Protein AF-0000000069101340 (afdb_homodimer)

Organism: Magallana gigas (NCBI:txid29159)

Nearest PDB structures (foldseek):
  5xta-assembly1_D  TM=8.943E-01  e=2.951E-06  Legionella pneumophila
  4qhw-assembly1_A  TM=2.699E-01  e=1.697E-02  Bacteroides caccae ATCC 43185
  3otl-assembly1_B  TM=2.200E-01  e=1.403E-01  Rhizobium johnstonii 3841
  4ekv-assembly1_A  TM=4.190E-01  e=7.419E+00  Streptomyces avidinii
  5xta-assembly1_D  TM=8.986E-01  e=1.584E-06  Legionella pneumophila

Secondary structure (DSSP, 8-state):
-------------------EEEP-SHHHHHHHHHTT-EEEEEEEGGGTS-TTS--S-TT--EEEEE--SEEE---BTTBPPEEEEEEEEEEE-TTSPEEEEEEEEEEETTEEEEEEEPTT--TT--TTEEEEE--GGGTSEEEEEE---EEEEE-SHHHHHHHHHTT--EEEEEEGGGSEEPTT---PPPSEEEEE--EEEE-TTS-EEEEEEEEEEETTTTEEEEEEEEEEE-TTSEEEEEEEEEETTT--EEEEEEEEEEBP-SS---SEEEEEEE-/-------------------EEEP-SHHHHHHHHHTT-EEEEEEEGGGTS-TTS--S-TT--EEEEE--SEEE---BTTB--EEEEEEEEEEE-TTS-EEEEEEEEEEETTEEEEEEE-TT--TT--S-EEEEE--GGGTSEEEEEE---EEEEE-SHHHHHHHHHTT--EEEEEEGGGSEEPTT------SEEEEE--EEEE-TTS-EEEEEEEEEEETTTTEEEEEEEEEEE-TTSEEEEEEEEEETTT--EEEEEEEEEEBP-SS---SEEEEEEE-

InterPro domains:
  IPR010694 Uncharacterised protein family VirK [PF06903] (153-250)

Radius of gyration: 24.24 Å; Cα contacts (8 Å, |Δi|>4): 1412; chains: 2; bounding box: 70×71×87 Å

Sequence (558 aa):
MFIVYLNLGWVIWTTDCQRFIPVHSYDSLFSYLASGTEIRYIFNVSSCVEPDNPPQYKDIPTFGGKINHFDASPNSGDKPGQSSFNDAQFIHGKTYNIDKELYTFWIENDTAKVFWAKPGLFENDTSTLSGLYCSWMQGRGKFWAKTHIRKRQLTSAKEVKDTLFSGGEVNYLVNKTQCKCLETSDQFMDGIAGDTVKSFKLTKDGSIEFSSDSTTVFPIAWTYIRVITVVNVHSNNTVTFSTSRFDTVTLEKSTNDMLICPIHTASSPQGVKFFVNVNMFIVYLNLGWVIWTTDCQRFIPVHSYDSLFSYLASGTEIRYIFNVSSCVEPDNPPQYKDIPTFGGKINHFDASPNSGDKPGQSSFNDAQFIHGKTYNIDKELYTFWIENDTAKVFWAKPGLFENDTSTLSGLYCSWMQGRGKFWAKTHIRKRQLTSAKEVKDTLFSGGEVNYLVNKTQCKCLETSDQFMDGIAGDTVKSFKLTKDGSIEFSSDSTTVFPIAWTYIRVITVVNVHSNNTVTFSTSRFDTVTLEKSTNDMLICPIHTASSPQGVKFFVNVN

Foldseek 3Di:
DDPPPPPPPPPPPPVVPLDWDWDQFPQSVQVCVQVVWKKKKKAAVQVQDDPVCGPPVPPCGMDMDIFFKKWWAPDDVPDWIKMKGKDWDWDQDDPSDTWIKIWMWIDTRQWIKIKIDDTNPQLADLPDIDITIDHVNVVRMIMITRDPWDKDWDQAQVSVVVCVVVVFKKKKKWQQVQWDWDPPPDDDDGTMIIHIFPDWDQDPQRKIKGKDWGWHQDVVVSFIKIKMWIWIQHRVQKIKIWIWIARSNVRDTDDIIIIIAGEADPVRNHTMIMITTDD/DDPPPPPPPPPPPPVVPLDWDWDQFPQSVQVCVQVVWKKKKKAAVCVQDDPVCPPPPPPPGMDMDIFFKKWWAPDDVPDWIKMKGKDWDWDQDDPSDTWIWIWIWIDTRQWTKIKTQPTRPDLADLPDTDITTDHVNVVRMIMITRPPWDKDWDQAQVSVVVCVVVVFKKKKKWQQVQWDWDPPPPDDDGTMIIHIFDDWDQDPQRKIKGKDWGWHQDVVVRFIKIKMWIWIQHRVQKIKIWIWIARSNVRDTDDIIIIIAGEDDPVRNHTMIMITTDD

Structure (mmCIF, N/CA/C/O backbone):
data_AF-0000000069101340-model_v1
#
loop_
_entity.id
_entity.type
_entity.pdbx_description
1 polymer 'Uncharacterized protein'
#
loop_
_atom_site.group_PDB
_atom_site.id
_atom_site.type_symbol
_atom_site.label_atom_id
_atom_site.label_alt_id
_atom_site.label_comp_id
_atom_site.label_asym_id
_atom_site.label_entity_id
_atom_site.label_seq_id
_atom_site.pdbx_PDB_ins_code
_atom_site.Cartn_x
_atom_site.Cartn_y
_atom_site.Cartn_z
_atom_site.occupancy
_atom_site.B_iso_or_equiv
_atom_site.auth_seq_id
_atom_site.auth_comp_id
_atom_site.auth_asym_id
_atom_site.auth_atom_id
_atom_site.pdbx_PDB_model_num
ATOM 1 N N . MET A 1 1 ? 18.016 9.672 -63.438 1 31.61 1 MET A N 1
ATOM 2 C CA . MET A 1 1 ? 18.062 8.742 -62.312 1 31.61 1 MET A CA 1
ATOM 3 C C . MET A 1 1 ? 17.891 9.484 -61 1 31.61 1 MET A C 1
ATOM 5 O O . MET A 1 1 ? 18.797 10.195 -60.562 1 31.61 1 MET A O 1
ATOM 9 N N . PHE A 1 2 ? 16.703 9.977 -60.688 1 38.5 2 PHE A N 1
ATOM 10 C CA . PHE A 1 2 ? 16.266 10.742 -59.5 1 38.5 2 PHE A CA 1
ATOM 11 C C . PHE A 1 2 ? 16.266 9.883 -58.25 1 38.5 2 PHE A C 1
ATOM 13 O O . PHE A 1 2 ? 15.617 8.836 -58.219 1 38.5 2 PHE A O 1
ATOM 20 N N . ILE A 1 3 ? 17.375 9.906 -57.469 1 32.53 3 ILE A N 1
ATOM 21 C CA . ILE A 1 3 ? 17.531 9.289 -56.156 1 32.53 3 ILE A CA 1
ATOM 22 C C . ILE A 1 3 ? 16.547 9.906 -55.156 1 32.53 3 ILE A C 1
ATOM 24 O O . ILE A 1 3 ? 16.594 11.102 -54.875 1 32.53 3 ILE A O 1
ATOM 28 N N . VAL A 1 4 ? 15.344 9.336 -55.094 1 33.34 4 VAL A N 1
ATOM 29 C CA . VAL A 1 4 ? 14.422 9.625 -54 1 33.34 4 VAL A CA 1
ATOM 30 C C . VAL A 1 4 ? 15.055 9.266 -52.688 1 33.34 4 VAL A C 1
ATOM 32 O O . VAL A 1 4 ? 15.43 8.109 -52.469 1 33.34 4 VAL A O 1
ATOM 35 N N . TYR A 1 5 ? 15.656 10.25 -52 1 29.66 5 TYR A N 1
ATOM 36 C CA . TYR A 1 5 ? 16.031 10.156 -50.594 1 29.66 5 TYR A CA 1
ATOM 37 C C . TYR A 1 5 ? 14.812 9.891 -49.719 1 29.66 5 TYR A C 1
ATOM 39 O O . TYR A 1 5 ? 13.906 10.719 -49.656 1 29.66 5 TYR A O 1
ATOM 47 N N . LEU A 1 6 ? 14.422 8.617 -49.688 1 26.75 6 LEU A N 1
ATOM 48 C CA . LEU A 1 6 ? 13.484 8.234 -48.625 1 26.75 6 LEU A CA 1
ATOM 49 C C . LEU A 1 6 ? 14.031 8.602 -47.25 1 26.75 6 LEU A C 1
ATOM 51 O O . LEU A 1 6 ? 15.094 8.125 -46.844 1 26.75 6 LEU A O 1
ATOM 55 N N . ASN A 1 7 ? 13.805 9.812 -46.844 1 28.08 7 ASN A N 1
ATOM 56 C CA . ASN A 1 7 ? 13.922 10.18 -45.406 1 28.08 7 ASN A CA 1
ATOM 57 C C . ASN A 1 7 ? 13.102 9.242 -44.531 1 28.08 7 ASN A C 1
ATOM 59 O O . ASN A 1 7 ? 11.875 9.281 -44.562 1 28.08 7 ASN A O 1
ATOM 63 N N . LEU A 1 8 ? 13.594 8.016 -44.406 1 26.53 8 LEU A N 1
ATOM 64 C CA . LEU A 1 8 ? 13.039 7.227 -43.312 1 26.53 8 LEU A CA 1
ATOM 65 C C . LEU A 1 8 ? 13.047 8.023 -42 1 26.53 8 LEU A C 1
ATOM 67 O O . LEU A 1 8 ? 14.102 8.266 -41.406 1 26.53 8 LEU A O 1
ATOM 71 N N . GLY A 1 9 ? 12.156 8.945 -41.844 1 24.45 9 GLY A N 1
ATOM 72 C CA . GLY A 1 9 ? 11.867 9.477 -40.531 1 24.45 9 GLY A CA 1
ATOM 73 C C . GLY A 1 9 ? 11.758 8.391 -39.469 1 24.45 9 GLY A C 1
ATOM 74 O O . GLY A 1 9 ? 10.891 7.52 -39.562 1 24.45 9 GLY A O 1
ATOM 75 N N . TRP A 1 10 ? 12.859 8.031 -38.906 1 25.92 10 TRP A N 1
ATOM 76 C CA . TRP A 1 10 ? 12.867 7.258 -37.656 1 25.92 10 TRP A CA 1
ATOM 77 C C . TRP A 1 10 ? 11.852 7.812 -36.688 1 25.92 10 TRP A C 1
ATOM 79 O O . TRP A 1 10 ? 11.961 8.961 -36.25 1 25.92 10 TRP A O 1
ATOM 89 N N . VAL A 1 11 ? 10.625 7.488 -36.875 1 25.22 11 VAL A N 1
ATOM 90 C CA . VAL A 1 11 ? 9.672 7.684 -35.781 1 25.22 11 VAL A CA 1
ATOM 91 C C . VAL A 1 11 ? 10.258 7.145 -34.469 1 25.22 11 VAL A C 1
ATOM 93 O O . VAL A 1 11 ? 10.508 5.945 -34.344 1 25.22 11 VAL A O 1
ATOM 96 N N . ILE A 1 12 ? 11.094 7.836 -33.938 1 27.33 12 ILE A N 1
ATOM 97 C CA . ILE A 1 12 ? 11.375 7.582 -32.531 1 27.33 12 ILE A CA 1
ATOM 98 C C . ILE A 1 12 ? 10.086 7.266 -31.781 1 27.33 12 ILE A C 1
ATOM 100 O O . ILE A 1 12 ? 9.18 8.109 -31.703 1 27.33 12 ILE A O 1
ATOM 104 N N . TRP A 1 13 ? 9.555 6.051 -32 1 27.91 13 TRP A N 1
ATOM 105 C CA . TRP A 1 13 ? 8.539 5.574 -31.078 1 27.91 13 TRP A CA 1
ATOM 106 C C . TRP A 1 13 ? 8.789 6.102 -29.672 1 27.91 13 TRP A C 1
ATOM 108 O O . TRP A 1 13 ? 9.773 5.742 -29.031 1 27.91 13 TRP A O 1
ATOM 118 N N . THR A 1 14 ? 8.531 7.348 -29.516 1 32.59 14 THR A N 1
ATOM 119 C CA . THR A 1 14 ? 8.336 7.879 -28.172 1 32.59 14 THR A CA 1
ATOM 120 C C . THR A 1 14 ? 7.461 6.945 -27.328 1 32.59 14 THR A C 1
ATOM 122 O O . THR A 1 14 ? 6.25 6.859 -27.547 1 32.59 14 THR A O 1
ATOM 125 N N . THR A 1 15 ? 7.762 5.695 -27.25 1 33.94 15 THR A N 1
ATOM 126 C CA . THR A 1 15 ? 7.07 4.914 -26.234 1 33.94 15 THR A CA 1
ATOM 127 C C . THR A 1 15 ? 6.668 5.793 -25.047 1 33.94 15 THR A C 1
ATOM 129 O O . THR A 1 15 ? 7.488 6.539 -24.516 1 33.94 15 THR A O 1
ATOM 132 N N . ASP A 1 16 ? 5.609 6.367 -25.094 1 39.56 16 ASP A N 1
ATOM 133 C CA . ASP A 1 16 ? 4.977 7.074 -23.984 1 39.56 16 ASP A CA 1
ATOM 134 C C . ASP A 1 16 ? 5.473 6.543 -22.641 1 39.56 16 ASP A C 1
ATOM 136 O O . ASP A 1 16 ? 4.863 5.648 -22.047 1 39.56 16 ASP A O 1
ATOM 140 N N . CYS A 1 17 ? 6.676 6.117 -22.531 1 45.91 17 CYS A N 1
ATOM 141 C CA . CYS A 1 17 ? 7.453 5.641 -21.391 1 45.91 17 CYS A CA 1
ATOM 142 C C . CYS A 1 17 ? 7.207 6.508 -20.156 1 45.91 17 CYS A C 1
ATOM 144 O O . CYS A 1 17 ? 7.203 7.734 -20.25 1 45.91 17 CYS A O 1
ATOM 146 N N . GLN A 1 18 ? 6.395 6.066 -19.344 1 55.88 18 GLN A N 1
ATOM 147 C CA . GLN A 1 18 ? 6.449 6.656 -18 1 55.88 18 GLN A CA 1
ATOM 148 C C . GLN A 1 18 ? 7.824 7.254 -17.719 1 55.88 18 GLN A C 1
ATOM 150 O O . GLN A 1 18 ? 8.836 6.547 -17.766 1 55.88 18 GLN A O 1
ATOM 155 N N . ARG A 1 19 ? 7.953 8.656 -18.031 1 66.56 19 ARG A N 1
ATOM 156 C CA . ARG A 1 19 ? 9.234 9.336 -17.891 1 66.56 19 ARG A CA 1
ATOM 157 C C . ARG A 1 19 ? 9.625 9.484 -16.422 1 66.56 19 ARG A C 1
ATOM 159 O O . ARG A 1 19 ? 8.914 10.133 -15.648 1 66.56 19 ARG A O 1
ATOM 166 N N . PHE A 1 20 ? 10.258 8.562 -15.922 1 80.38 20 PHE A N 1
ATOM 167 C CA . PHE A 1 20 ? 10.945 8.719 -14.648 1 80.38 20 PHE A CA 1
ATOM 168 C C . PHE A 1 20 ? 12.234 9.516 -14.828 1 80.38 20 PHE A C 1
ATOM 170 O O . PHE A 1 20 ? 13.016 9.25 -15.75 1 80.38 20 PHE A O 1
ATOM 177 N N . ILE A 1 21 ? 12.281 10.617 -14.109 1 86.75 21 ILE A N 1
ATOM 178 C CA . ILE A 1 21 ? 13.484 11.445 -14.117 1 86.75 21 ILE A CA 1
ATOM 179 C C . ILE A 1 21 ? 14.32 11.156 -12.875 1 86.75 21 ILE A C 1
ATOM 181 O O . ILE A 1 21 ? 13.789 11.086 -11.766 1 86.75 21 ILE A O 1
ATOM 185 N N . PRO A 1 22 ? 15.586 10.984 -13.133 1 87.25 22 PRO A N 1
ATOM 186 C CA . PRO A 1 22 ? 16.438 10.781 -11.961 1 87.25 22 PRO A CA 1
ATOM 187 C C . PRO A 1 22 ? 16.484 12 -11.039 1 87.25 22 PRO A C 1
ATOM 189 O O . PRO A 1 22 ? 16.438 13.141 -11.516 1 87.25 22 PRO A O 1
ATOM 192 N N . VAL A 1 23 ? 16.516 11.766 -9.758 1 90.06 23 VAL A N 1
ATOM 193 C CA . VAL A 1 23 ? 16.656 12.797 -8.742 1 90.06 23 VAL A CA 1
ATOM 194 C C . VAL A 1 23 ? 18.094 12.852 -8.242 1 90.06 23 VAL A C 1
ATOM 196 O O . VAL A 1 23 ? 18.594 11.891 -7.652 1 90.06 23 VAL A O 1
ATOM 199 N N . HIS A 1 24 ? 18.75 14.039 -8.328 1 87.94 24 HIS A N 1
ATOM 200 C CA . HIS A 1 24 ? 20.188 14.07 -8.125 1 87.94 24 HIS A CA 1
ATOM 201 C C . HIS A 1 24 ? 20.562 14.875 -6.887 1 87.94 24 HIS A C 1
ATOM 203 O O . HIS A 1 24 ? 21.734 14.961 -6.523 1 87.94 24 HIS A O 1
ATOM 209 N N . SER A 1 25 ? 19.672 15.492 -6.254 1 88.62 25 SER A N 1
ATOM 210 C CA . SER A 1 25 ? 19.969 16.266 -5.051 1 88.62 25 SER A CA 1
ATOM 211 C C . SER A 1 25 ? 18.844 16.125 -4.023 1 88.62 25 SER A C 1
ATOM 213 O O . SER A 1 25 ? 17.719 15.789 -4.371 1 88.62 25 SER A O 1
ATOM 215 N N . TYR A 1 26 ? 19.25 16.469 -2.803 1 90.38 26 TYR A N 1
ATOM 216 C CA . TYR A 1 26 ? 18.219 16.453 -1.758 1 90.38 26 TYR A CA 1
ATOM 217 C C . TYR A 1 26 ? 17.172 17.531 -2.004 1 90.38 26 TYR A C 1
ATOM 219 O O . TYR A 1 26 ? 15.977 17.297 -1.795 1 90.38 26 TYR A O 1
ATOM 227 N N . ASP A 1 27 ? 17.641 18.688 -2.482 1 91.31 27 ASP A N 1
ATOM 228 C CA . ASP A 1 27 ? 16.688 19.766 -2.744 1 91.31 27 ASP A CA 1
ATOM 229 C C . ASP A 1 27 ? 15.664 19.344 -3.789 1 91.31 27 ASP A C 1
ATOM 231 O O . ASP A 1 27 ? 14.477 19.641 -3.65 1 91.31 27 ASP A O 1
ATOM 235 N N . SER A 1 28 ? 16.141 18.672 -4.762 1 91.5 28 SER A N 1
ATOM 236 C CA . SER A 1 28 ? 15.211 18.172 -5.777 1 91.5 28 SER A CA 1
ATOM 237 C C . SER A 1 28 ? 14.273 17.109 -5.211 1 91.5 28 SER A C 1
ATOM 239 O O . SER A 1 28 ? 13.078 17.109 -5.508 1 91.5 28 SER A O 1
ATOM 241 N N . LEU A 1 29 ? 14.828 16.234 -4.469 1 92.38 29 LEU A N 1
ATOM 242 C CA . LEU A 1 29 ? 13.992 15.227 -3.822 1 92.38 29 LEU A CA 1
ATOM 243 C C . LEU A 1 29 ? 12.914 15.875 -2.971 1 92.38 29 LEU A C 1
ATOM 245 O O . LEU A 1 29 ? 11.727 15.555 -3.104 1 92.38 29 LEU A O 1
ATOM 249 N N . PHE A 1 30 ? 13.312 16.844 -2.18 1 92.81 30 PHE A N 1
ATOM 250 C CA . PHE A 1 30 ? 12.367 17.547 -1.318 1 92.81 30 PHE A CA 1
ATOM 251 C C . PHE A 1 30 ? 11.297 18.25 -2.145 1 92.81 30 PHE A C 1
ATOM 253 O O . PHE A 1 30 ? 10.109 18.172 -1.826 1 92.81 30 PHE A O 1
ATOM 260 N N . SER A 1 31 ? 11.695 18.812 -3.16 1 92.56 31 SER A N 1
ATOM 261 C CA . SER A 1 31 ? 10.766 19.547 -4.02 1 92.56 31 SER A CA 1
ATOM 262 C C . SER A 1 31 ? 9.75 18.609 -4.656 1 92.56 31 SER A C 1
ATOM 264 O O . SER A 1 31 ? 8.562 18.922 -4.73 1 92.56 31 SER A O 1
ATOM 266 N N . TYR A 1 32 ? 10.219 17.5 -5.086 1 92.31 32 TYR A N 1
ATOM 267 C CA . TYR A 1 32 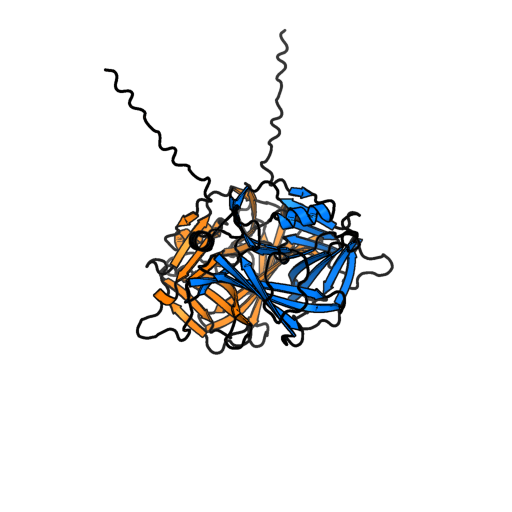? 9.32 16.531 -5.688 1 92.31 32 TYR A CA 1
ATOM 268 C C . TYR A 1 32 ? 8.336 15.984 -4.656 1 92.31 32 TYR A C 1
ATOM 270 O O . TYR A 1 32 ? 7.141 15.891 -4.922 1 92.31 32 TYR A O 1
ATOM 278 N N . LEU A 1 33 ? 8.812 15.664 -3.527 1 92.31 33 LEU A N 1
ATOM 279 C CA . LEU A 1 33 ? 7.93 15.195 -2.465 1 92.31 33 LEU A CA 1
ATOM 280 C C . LEU A 1 33 ? 6.906 16.266 -2.096 1 92.31 33 LEU A C 1
ATOM 282 O O . LEU A 1 33 ? 5.719 15.969 -1.954 1 92.31 33 LEU A O 1
ATOM 286 N N . ALA A 1 34 ? 7.371 17.469 -2.045 1 89.44 34 ALA A N 1
ATOM 287 C CA . ALA A 1 34 ? 6.527 18.594 -1.65 1 89.44 34 ALA A CA 1
ATOM 288 C C . ALA A 1 34 ? 5.449 18.875 -2.695 1 89.44 34 ALA A C 1
ATOM 290 O O . ALA A 1 34 ? 4.414 19.469 -2.391 1 89.44 34 ALA A O 1
ATOM 291 N N . SER A 1 35 ? 5.711 18.484 -3.861 1 88.75 35 SER A N 1
ATOM 292 C CA . SER A 1 35 ? 4.73 18.703 -4.922 1 88.75 35 SER A CA 1
ATOM 293 C C . SER A 1 35 ? 3.83 17.484 -5.105 1 88.75 35 SER A C 1
ATOM 295 O O . SER A 1 35 ? 2.955 17.484 -5.973 1 88.75 35 SER A O 1
ATOM 297 N N . GLY A 1 36 ? 4.094 16.469 -4.344 1 87.75 36 GLY A N 1
ATOM 298 C CA . GLY A 1 36 ? 3.266 15.266 -4.43 1 87.75 36 GLY A CA 1
ATOM 299 C C . GLY A 1 36 ? 3.668 14.344 -5.566 1 87.75 36 GLY A C 1
ATOM 300 O O . GLY A 1 36 ? 2.863 13.531 -6.023 1 87.75 36 GLY A O 1
ATOM 301 N N . THR A 1 37 ? 4.887 14.555 -6.004 1 89.12 37 THR A N 1
ATOM 302 C CA . THR A 1 37 ? 5.375 13.711 -7.09 1 89.12 37 THR A CA 1
ATOM 303 C C . THR A 1 37 ? 5.73 12.32 -6.578 1 89.12 37 THR A C 1
ATOM 305 O O . THR A 1 37 ? 6.34 12.18 -5.516 1 89.12 37 THR A O 1
ATOM 308 N N . GLU A 1 38 ? 5.297 11.336 -7.312 1 88.56 38 GLU A N 1
ATOM 309 C CA . GLU A 1 38 ? 5.68 9.961 -6.984 1 88.56 38 GLU A CA 1
ATOM 310 C C . GLU A 1 38 ? 7.184 9.758 -7.141 1 88.56 38 GLU A C 1
ATOM 312 O O . GLU A 1 38 ? 7.762 10.125 -8.164 1 88.56 38 GLU A O 1
ATOM 317 N N . ILE A 1 39 ? 7.734 9.141 -6.098 1 91.44 39 ILE A N 1
ATOM 318 C CA . ILE A 1 39 ? 9.164 8.875 -6.102 1 91.44 39 ILE A CA 1
ATOM 319 C C . ILE A 1 39 ? 9.414 7.379 -5.953 1 91.44 39 ILE A C 1
ATOM 321 O O . ILE A 1 39 ? 8.789 6.719 -5.121 1 91.44 39 ILE A O 1
ATOM 325 N N . ARG A 1 40 ? 10.266 6.902 -6.785 1 91.69 40 ARG A N 1
ATOM 326 C CA . ARG A 1 40 ? 10.773 5.535 -6.711 1 91.69 40 ARG A CA 1
ATOM 327 C C . ARG A 1 40 ? 12.25 5.52 -6.32 1 91.69 40 ARG A C 1
ATOM 329 O O . ARG A 1 40 ? 12.961 6.504 -6.535 1 91.69 40 ARG A O 1
ATOM 336 N N . TYR A 1 41 ? 12.664 4.402 -5.738 1 89.88 41 TYR A N 1
ATOM 337 C CA . TYR A 1 41 ? 14.055 4.332 -5.301 1 89.88 41 TYR A CA 1
ATOM 338 C C . TYR A 1 41 ? 14.609 2.926 -5.473 1 89.88 41 TYR A C 1
ATOM 340 O O . TYR A 1 41 ? 13.852 1.957 -5.555 1 89.88 41 TYR A O 1
ATOM 348 N N . ILE A 1 42 ? 15.93 2.861 -5.574 1 88.69 42 ILE A N 1
ATOM 349 C CA . ILE A 1 42 ? 16.688 1.62 -5.496 1 88.69 42 ILE A CA 1
ATOM 350 C C . ILE A 1 42 ? 18 1.859 -4.727 1 88.69 42 ILE A C 1
ATOM 352 O O . ILE A 1 42 ? 18.656 2.881 -4.918 1 88.69 42 ILE A O 1
ATOM 356 N N . PHE A 1 43 ? 18.297 0.949 -3.791 1 84.19 43 PHE A N 1
ATOM 357 C CA . PHE A 1 43 ? 19.562 0.991 -3.072 1 84.19 43 PHE A CA 1
ATOM 358 C C . PHE A 1 43 ? 20.266 -0.359 -3.141 1 84.19 43 PHE A C 1
ATOM 360 O O . PHE A 1 43 ? 19.641 -1.404 -2.969 1 84.19 43 PHE A O 1
ATOM 367 N N . ASN A 1 44 ? 21.438 -0.229 -3.449 1 79.31 44 ASN A N 1
ATOM 368 C CA . ASN A 1 44 ? 22.312 -1.397 -3.428 1 79.31 44 ASN A CA 1
ATOM 369 C C . ASN A 1 44 ? 23.172 -1.435 -2.164 1 79.31 44 ASN A C 1
ATOM 371 O O . ASN A 1 44 ? 24.25 -0.837 -2.121 1 79.31 44 ASN A O 1
ATOM 375 N N . VAL A 1 45 ? 22.828 -2.209 -1.257 1 73.56 45 VAL A N 1
ATOM 376 C CA . VAL A 1 45 ? 23.469 -2.236 0.055 1 73.56 45 VAL A CA 1
ATOM 377 C C . VAL A 1 45 ? 24.875 -2.844 -0.063 1 73.56 45 VAL A C 1
ATOM 379 O O . VAL A 1 45 ? 25.781 -2.449 0.66 1 73.56 45 VAL A O 1
ATOM 382 N N . SER A 1 46 ? 25.016 -3.764 -0.923 1 73.62 46 SER A N 1
ATOM 383 C CA . SER A 1 46 ? 26.312 -4.41 -1.092 1 73.62 46 SER A CA 1
ATOM 384 C C . SER A 1 46 ? 27.391 -3.396 -1.476 1 73.62 46 SER A C 1
ATOM 386 O O . SER A 1 46 ? 28.562 -3.58 -1.152 1 73.62 46 SER A O 1
ATOM 388 N N . SER A 1 47 ? 26.953 -2.402 -2.098 1 76.06 47 SER A N 1
ATOM 389 C CA . SER A 1 47 ? 27.906 -1.384 -2.523 1 76.06 47 SER A CA 1
ATOM 390 C C . SER A 1 47 ? 28.188 -0.386 -1.404 1 76.06 47 SER A C 1
ATOM 392 O O . SER A 1 47 ? 29.094 0.444 -1.519 1 76.06 47 SER A O 1
ATOM 394 N N . CYS A 1 48 ? 27.406 -0.501 -0.384 1 75.44 48 CYS A N 1
ATOM 395 C CA . CYS A 1 48 ? 27.531 0.441 0.722 1 75.44 48 CYS A CA 1
ATOM 396 C C . CYS A 1 48 ? 28.453 -0.115 1.81 1 75.44 48 CYS A C 1
ATOM 398 O O . CYS A 1 48 ? 28.906 0.626 2.682 1 75.44 48 CYS A O 1
ATOM 400 N N . VAL A 1 49 ? 28.5 -1.393 1.788 1 70.69 49 VAL A N 1
ATOM 401 C CA . VAL A 1 49 ? 29.281 -2.041 2.842 1 70.69 49 VAL A CA 1
ATOM 402 C C . VAL A 1 49 ? 30.766 -1.9 2.553 1 70.69 49 VAL A C 1
ATOM 404 O O . VAL A 1 49 ? 31.203 -2.061 1.408 1 70.69 49 VAL A O 1
ATOM 407 N N . GLU A 1 50 ? 31.391 -1.363 3.607 1 64.31 50 GLU A N 1
ATOM 408 C CA . GLU A 1 50 ? 32.844 -1.321 3.498 1 64.31 50 GLU A CA 1
ATOM 409 C C . GLU A 1 50 ? 33.438 -2.729 3.434 1 64.31 50 GLU A C 1
ATOM 411 O O . GLU A 1 50 ? 32.969 -3.639 4.109 1 64.31 50 GLU A O 1
ATOM 416 N N . PRO A 1 51 ? 34.25 -2.949 2.424 1 60.34 51 PRO A N 1
ATOM 417 C CA . PRO A 1 51 ? 34.812 -4.273 2.184 1 60.34 51 PRO A CA 1
ATOM 418 C C . PRO A 1 51 ? 35.25 -4.973 3.473 1 60.34 51 PRO A C 1
ATOM 420 O O . PRO A 1 51 ? 35.125 -6.199 3.578 1 60.34 51 PRO A O 1
ATOM 423 N N . ASP A 1 52 ? 35.719 -4.27 4.426 1 61.81 52 ASP A N 1
ATOM 424 C CA . ASP A 1 52 ? 36.312 -4.891 5.617 1 61.81 52 ASP A CA 1
ATOM 425 C C . ASP A 1 52 ? 35.219 -5.227 6.633 1 61.81 52 ASP A C 1
ATOM 427 O O . ASP A 1 52 ? 35.469 -5.883 7.645 1 61.81 52 ASP A O 1
ATOM 431 N N . ASN A 1 53 ? 34.031 -4.84 6.363 1 55.47 53 ASN A N 1
ATOM 432 C CA . ASN A 1 53 ? 32.906 -5.121 7.273 1 55.47 53 ASN A CA 1
ATOM 433 C C . ASN A 1 53 ? 31.688 -5.645 6.52 1 55.47 53 ASN A C 1
ATOM 435 O O . ASN A 1 53 ? 30.766 -4.891 6.242 1 55.47 53 ASN A O 1
ATOM 439 N N . PRO A 1 54 ? 31.906 -6.824 6.121 1 53.5 54 PRO A N 1
ATOM 440 C CA . PRO A 1 54 ? 30.766 -7.352 5.352 1 53.5 54 PRO A CA 1
ATOM 441 C C . PRO A 1 54 ? 29.453 -7.289 6.125 1 53.5 54 PRO A C 1
ATOM 443 O O . PRO A 1 54 ? 29.438 -7.453 7.348 1 53.5 54 PRO A O 1
ATOM 446 N N . PRO A 1 55 ? 28.531 -6.676 5.43 1 52.88 55 PRO A N 1
ATOM 447 C CA . PRO A 1 55 ? 27.266 -6.625 6.152 1 52.88 55 PRO A CA 1
ATOM 448 C C . PRO A 1 55 ? 26.844 -7.98 6.715 1 52.88 55 PRO A C 1
ATOM 450 O O . PRO A 1 55 ? 27.078 -9.016 6.086 1 52.88 55 PRO A O 1
ATOM 453 N N . GLN A 1 56 ? 26.594 -7.883 7.941 1 51.41 56 GLN A N 1
ATOM 454 C CA . GLN A 1 56 ? 26.109 -9.102 8.578 1 51.41 56 GLN A CA 1
ATOM 455 C C . GLN A 1 56 ? 24.953 -9.711 7.789 1 51.41 56 GLN A C 1
ATOM 457 O O . GLN A 1 56 ? 24.625 -10.883 7.973 1 51.41 56 GLN A O 1
ATOM 462 N N . TYR A 1 57 ? 24.422 -8.836 7.066 1 49 57 TYR A N 1
ATOM 463 C CA . TYR A 1 57 ? 23.297 -9.414 6.34 1 49 57 TYR A CA 1
ATOM 464 C C . TYR A 1 57 ? 23.688 -9.789 4.918 1 49 57 TYR A C 1
ATOM 466 O O . TYR A 1 57 ? 23.891 -8.906 4.074 1 49 57 TYR A O 1
ATOM 474 N N . LYS A 1 58 ? 24.281 -10.898 4.785 1 47.94 58 LYS A N 1
ATOM 475 C CA . LYS A 1 58 ? 24.953 -11.477 3.625 1 47.94 58 LYS A CA 1
ATOM 476 C C . LYS A 1 58 ? 24.062 -11.406 2.385 1 47.94 58 LYS A C 1
ATOM 478 O O . LYS A 1 58 ? 24.562 -11.297 1.263 1 47.94 58 LYS A O 1
ATOM 483 N N . ASP A 1 59 ? 22.672 -11.375 2.525 1 51.72 59 ASP A N 1
ATOM 484 C CA . ASP A 1 59 ? 21.922 -11.797 1.353 1 51.72 59 ASP A CA 1
ATOM 485 C C . ASP A 1 59 ? 21.203 -10.609 0.705 1 51.72 59 ASP A C 1
ATOM 487 O O . ASP A 1 59 ? 20.453 -10.781 -0.26 1 51.72 59 ASP A O 1
ATOM 491 N N . ILE A 1 60 ? 21.094 -9.445 1.376 1 55.12 60 ILE A N 1
ATOM 492 C CA . ILE A 1 60 ? 20.234 -8.461 0.73 1 55.12 60 ILE A CA 1
ATOM 493 C C . ILE A 1 60 ? 21.094 -7.492 -0.085 1 55.12 60 ILE A C 1
ATOM 495 O O . ILE A 1 60 ? 21.547 -6.473 0.433 1 55.12 60 ILE A O 1
ATOM 499 N N . PRO A 1 61 ? 21.266 -7.746 -1.433 1 63.25 61 PRO A N 1
ATOM 500 C CA . PRO A 1 61 ? 22.188 -6.844 -2.139 1 63.25 61 PRO A CA 1
ATOM 501 C C . PRO A 1 61 ? 21.516 -5.559 -2.604 1 63.25 61 PRO A C 1
ATOM 503 O O . PRO A 1 61 ? 22.109 -4.48 -2.518 1 63.25 61 PRO A O 1
ATOM 506 N N . THR A 1 62 ? 20.234 -5.691 -3.166 1 78.25 62 THR A N 1
ATOM 507 C CA . THR A 1 62 ? 19.594 -4.52 -3.758 1 78.25 62 THR A CA 1
ATOM 508 C C . THR A 1 62 ? 18.109 -4.512 -3.453 1 78.25 62 THR A C 1
ATOM 510 O O . THR A 1 62 ? 17.438 -5.547 -3.539 1 78.25 62 THR A O 1
ATOM 513 N N . PHE A 1 63 ? 17.594 -3.436 -2.988 1 82.75 63 PHE A N 1
ATOM 514 C CA . PHE A 1 63 ? 16.172 -3.309 -2.721 1 82.75 63 PHE A CA 1
ATOM 515 C C . PHE A 1 63 ? 15.625 -1.995 -3.273 1 82.75 63 PHE A C 1
ATOM 517 O O . PHE A 1 63 ? 16.391 -1.058 -3.516 1 82.75 63 PHE A O 1
ATOM 524 N N . GLY A 1 64 ? 14.344 -1.973 -3.533 1 86.81 64 GLY A N 1
ATOM 525 C CA . GLY A 1 64 ? 13.688 -0.8 -4.086 1 86.81 64 GLY A CA 1
ATOM 526 C C . GLY A 1 64 ? 12.18 -0.829 -3.914 1 86.81 64 GLY A C 1
ATOM 527 O O . GLY A 1 64 ? 11.625 -1.807 -3.408 1 86.81 64 GLY A O 1
ATOM 528 N N . GLY A 1 65 ? 11.586 0.285 -4.277 1 87.88 65 GLY A N 1
ATOM 529 C CA . GLY A 1 65 ? 10.148 0.444 -4.164 1 87.88 65 GLY A CA 1
ATOM 530 C C . GLY A 1 65 ? 9.688 1.87 -4.395 1 87.88 65 GLY A C 1
ATOM 531 O O . GLY A 1 65 ? 10.352 2.641 -5.086 1 87.88 65 GLY A O 1
ATOM 532 N N . LYS A 1 66 ? 8.508 2.094 -4.027 1 87.81 66 LYS A N 1
ATOM 533 C CA . LYS A 1 66 ? 7.879 3.41 -4.066 1 87.81 66 LYS A CA 1
ATOM 534 C C . LYS A 1 66 ? 7.84 4.043 -2.68 1 87.81 66 LYS A C 1
ATOM 536 O O . LYS A 1 66 ? 7.551 3.367 -1.691 1 87.81 66 LYS A O 1
ATOM 541 N N . ILE A 1 67 ? 8.148 5.312 -2.686 1 88.56 67 ILE A N 1
ATOM 542 C CA . ILE A 1 67 ? 7.949 6.016 -1.423 1 88.56 67 ILE A CA 1
ATOM 543 C C . ILE A 1 67 ? 6.461 6.309 -1.229 1 88.56 67 ILE A C 1
ATOM 545 O O . ILE A 1 67 ? 5.875 7.09 -1.977 1 88.56 67 ILE A O 1
ATOM 549 N N . ASN A 1 68 ? 5.898 5.645 -0.292 1 85.31 68 ASN A N 1
ATOM 550 C CA . ASN A 1 68 ? 4.488 5.883 0.008 1 85.31 68 ASN A CA 1
ATOM 551 C C . ASN A 1 68 ? 4.32 6.883 1.148 1 85.31 68 ASN A C 1
ATOM 553 O O . ASN A 1 68 ? 3.822 7.992 0.94 1 85.31 68 ASN A O 1
ATOM 557 N N . HIS A 1 69 ? 4.777 6.496 2.225 1 88 69 HIS A N 1
ATOM 558 C CA . HIS A 1 69 ? 4.766 7.391 3.377 1 88 69 HIS A CA 1
ATOM 559 C C . HIS A 1 69 ? 6.145 7.992 3.625 1 88 69 HIS A C 1
ATOM 561 O O . HIS A 1 69 ? 7.152 7.281 3.588 1 88 69 HIS A O 1
ATOM 567 N N . PHE A 1 70 ? 6.105 9.305 3.861 1 90.31 70 PHE A N 1
ATOM 568 C CA . PHE A 1 70 ? 7.387 9.953 4.129 1 90.31 70 PHE A CA 1
ATOM 569 C C . PHE A 1 70 ? 7.211 11.125 5.086 1 90.31 70 PHE A C 1
ATOM 571 O O . PHE A 1 70 ? 6.102 11.641 5.25 1 90.31 70 PHE A O 1
ATOM 578 N N . ASP A 1 71 ? 8.305 11.469 5.691 1 88.06 71 ASP A N 1
ATOM 579 C CA . ASP A 1 71 ? 8.547 12.711 6.414 1 88.06 71 ASP A CA 1
ATOM 580 C C . ASP A 1 71 ? 9.828 13.391 5.93 1 88.06 71 ASP A C 1
ATOM 582 O O . ASP A 1 71 ? 10.852 12.734 5.75 1 88.06 71 ASP A O 1
ATOM 586 N N . ALA A 1 72 ? 9.68 14.75 5.691 1 90.5 72 ALA A N 1
ATOM 587 C CA . ALA A 1 72 ? 10.852 15.43 5.145 1 90.5 72 ALA A CA 1
ATOM 588 C C . ALA A 1 72 ? 10.93 16.875 5.645 1 90.5 72 ALA A C 1
ATOM 590 O O . ALA A 1 72 ? 9.898 17.547 5.789 1 90.5 72 ALA A O 1
ATOM 591 N N . SER A 1 73 ? 12.125 17.25 5.855 1 90.06 73 SER A N 1
ATOM 592 C CA . SER A 1 73 ? 12.406 18.656 6.191 1 90.06 73 SER A CA 1
ATOM 593 C C . SER A 1 73 ? 13.305 19.297 5.141 1 90.06 73 SER A C 1
ATOM 595 O O . SER A 1 73 ? 14.141 18.641 4.535 1 90.06 73 SER A O 1
ATOM 597 N N . PRO A 1 74 ? 13.062 20.594 4.969 1 88.94 74 PRO A N 1
ATOM 598 C CA . PRO A 1 74 ? 13.914 21.281 3.992 1 88.94 74 PRO A CA 1
ATOM 599 C C . PRO A 1 74 ? 15.297 21.609 4.543 1 88.94 74 PRO A C 1
ATOM 601 O O . PRO A 1 74 ? 15.508 21.578 5.758 1 88.94 74 PRO A O 1
ATOM 604 N N . ASN A 1 75 ? 16.188 21.844 3.568 1 87.12 75 ASN A N 1
ATOM 605 C CA . ASN A 1 75 ? 17.453 22.469 3.959 1 87.12 75 ASN A CA 1
ATOM 606 C C . ASN A 1 75 ? 17.25 23.891 4.48 1 87.12 75 ASN A C 1
ATOM 608 O O . ASN A 1 75 ? 16.578 24.703 3.838 1 87.12 75 ASN A O 1
ATOM 612 N N . SER A 1 76 ? 17.625 24.031 5.73 1 80.94 76 SER A N 1
ATOM 613 C CA . SER A 1 76 ? 17.484 25.359 6.305 1 80.94 76 SER A CA 1
ATOM 614 C C . SER A 1 76 ? 18.797 25.844 6.926 1 80.94 76 SER A C 1
ATOM 616 O O . SER A 1 76 ? 19.141 25.438 8.031 1 80.94 76 SER A O 1
ATOM 618 N N . GLY A 1 77 ? 19.422 26.844 6.215 1 75.69 77 GLY A N 1
ATOM 619 C CA . GLY A 1 77 ? 20.656 27.375 6.758 1 75.69 77 GLY A CA 1
ATOM 620 C C . GLY A 1 77 ? 21.672 26.297 7.098 1 75.69 77 GLY A C 1
ATOM 621 O O . GLY A 1 77 ? 22.141 25.562 6.215 1 75.69 77 GLY A O 1
ATOM 622 N N . ASP A 1 78 ? 21.719 26.203 8.555 1 75.56 78 ASP A N 1
ATOM 623 C CA . ASP A 1 78 ? 22.766 25.312 9.039 1 75.56 78 ASP A CA 1
ATOM 624 C C . ASP A 1 78 ? 22.219 23.922 9.336 1 75.56 78 ASP A C 1
ATOM 626 O O . ASP A 1 78 ? 22.969 23.016 9.688 1 75.56 78 ASP A O 1
ATOM 630 N N . LYS A 1 79 ? 20.984 23.812 9.102 1 79.81 79 LYS A N 1
ATOM 631 C CA . LYS A 1 79 ? 20.406 22.484 9.383 1 79.81 79 LYS A CA 1
ATOM 632 C C . LYS A 1 79 ? 20.172 21.719 8.086 1 79.81 79 LYS A C 1
ATOM 634 O O . LYS A 1 79 ? 19.391 22.141 7.238 1 79.81 79 LYS A O 1
ATOM 639 N N . PRO A 1 80 ? 20.812 20.594 8.047 1 83.25 80 PRO A N 1
ATOM 640 C CA . PRO A 1 80 ? 20.578 19.797 6.844 1 83.25 80 PRO A CA 1
ATOM 641 C C . PRO A 1 80 ? 19.156 19.234 6.773 1 83.25 80 PRO A C 1
ATOM 643 O O . PRO A 1 80 ? 18.578 18.859 7.805 1 83.25 80 PRO A O 1
ATOM 646 N N . GLY A 1 81 ? 18.641 19.281 5.52 1 87.25 81 GLY A N 1
ATOM 647 C CA . GLY A 1 81 ? 17.359 18.594 5.309 1 87.25 81 GLY A CA 1
ATOM 648 C C . GLY A 1 81 ? 17.438 17.109 5.574 1 87.25 81 GLY A C 1
ATOM 649 O O . GLY A 1 81 ? 18.469 16.484 5.324 1 87.25 81 GLY A O 1
ATOM 650 N N . GLN A 1 82 ? 16.297 16.609 6.09 1 85.38 82 GLN A N 1
ATOM 651 C CA . GLN A 1 82 ? 16.219 15.18 6.367 1 85.38 82 GLN A CA 1
ATOM 652 C C . GLN A 1 82 ? 14.906 14.602 5.852 1 85.38 82 GLN A C 1
ATOM 654 O O . GLN A 1 82 ? 13.859 15.258 5.902 1 85.38 82 GLN A O 1
ATOM 659 N N . SER A 1 83 ? 15.078 13.453 5.305 1 87.44 83 SER A N 1
ATOM 660 C CA . SER A 1 83 ? 13.891 12.703 4.91 1 87.44 83 SER A CA 1
ATOM 661 C C . SER A 1 83 ? 13.938 11.266 5.414 1 87.44 83 SER A C 1
ATOM 663 O O . SER A 1 83 ? 15.016 10.672 5.48 1 87.44 83 SER A O 1
ATOM 665 N N . SER A 1 84 ? 12.781 10.805 5.797 1 86.12 84 SER A N 1
ATOM 666 C CA . SER A 1 84 ? 12.672 9.406 6.195 1 86.12 84 SER A CA 1
ATOM 667 C C . SER A 1 84 ? 11.484 8.734 5.531 1 86.12 84 SER A C 1
ATOM 669 O O . SER A 1 84 ? 10.438 9.352 5.344 1 86.12 84 SER A O 1
ATOM 671 N N . PHE A 1 85 ? 11.672 7.543 5.211 1 86.06 85 PHE A N 1
ATOM 672 C CA . PHE A 1 85 ? 10.617 6.656 4.738 1 86.06 85 PHE A CA 1
ATOM 673 C C . PHE A 1 85 ? 10.969 5.199 5.02 1 86.06 85 PHE A C 1
ATOM 675 O O . PHE A 1 85 ? 12.086 4.895 5.441 1 86.06 85 PHE A O 1
ATOM 682 N N . ASN A 1 86 ? 9.938 4.398 4.93 1 79.19 86 ASN A N 1
ATOM 683 C CA . ASN A 1 86 ? 10.18 2.99 5.227 1 79.19 86 ASN A CA 1
ATOM 684 C C . ASN A 1 86 ? 9.383 2.078 4.301 1 79.19 86 ASN A C 1
ATOM 686 O O . ASN A 1 86 ? 8.375 2.5 3.721 1 79.19 86 ASN A O 1
ATOM 690 N N . ASP A 1 87 ? 9.969 0.933 4.242 1 77.19 87 ASP A N 1
ATOM 691 C CA . ASP A 1 87 ? 9.297 -0.189 3.592 1 77.19 87 ASP A CA 1
ATOM 692 C C . ASP A 1 87 ? 9.547 -1.492 4.348 1 77.19 87 ASP A C 1
ATOM 694 O O . ASP A 1 87 ? 10.422 -1.557 5.211 1 77.19 87 ASP A O 1
ATOM 698 N N . ALA A 1 88 ? 8.68 -2.361 4.129 1 71.31 88 ALA A N 1
ATOM 699 C CA . ALA A 1 88 ? 8.844 -3.678 4.738 1 71.31 88 ALA A CA 1
ATOM 700 C C . ALA A 1 88 ? 8.445 -4.785 3.77 1 71.31 88 ALA A C 1
ATOM 702 O O . ALA A 1 88 ? 7.594 -4.582 2.9 1 71.31 88 ALA A O 1
ATOM 703 N N . GLN A 1 89 ? 9.141 -5.867 3.947 1 75 89 GLN A N 1
ATOM 704 C CA . GLN A 1 89 ? 8.797 -7.031 3.137 1 75 89 GLN A CA 1
ATOM 705 C C . GLN A 1 89 ? 8.969 -8.32 3.932 1 75 89 GLN A C 1
ATOM 707 O O . GLN A 1 89 ? 9.906 -8.461 4.719 1 75 89 GLN A O 1
ATOM 712 N N . PHE A 1 90 ? 8.016 -9.133 3.717 1 74.94 90 PHE A N 1
ATOM 713 C CA . PHE A 1 90 ? 8.172 -10.484 4.242 1 74.94 90 PHE A CA 1
ATOM 714 C C . PHE A 1 90 ? 9.094 -11.312 3.357 1 74.94 90 PHE A C 1
ATOM 716 O O . PHE A 1 90 ? 9.031 -11.219 2.129 1 74.94 90 PHE A O 1
ATOM 723 N N . ILE A 1 91 ? 9.984 -12.031 3.953 1 72.94 91 ILE A N 1
ATOM 724 C CA . ILE A 1 91 ? 10.938 -12.875 3.232 1 72.94 91 ILE A CA 1
ATOM 725 C C . ILE A 1 91 ? 10.977 -14.266 3.859 1 72.94 91 ILE A C 1
ATOM 727 O O . ILE A 1 91 ? 10.555 -14.445 5.004 1 72.94 91 ILE A O 1
ATOM 731 N N . HIS A 1 92 ? 11.438 -15.172 2.996 1 68.06 92 HIS A N 1
ATOM 732 C CA . HIS A 1 92 ? 11.695 -16.484 3.566 1 68.06 92 HIS A CA 1
ATOM 733 C C . HIS A 1 92 ? 12.93 -16.469 4.461 1 68.06 92 HIS A C 1
ATOM 735 O O . HIS A 1 92 ? 14 -16.016 4.039 1 68.06 92 HIS A O 1
ATOM 741 N N . GLY A 1 93 ? 12.617 -16.781 5.699 1 61 93 GLY A N 1
ATOM 742 C CA . GLY A 1 93 ? 13.75 -16.953 6.598 1 61 93 GLY A CA 1
ATOM 743 C C . GLY A 1 93 ? 14.406 -18.312 6.484 1 61 93 GLY A C 1
ATOM 744 O O . GLY A 1 93 ? 14.258 -19 5.473 1 61 93 GLY A O 1
ATOM 745 N N . LYS A 1 94 ? 15.391 -18.734 7.324 1 55.62 94 LYS A N 1
ATOM 746 C CA . LYS A 1 94 ? 16.188 -19.953 7.312 1 55.62 94 LYS A CA 1
ATOM 747 C C . LYS A 1 94 ? 15.297 -21.188 7.391 1 55.62 94 LYS A C 1
ATOM 749 O O . LYS A 1 94 ? 15.555 -22.188 6.727 1 55.62 94 LYS A O 1
ATOM 754 N N . THR A 1 95 ? 14.398 -21.266 8.211 1 51.69 95 THR A N 1
ATOM 755 C CA . THR A 1 95 ? 13.648 -22.484 8.445 1 51.69 95 THR A CA 1
ATOM 756 C C . THR A 1 95 ? 12.188 -22.312 8.016 1 51.69 95 THR A C 1
ATOM 758 O O . THR A 1 95 ? 11.273 -22.688 8.75 1 51.69 95 THR A O 1
ATOM 761 N N . TYR A 1 96 ? 12.102 -21.938 6.824 1 55.03 96 TYR A N 1
ATOM 762 C CA . TYR A 1 96 ? 10.773 -21.781 6.242 1 55.03 96 TYR A CA 1
ATOM 763 C C . TYR A 1 96 ? 9.93 -20.797 7.043 1 55.03 96 TYR A C 1
ATOM 765 O O . TYR A 1 96 ? 8.703 -20.812 6.957 1 55.03 96 TYR A O 1
ATOM 773 N N . ASN A 1 97 ? 10.695 -20.156 7.832 1 62.62 97 ASN A N 1
ATOM 774 C CA . ASN A 1 97 ? 10.023 -19.094 8.562 1 62.62 97 ASN A CA 1
ATOM 775 C C . ASN A 1 97 ? 9.898 -17.828 7.707 1 62.62 97 ASN A C 1
ATOM 777 O O . ASN A 1 97 ? 10.664 -17.625 6.762 1 62.62 97 ASN A O 1
ATOM 781 N N . ILE A 1 98 ? 8.758 -17.281 7.867 1 68.25 98 ILE A N 1
ATOM 782 C CA . ILE A 1 98 ? 8.555 -15.984 7.219 1 68.25 98 ILE A CA 1
ATOM 783 C C . ILE A 1 98 ? 9 -14.867 8.156 1 68.25 98 ILE A C 1
ATOM 785 O O . ILE A 1 98 ? 8.57 -14.805 9.312 1 68.25 98 ILE A O 1
ATOM 789 N N . ASP A 1 99 ? 10 -14.211 7.676 1 68.88 99 ASP A N 1
ATOM 790 C CA . ASP A 1 99 ? 10.516 -13.055 8.398 1 68.88 99 ASP A CA 1
ATOM 791 C C . ASP A 1 99 ? 10.078 -11.75 7.734 1 68.88 99 ASP A C 1
ATOM 793 O O . ASP A 1 99 ? 9.82 -11.719 6.527 1 68.88 99 ASP A O 1
ATOM 797 N N . LYS A 1 100 ? 9.844 -10.766 8.609 1 73.38 100 LYS A N 1
ATOM 798 C CA . LYS A 1 100 ? 9.578 -9.438 8.07 1 73.38 100 LYS A CA 1
ATOM 799 C C . LYS A 1 100 ? 10.82 -8.555 8.133 1 73.38 100 LYS A C 1
ATOM 801 O O . LYS A 1 100 ? 11.336 -8.273 9.219 1 73.38 100 LYS A O 1
ATOM 806 N N . GLU A 1 101 ? 11.25 -8.211 7.047 1 74.81 101 GLU A N 1
ATOM 807 C CA . GLU A 1 101 ? 12.406 -7.332 6.926 1 74.81 101 GLU A CA 1
ATOM 808 C C . GLU A 1 101 ? 11.984 -5.883 6.734 1 74.81 101 GLU A C 1
ATOM 810 O O . GLU A 1 101 ? 11.164 -5.578 5.867 1 74.81 101 GLU A O 1
ATOM 815 N N . LEU A 1 102 ? 12.469 -5.051 7.625 1 75.81 102 LEU A N 1
ATOM 816 C CA . LEU A 1 102 ? 12.148 -3.629 7.547 1 75.81 102 LEU A CA 1
ATOM 817 C C . LEU A 1 102 ? 13.312 -2.842 6.961 1 75.81 102 LEU A C 1
ATOM 819 O O . LEU A 1 102 ? 14.461 -3.045 7.352 1 75.81 102 LEU A O 1
ATOM 823 N N . TYR A 1 103 ? 12.922 -2.039 5.98 1 76.44 103 TYR A N 1
ATOM 824 C CA . TYR A 1 103 ? 13.867 -1.087 5.402 1 76.44 103 TYR A CA 1
ATOM 825 C C . TYR A 1 103 ? 13.477 0.345 5.75 1 76.44 103 TYR A C 1
ATOM 827 O O . TYR A 1 103 ? 12.383 0.8 5.402 1 76.44 103 TYR A O 1
ATOM 835 N N . THR A 1 104 ? 14.367 0.901 6.496 1 78.62 104 THR A N 1
ATOM 836 C CA . THR A 1 104 ? 14.141 2.303 6.832 1 78.62 104 THR A CA 1
ATOM 837 C C . THR A 1 104 ? 15.227 3.188 6.234 1 78.62 104 THR A C 1
ATOM 839 O O . THR A 1 104 ? 16.406 2.838 6.27 1 78.62 104 THR A O 1
ATOM 842 N N . PHE A 1 105 ? 14.773 4.27 5.719 1 78.88 105 PHE A N 1
ATOM 843 C CA . PHE A 1 105 ? 15.672 5.207 5.066 1 78.88 105 PHE A CA 1
ATOM 844 C C . PHE A 1 105 ? 15.672 6.551 5.789 1 78.88 105 PHE A C 1
ATOM 846 O O . PHE A 1 105 ? 14.602 7.109 6.066 1 78.88 105 PHE A O 1
ATOM 853 N N . TRP A 1 106 ? 16.891 6.82 6.074 1 80.38 106 TRP A N 1
ATOM 854 C CA . TRP A 1 106 ? 17.125 8.172 6.578 1 80.38 106 TRP A CA 1
ATOM 855 C C . TRP A 1 106 ? 18.109 8.922 5.688 1 80.38 106 TRP A C 1
ATOM 857 O O . TRP A 1 106 ? 19.266 8.516 5.562 1 80.38 106 TRP A O 1
ATOM 867 N N . ILE A 1 107 ? 17.578 9.914 5.066 1 82.31 107 ILE A N 1
ATOM 868 C CA . ILE A 1 107 ? 18.391 10.672 4.121 1 82.31 107 ILE A CA 1
ATOM 869 C C . ILE A 1 107 ? 18.672 12.055 4.691 1 82.31 107 ILE A C 1
ATOM 871 O O . ILE A 1 107 ? 17.766 12.766 5.113 1 82.31 107 ILE A O 1
ATOM 875 N N . GLU A 1 108 ? 19.906 12.312 4.719 1 79.94 108 GLU A N 1
ATOM 876 C CA . GLU A 1 108 ? 20.375 13.672 5 1 79.94 108 GLU A CA 1
ATOM 877 C C . GLU A 1 108 ? 21.047 14.289 3.779 1 79.94 108 GLU A C 1
ATOM 879 O O . GLU A 1 108 ? 21.656 13.578 2.973 1 79.94 108 GLU A O 1
ATOM 884 N N . ASN A 1 109 ? 20.766 15.562 3.475 1 75.5 109 ASN A N 1
ATOM 885 C CA . ASN A 1 109 ? 21.188 16.297 2.287 1 75.5 109 ASN A CA 1
ATOM 886 C C . ASN A 1 109 ? 22.547 15.812 1.784 1 75.5 109 ASN A C 1
ATOM 888 O O . ASN A 1 109 ? 22.781 15.758 0.576 1 75.5 109 ASN A O 1
ATOM 892 N N . ASP A 1 110 ? 23.438 15.539 2.615 1 65.19 110 ASP A N 1
ATOM 893 C CA . ASP A 1 110 ? 24.75 15.172 2.084 1 65.19 110 ASP A CA 1
ATOM 894 C C . ASP A 1 110 ? 25 13.672 2.242 1 65.19 110 ASP A C 1
ATOM 896 O O . ASP A 1 110 ? 26.047 13.172 1.835 1 65.19 110 ASP A O 1
ATOM 900 N N . THR A 1 111 ? 23.953 12.977 2.754 1 67.94 111 THR A N 1
ATOM 901 C CA . THR A 1 111 ? 24.219 11.57 3.014 1 67.94 111 THR A CA 1
ATOM 902 C C . THR A 1 111 ? 22.922 10.781 3.139 1 67.94 111 THR A C 1
ATOM 904 O O . THR A 1 111 ? 21.875 11.352 3.443 1 67.94 111 THR A O 1
ATOM 907 N N . ALA A 1 112 ? 22.922 9.633 2.521 1 64.88 112 ALA A N 1
ATOM 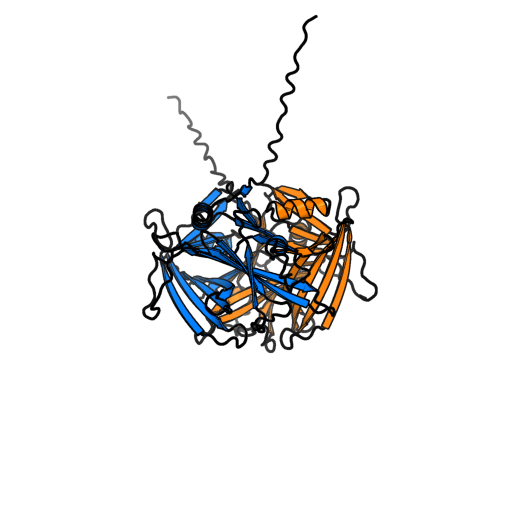908 C CA . ALA A 1 112 ? 21.828 8.711 2.803 1 64.88 112 ALA A CA 1
ATOM 909 C C . ALA A 1 112 ? 22.266 7.59 3.738 1 64.88 112 ALA A C 1
ATOM 911 O O . ALA A 1 112 ? 23.344 7.016 3.561 1 64.88 112 ALA A O 1
ATOM 912 N N . LYS A 1 113 ? 21.562 7.543 4.867 1 73.06 113 LYS A N 1
ATOM 913 C CA . LYS A 1 113 ? 21.734 6.363 5.707 1 73.06 113 LYS A CA 1
ATOM 914 C C . LYS A 1 113 ? 20.562 5.391 5.539 1 73.06 113 LYS A C 1
ATOM 916 O O . LYS A 1 113 ? 19.406 5.801 5.527 1 73.06 113 LYS A O 1
ATOM 921 N N . VAL A 1 114 ? 20.875 4.215 5.215 1 70.81 114 VAL A N 1
ATOM 922 C CA . VAL A 1 114 ? 19.875 3.158 5.113 1 70.81 114 VAL A CA 1
ATOM 923 C C . VAL A 1 114 ? 20.016 2.199 6.293 1 70.81 114 VAL A C 1
ATOM 925 O O . VAL A 1 114 ? 21.094 1.667 6.543 1 70.81 114 VAL A O 1
ATOM 928 N N . PHE A 1 115 ? 18.984 2.037 6.996 1 69.75 115 PHE A N 1
ATOM 929 C CA . PHE A 1 115 ? 18.953 1.106 8.117 1 69.75 115 PHE A CA 1
ATOM 930 C C . PHE A 1 115 ? 18.141 -0.135 7.773 1 69.75 115 PHE A C 1
ATOM 932 O O . PHE A 1 115 ? 17.078 -0.036 7.156 1 69.75 115 PHE A O 1
ATOM 939 N N . TRP A 1 116 ? 18.891 -1.206 8.109 1 65.81 116 TRP A N 1
ATOM 940 C CA . TRP A 1 116 ? 18.266 -2.492 7.852 1 65.81 116 TRP A CA 1
ATOM 941 C C . TRP A 1 116 ? 18.047 -3.264 9.148 1 65.81 116 TRP A C 1
ATOM 943 O O . TRP A 1 116 ? 18.922 -3.301 10.016 1 65.81 116 TRP A O 1
ATOM 953 N N . ALA A 1 117 ? 16.891 -3.527 9.305 1 58.62 117 ALA A N 1
ATOM 954 C CA . ALA A 1 117 ? 16.609 -4.344 10.484 1 58.62 117 ALA A CA 1
ATOM 955 C C . ALA A 1 117 ? 16.703 -5.832 10.156 1 58.62 117 ALA A C 1
ATOM 957 O O . ALA A 1 117 ? 16.391 -6.246 9.031 1 58.62 117 ALA A O 1
ATOM 958 N N . LYS A 1 118 ? 17.453 -6.559 11.117 1 50.66 118 LYS A N 1
ATOM 959 C CA . LYS A 1 118 ? 17.516 -8.016 11.016 1 50.66 118 LYS A CA 1
ATOM 960 C C . LYS A 1 118 ? 16.125 -8.609 10.844 1 50.66 118 LYS A C 1
ATOM 962 O O . LYS A 1 118 ? 15.148 -8.078 11.367 1 50.66 118 LYS A O 1
ATOM 967 N N . PRO A 1 119 ? 16.344 -9.82 10.078 1 45.34 119 PRO A N 1
ATOM 968 C CA . PRO A 1 119 ? 15.188 -10.688 9.828 1 45.34 119 PRO A CA 1
ATOM 969 C C . PRO A 1 119 ? 14.508 -11.148 11.117 1 45.34 119 PRO A C 1
ATOM 971 O O . PRO A 1 119 ? 15.18 -11.422 12.117 1 45.34 119 PRO A O 1
ATOM 974 N N . GLY A 1 120 ? 13.227 -11.375 11.266 1 43.88 120 GLY A N 1
ATOM 975 C CA . GLY A 1 120 ? 12.422 -11.711 12.43 1 43.88 120 GLY A CA 1
ATOM 976 C C . GLY A 1 120 ? 11.82 -10.492 13.102 1 43.88 120 GLY A C 1
ATOM 977 O O . GLY A 1 120 ? 11.375 -10.57 14.25 1 43.88 120 GLY A O 1
ATOM 978 N N . LEU A 1 121 ? 12.43 -9.539 12.711 1 41.88 121 LEU A N 1
ATOM 979 C CA . LEU A 1 121 ? 11.898 -8.406 13.461 1 41.88 121 LEU A CA 1
ATOM 980 C C . LEU A 1 121 ? 10.375 -8.398 13.43 1 41.88 121 LEU A C 1
ATOM 982 O O . LEU A 1 121 ? 9.766 -8.258 12.359 1 41.88 121 LEU A O 1
ATOM 986 N N . PHE A 1 122 ? 10.156 -9.422 14.078 1 42.09 122 PHE A N 1
ATOM 987 C CA . PHE A 1 122 ? 8.844 -8.992 14.555 1 42.09 122 PHE A CA 1
ATOM 988 C C . PHE A 1 122 ? 8.906 -7.582 15.125 1 42.09 122 PHE A C 1
ATOM 990 O O . PHE A 1 122 ? 9.977 -7.109 15.516 1 42.09 122 PHE A O 1
ATOM 997 N N . GLU A 1 123 ? 7.922 -6.699 14.797 1 43.12 123 GLU A N 1
ATOM 998 C CA . GLU A 1 123 ? 7.926 -5.383 15.43 1 43.12 123 GLU A CA 1
ATOM 999 C C . GLU A 1 123 ? 8.75 -5.391 16.719 1 43.12 123 GLU A C 1
ATOM 1001 O O . GLU A 1 123 ? 9.156 -4.336 17.203 1 43.12 123 GLU A O 1
ATOM 1006 N N . ASN A 1 124 ? 9.117 -6.562 17.094 1 39.53 124 ASN A N 1
ATOM 1007 C CA . ASN A 1 124 ? 9.547 -6.598 18.484 1 39.53 124 ASN A CA 1
ATOM 1008 C C . ASN A 1 124 ? 11.062 -6.668 18.609 1 39.53 124 ASN A C 1
ATOM 1010 O O . ASN A 1 124 ? 11.602 -6.699 19.719 1 39.53 124 ASN A O 1
ATOM 1014 N N . ASP A 1 125 ? 11.836 -7.121 17.625 1 45.56 125 ASP A N 1
ATOM 1015 C CA . ASP A 1 125 ? 13.234 -7.285 18 1 45.56 125 ASP A CA 1
ATOM 1016 C C . ASP A 1 125 ? 14.078 -6.125 17.484 1 45.56 125 ASP A C 1
ATOM 1018 O O . ASP A 1 125 ? 14.453 -6.09 16.312 1 45.56 125 ASP A O 1
ATOM 1022 N N . THR A 1 126 ? 14.266 -5.168 18.172 1 48.75 126 THR A N 1
ATOM 1023 C CA . THR A 1 126 ? 15.039 -3.965 17.875 1 48.75 126 THR A CA 1
ATOM 1024 C C . THR A 1 126 ? 16.5 -4.156 18.25 1 48.75 126 THR A C 1
ATOM 1026 O O . THR A 1 126 ? 17.312 -3.246 18.078 1 48.75 126 THR A O 1
ATOM 1029 N N . SER A 1 127 ? 16.906 -5.262 18.781 1 54.94 127 SER A N 1
ATOM 1030 C CA . SER A 1 127 ? 18.25 -5.348 19.344 1 54.94 127 SER A CA 1
ATOM 1031 C C . SER A 1 127 ? 19.297 -5.445 18.25 1 54.94 127 SER A C 1
ATOM 1033 O O . SER A 1 127 ? 20.469 -5.141 18.469 1 54.94 127 SER A O 1
ATOM 1035 N N . THR A 1 128 ? 18.828 -5.828 17.047 1 59.5 128 THR A N 1
ATOM 1036 C CA . THR A 1 128 ? 19.875 -6.059 16.047 1 59.5 128 THR A CA 1
ATOM 1037 C C . THR A 1 128 ? 19.734 -5.082 14.883 1 59.5 128 THR A C 1
ATOM 1039 O O . THR A 1 128 ? 19.922 -5.461 13.727 1 59.5 128 THR A O 1
ATOM 1042 N N . LEU A 1 129 ? 19.516 -3.906 15.242 1 62.56 129 LEU A N 1
ATOM 1043 C CA . LEU A 1 129 ? 19.484 -2.887 14.203 1 62.56 129 LEU A CA 1
ATOM 1044 C C . LEU A 1 129 ? 20.891 -2.504 13.758 1 62.56 129 LEU A C 1
ATOM 1046 O O . LEU A 1 129 ? 21.766 -2.291 14.594 1 62.56 129 LEU A O 1
ATOM 1050 N N . SER A 1 130 ? 21.109 -2.715 12.438 1 64.88 130 SER A N 1
ATOM 1051 C CA . SER A 1 130 ? 22.359 -2.199 11.859 1 64.88 130 SER A CA 1
ATOM 1052 C C . SER A 1 130 ? 22.062 -1.229 10.719 1 64.88 130 SER A C 1
ATOM 1054 O O . SER A 1 130 ? 21.047 -1.343 10.039 1 64.88 130 SER A O 1
ATOM 1056 N N . GLY A 1 131 ? 22.766 -0.142 10.789 1 68.44 131 GLY A N 1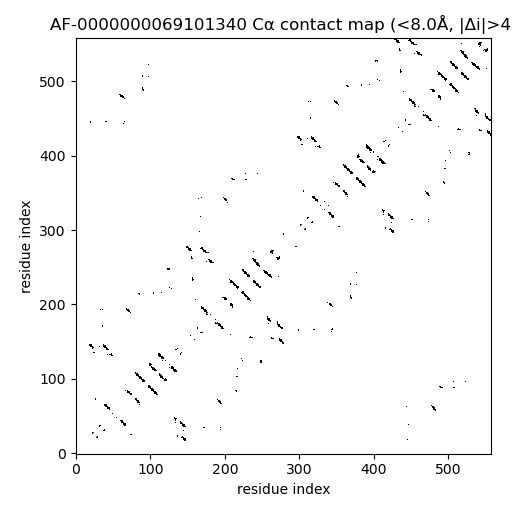
ATOM 1057 C CA . GLY A 1 131 ? 22.609 0.827 9.719 1 68.44 131 GLY A CA 1
ATOM 1058 C C . GLY A 1 131 ? 23.844 0.963 8.859 1 68.44 131 GLY A C 1
ATOM 1059 O O . GLY A 1 131 ? 24.953 0.669 9.312 1 68.44 131 GLY A O 1
ATOM 1060 N N . LEU A 1 132 ? 23.531 1.178 7.609 1 75.5 132 LEU A N 1
ATOM 1061 C CA . LEU A 1 132 ? 24.609 1.451 6.68 1 75.5 132 LEU A CA 1
ATOM 1062 C C . LEU A 1 132 ? 24.422 2.801 5.996 1 75.5 132 LEU A C 1
ATOM 1064 O O . LEU A 1 132 ? 23.297 3.244 5.797 1 75.5 132 LEU A O 1
ATOM 1068 N N . TYR A 1 133 ? 25.562 3.404 5.801 1 75.94 133 TYR A N 1
ATOM 1069 C CA . TYR A 1 133 ? 25.547 4.637 5.016 1 75.94 133 TYR A CA 1
ATOM 1070 C C . TYR A 1 133 ? 25.75 4.34 3.535 1 75.94 133 TYR A C 1
ATOM 1072 O O . TYR A 1 133 ? 26.719 3.697 3.148 1 75.94 133 TYR A O 1
ATOM 1080 N N . CYS A 1 134 ? 24.719 4.676 2.811 1 78.75 134 CYS A N 1
ATOM 1081 C CA . CYS A 1 134 ? 24.797 4.59 1.356 1 78.75 134 CYS A CA 1
ATOM 1082 C C . CYS A 1 134 ? 24.625 5.961 0.719 1 78.75 134 CYS A C 1
ATOM 1084 O O . CYS A 1 134 ? 23.625 6.645 0.97 1 78.75 134 CYS A O 1
ATOM 1086 N N . SER A 1 135 ? 25.547 6.379 -0.054 1 78.19 135 SER A N 1
ATOM 1087 C CA . SER A 1 135 ? 25.422 7.656 -0.743 1 78.19 135 SER A CA 1
ATOM 1088 C C . SER A 1 135 ? 24.797 7.48 -2.123 1 78.19 135 SER A C 1
ATOM 1090 O O . SER A 1 135 ? 25.453 7.016 -3.055 1 78.19 135 SER A O 1
ATOM 1092 N N . TRP A 1 136 ? 23.578 7.863 -2.271 1 78.38 136 TRP A N 1
ATOM 1093 C CA . TRP A 1 136 ? 22.969 7.73 -3.59 1 78.38 136 TRP A CA 1
ATOM 1094 C C . TRP A 1 136 ? 23.625 8.688 -4.586 1 78.38 136 TRP A C 1
ATOM 1096 O O . TRP A 1 136 ? 23.609 8.438 -5.797 1 78.38 136 TRP A O 1
ATOM 1106 N N . MET A 1 137 ? 24.25 9.711 -4.066 1 73.69 137 MET A N 1
ATOM 1107 C CA . MET A 1 137 ? 24.969 10.648 -4.934 1 73.69 137 MET A CA 1
ATOM 1108 C C . MET A 1 137 ? 26.219 10.016 -5.523 1 73.69 137 MET A C 1
ATOM 1110 O O . MET A 1 137 ? 26.719 10.469 -6.547 1 73.69 137 MET A O 1
ATOM 1114 N N . GLN A 1 138 ? 26.625 8.984 -4.863 1 75.75 138 GLN A N 1
ATOM 1115 C CA . GLN A 1 138 ? 27.797 8.273 -5.359 1 75.75 138 GLN A CA 1
ATOM 1116 C C . GLN A 1 138 ? 27.391 7.012 -6.113 1 75.75 138 GLN A C 1
ATOM 1118 O O . GLN A 1 138 ? 28.203 6.102 -6.281 1 75.75 138 GLN A O 1
ATOM 1123 N N . GLY A 1 139 ? 26.141 6.906 -6.379 1 74.62 139 GLY A N 1
ATOM 1124 C CA . GLY A 1 139 ? 25.688 5.816 -7.227 1 74.62 139 GLY A CA 1
ATOM 1125 C C . GLY A 1 139 ? 25.266 4.59 -6.445 1 74.62 139 GLY A C 1
ATOM 1126 O O . GLY A 1 139 ? 24.922 3.559 -7.027 1 74.62 139 GLY A O 1
ATOM 1127 N N . ARG A 1 140 ? 25.312 4.637 -5.148 1 80.31 140 ARG A N 1
ATOM 1128 C CA . ARG A 1 140 ? 24.953 3.488 -4.32 1 80.31 140 ARG A CA 1
ATOM 1129 C C . ARG A 1 140 ? 23.453 3.389 -4.137 1 80.31 140 ARG A C 1
ATOM 1131 O O . ARG A 1 140 ? 22.953 2.48 -3.465 1 80.31 140 ARG A O 1
ATOM 1138 N N . GLY A 1 141 ? 22.766 4.312 -4.703 1 82.75 141 GLY A N 1
ATOM 1139 C CA . GLY A 1 141 ? 21.312 4.367 -4.746 1 82.75 141 GLY A CA 1
ATOM 1140 C C . GLY A 1 141 ? 20.781 5.301 -5.82 1 82.75 141 GLY A C 1
ATOM 1141 O O . GLY A 1 141 ? 21.547 6 -6.477 1 82.75 141 GLY A O 1
ATOM 1142 N N . LYS A 1 142 ? 19.562 5.16 -6.039 1 87.19 142 LYS A N 1
ATOM 1143 C CA . LYS A 1 142 ? 18.922 6.023 -7.023 1 87.19 142 LYS A CA 1
ATOM 1144 C C . LYS A 1 142 ? 17.5 6.355 -6.613 1 87.19 142 LYS A C 1
ATOM 1146 O O . LYS A 1 142 ? 16.812 5.539 -5.988 1 87.19 142 LYS A O 1
ATOM 1151 N N . PHE A 1 143 ? 17.172 7.582 -7.004 1 90.38 143 PHE A N 1
ATOM 1152 C CA . PHE A 1 143 ? 15.781 8.016 -6.922 1 90.38 143 PHE A CA 1
ATOM 1153 C C . PHE A 1 143 ? 15.266 8.445 -8.289 1 90.38 143 PHE A C 1
ATOM 1155 O O . PHE A 1 143 ? 16 9.016 -9.094 1 90.38 143 PHE A O 1
ATOM 1162 N N . TRP A 1 144 ? 14.016 8.188 -8.555 1 91.12 144 TRP A N 1
ATOM 1163 C CA . TRP A 1 144 ? 13.32 8.641 -9.758 1 91.12 144 TRP A CA 1
ATOM 1164 C C . TRP A 1 144 ? 12.008 9.32 -9.406 1 91.12 144 TRP A C 1
ATOM 1166 O O . TRP A 1 144 ? 11.281 8.867 -8.516 1 91.12 144 TRP A O 1
ATOM 1176 N N . ALA A 1 145 ? 11.766 10.375 -10.125 1 91 145 ALA A N 1
ATOM 1177 C CA . ALA A 1 145 ? 10.492 11.07 -10 1 91 145 ALA A CA 1
ATOM 1178 C C . ALA A 1 145 ? 9.609 10.82 -11.219 1 91 145 ALA A C 1
ATOM 1180 O O . ALA A 1 145 ? 10.078 10.891 -12.359 1 91 145 ALA A O 1
ATOM 1181 N N . LYS A 1 146 ? 8.414 10.523 -10.945 1 87.56 146 LYS A N 1
ATOM 1182 C CA . LYS A 1 146 ? 7.43 10.406 -12.016 1 87.56 146 LYS A CA 1
ATOM 1183 C C . LYS A 1 146 ? 6.773 11.75 -12.312 1 87.56 146 LYS A C 1
ATOM 1185 O O . LYS A 1 146 ? 5.766 12.102 -11.695 1 87.56 146 LYS A O 1
ATOM 1190 N N . THR A 1 147 ? 7.188 12.484 -13.312 1 80 147 THR A N 1
ATOM 1191 C CA . THR A 1 147 ? 6.828 13.891 -13.453 1 80 147 THR A CA 1
ATOM 1192 C C . THR A 1 147 ? 5.695 14.062 -14.461 1 80 147 THR A C 1
ATOM 1194 O O . THR A 1 147 ? 5.094 15.133 -14.547 1 80 147 THR A O 1
ATOM 1197 N N . HIS A 1 148 ? 5.188 13.133 -15.117 1 73.12 148 HIS A N 1
ATOM 1198 C CA . HIS A 1 148 ? 4.27 13.352 -16.234 1 73.12 148 HIS A CA 1
ATOM 1199 C C . HIS A 1 148 ? 2.82 13.164 -15.789 1 73.12 148 HIS A C 1
ATOM 1201 O O . HIS A 1 148 ? 1.906 13.227 -16.609 1 73.12 148 HIS A O 1
ATOM 1207 N N . ILE A 1 149 ? 2.691 13.117 -14.602 1 72.81 149 ILE A N 1
ATOM 1208 C CA . ILE A 1 149 ? 1.319 12.898 -14.156 1 72.81 149 ILE A CA 1
ATOM 1209 C C . ILE A 1 149 ? 0.698 14.219 -13.719 1 72.81 149 ILE A C 1
ATOM 1211 O O . ILE A 1 149 ? 1.255 14.922 -12.875 1 72.81 149 ILE A O 1
ATOM 1215 N N . ARG A 1 150 ? -0.363 14.57 -14.43 1 80.31 150 ARG A N 1
ATOM 1216 C CA . ARG A 1 150 ? -1.111 15.75 -14.016 1 80.31 150 ARG A CA 1
ATOM 1217 C C . ARG A 1 150 ? -1.875 15.492 -12.719 1 80.31 150 ARG A C 1
ATOM 1219 O O . ARG A 1 150 ? -2.398 14.391 -12.516 1 80.31 150 ARG A O 1
ATOM 1226 N N . LYS A 1 151 ? -1.884 16.609 -11.969 1 85.88 151 LYS A N 1
ATOM 1227 C CA . LYS A 1 151 ? -2.566 16.516 -10.68 1 85.88 151 LYS A CA 1
ATOM 1228 C C . LYS A 1 151 ? -3.691 17.547 -10.578 1 85.88 151 LYS A C 1
ATOM 1230 O O . LYS A 1 151 ? -3.549 18.672 -11.047 1 85.88 151 LYS A O 1
ATOM 1235 N N . ARG A 1 152 ? -4.742 17.047 -10.117 1 89.31 152 ARG A N 1
ATOM 1236 C CA . ARG A 1 152 ? -5.832 17.953 -9.766 1 89.31 152 ARG A CA 1
ATOM 1237 C C . ARG A 1 152 ? -5.938 18.109 -8.25 1 89.31 152 ARG A C 1
ATOM 1239 O O . ARG A 1 152 ? -6.094 17.125 -7.527 1 89.31 152 ARG A O 1
ATOM 1246 N N . GLN A 1 153 ? -5.895 19.281 -7.887 1 91.88 153 GLN A N 1
ATOM 1247 C CA . GLN A 1 153 ? -6.012 19.562 -6.461 1 91.88 153 GLN A CA 1
ATOM 1248 C C . GLN A 1 153 ? -7.469 19.547 -6.012 1 91.88 153 GLN A C 1
ATOM 1250 O O . GLN A 1 153 ? -8.352 20.016 -6.727 1 91.88 153 GLN A O 1
ATOM 1255 N N . LEU A 1 154 ? -7.633 18.953 -4.859 1 94.81 154 LEU A N 1
ATOM 1256 C CA . LEU A 1 154 ? -8.93 19 -4.195 1 94.81 154 LEU A CA 1
ATOM 1257 C C . LEU A 1 154 ? -8.961 20.078 -3.129 1 94.81 154 LEU A C 1
ATOM 1259 O O . LEU A 1 154 ? -8.102 20.125 -2.244 1 94.81 154 LEU A O 1
ATOM 1263 N N . THR A 1 155 ? -9.984 20.938 -3.145 1 94.31 155 THR A N 1
ATOM 1264 C CA . THR A 1 155 ? -9.883 22.172 -2.365 1 94.31 155 THR A CA 1
ATOM 1265 C C . THR A 1 155 ? -10.891 22.172 -1.218 1 94.31 155 THR A C 1
ATOM 1267 O O . THR A 1 155 ? -11.047 23.172 -0.523 1 94.31 155 THR A O 1
ATOM 1270 N N . SER A 1 156 ? -11.586 21.125 -1.092 1 95.12 156 SER A N 1
ATOM 1271 C CA . SER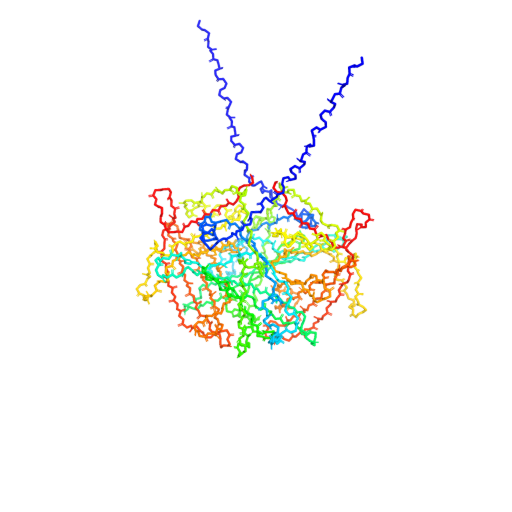 A 1 156 ? -12.547 21.062 0.003 1 95.12 156 SER A CA 1
ATOM 1272 C C . SER A 1 156 ? -12.734 19.625 0.49 1 95.12 156 SER A C 1
ATOM 1274 O O . SER A 1 156 ? -12.461 18.672 -0.244 1 95.12 156 SER A O 1
ATOM 1276 N N . ALA A 1 157 ? -13.289 19.531 1.721 1 95.69 157 ALA A N 1
ATOM 1277 C CA . ALA A 1 157 ? -13.625 18.234 2.281 1 95.69 157 ALA A CA 1
ATOM 1278 C C . ALA A 1 157 ? -14.656 17.516 1.41 1 95.69 157 ALA A C 1
ATOM 1280 O O . ALA A 1 157 ? -14.578 16.297 1.226 1 95.69 157 ALA A O 1
ATOM 1281 N N . LYS A 1 158 ? -15.539 18.234 0.93 1 95.19 158 LYS A N 1
ATOM 1282 C CA . LYS A 1 158 ? -16.562 17.656 0.058 1 95.19 158 LYS A CA 1
ATOM 1283 C C . LYS A 1 158 ? -15.93 17.047 -1.188 1 95.19 158 LYS A C 1
ATOM 1285 O O . LYS A 1 158 ? -16.312 15.953 -1.606 1 95.19 158 LYS A O 1
ATOM 1290 N N . GLU A 1 159 ? -15.039 17.734 -1.78 1 95 159 GLU A N 1
ATOM 1291 C CA . GLU A 1 159 ? -14.367 17.219 -2.971 1 95 159 GLU A CA 1
ATOM 1292 C C . GLU A 1 159 ? -13.562 15.969 -2.652 1 95 159 GLU A C 1
ATOM 1294 O O . GLU A 1 159 ? -13.531 15.023 -3.451 1 95 159 GLU A O 1
ATOM 1299 N N . VAL A 1 160 ? -12.891 16 -1.522 1 95.06 160 VAL A N 1
ATOM 1300 C CA . VAL A 1 160 ? -12.148 14.828 -1.093 1 95.06 160 VAL A CA 1
ATOM 1301 C C . VAL A 1 160 ? -13.094 13.641 -0.948 1 95.06 160 VAL A C 1
ATOM 1303 O O . VAL A 1 160 ? -12.844 12.562 -1.5 1 95.06 160 VAL A O 1
ATOM 1306 N N . LYS A 1 161 ? -14.148 13.875 -0.313 1 92.62 161 LYS A N 1
ATOM 1307 C CA . LYS A 1 161 ? -15.148 12.836 -0.105 1 92.62 161 LYS A CA 1
ATOM 1308 C C . LYS A 1 161 ? -15.695 12.328 -1.436 1 92.62 161 LYS A C 1
ATOM 1310 O O . LYS A 1 161 ? -15.727 11.117 -1.679 1 92.62 161 LYS A O 1
ATOM 1315 N N . ASP A 1 162 ? -16.125 13.188 -2.279 1 90.5 162 ASP A N 1
ATOM 1316 C CA . ASP A 1 162 ? -16.719 12.812 -3.561 1 90.5 162 ASP A CA 1
ATOM 1317 C C . ASP A 1 162 ? -15.727 12.016 -4.41 1 90.5 162 ASP A C 1
ATOM 1319 O O . ASP A 1 162 ? -16.109 11.055 -5.078 1 90.5 162 ASP A O 1
ATOM 1323 N N . THR A 1 163 ? -14.516 12.453 -4.332 1 90.12 163 THR A N 1
ATOM 1324 C CA . THR A 1 163 ? -13.484 11.773 -5.102 1 90.12 163 THR A CA 1
ATOM 1325 C C . THR A 1 163 ? -13.266 10.359 -4.582 1 90.12 163 THR A C 1
ATOM 1327 O O . THR A 1 163 ? -13.227 9.406 -5.363 1 90.12 163 THR A O 1
ATOM 1330 N N . LEU A 1 164 ? -13.133 10.211 -3.33 1 89.62 164 LEU A N 1
ATOM 1331 C CA . LEU A 1 164 ? -12.945 8.898 -2.73 1 89.62 164 LEU A CA 1
ATOM 1332 C C . LEU A 1 164 ? -14.141 7.992 -3.008 1 89.62 164 LEU A C 1
ATOM 1334 O O . LEU A 1 164 ? -13.977 6.828 -3.371 1 89.62 164 LEU A O 1
ATOM 1338 N N . PHE A 1 165 ? -15.305 8.539 -2.945 1 86.88 165 PHE A N 1
ATOM 1339 C CA . PHE A 1 165 ? -16.531 7.77 -3.094 1 86.88 165 PHE A CA 1
ATOM 1340 C C . PHE A 1 165 ? -16.766 7.41 -4.555 1 86.88 165 PHE A C 1
ATOM 1342 O O . PHE A 1 165 ? -17.578 6.535 -4.859 1 86.88 165 PHE A O 1
ATOM 1349 N N . SER A 1 166 ? -16.078 8.102 -5.41 1 83.25 166 SER A N 1
ATOM 1350 C CA . SER A 1 166 ? -16.172 7.766 -6.828 1 83.25 166 SER A CA 1
ATOM 1351 C C . SER A 1 166 ? -15.031 6.859 -7.258 1 83.25 166 SER A C 1
ATOM 1353 O O . SER A 1 166 ? -14.844 6.613 -8.453 1 83.25 166 SER A O 1
ATOM 1355 N N . GLY A 1 167 ? -14.242 6.461 -6.25 1 80 167 GLY A N 1
ATOM 1356 C CA . GLY A 1 167 ? -13.18 5.504 -6.527 1 80 167 GLY A CA 1
ATOM 1357 C C . GLY A 1 167 ? -11.852 6.164 -6.844 1 80 167 GLY A C 1
ATOM 1358 O O . GLY A 1 167 ? -10.883 5.488 -7.199 1 80 167 GLY A O 1
ATOM 1359 N N . GLY A 1 168 ? -11.797 7.469 -6.73 1 82.5 168 GLY A N 1
ATOM 1360 C CA . GLY A 1 168 ? -10.547 8.172 -6.988 1 82.5 168 GLY A CA 1
ATOM 1361 C C . GLY A 1 168 ? -9.484 7.898 -5.938 1 82.5 168 GLY A C 1
ATOM 1362 O O . GLY A 1 168 ? -9.805 7.734 -4.758 1 82.5 168 GLY A O 1
ATOM 1363 N N . GLU A 1 169 ? -8.242 7.824 -6.371 1 83.62 169 GLU A N 1
ATOM 1364 C CA . GLU A 1 169 ? -7.109 7.746 -5.457 1 83.62 169 GLU A CA 1
ATOM 1365 C C . GLU A 1 169 ? -6.668 9.133 -5.004 1 83.62 169 GLU A C 1
ATOM 1367 O O . GLU A 1 169 ? -6.203 9.938 -5.82 1 83.62 169 GLU A O 1
ATOM 1372 N N . VAL A 1 170 ? -6.785 9.297 -3.785 1 91.06 170 VAL A N 1
ATOM 1373 C CA . VAL A 1 170 ? -6.449 10.609 -3.254 1 91.06 170 VAL A CA 1
ATOM 1374 C C . VAL A 1 170 ? -5.105 10.555 -2.535 1 91.06 170 VAL A C 1
ATOM 1376 O O . VAL A 1 170 ? -4.855 9.633 -1.748 1 91.06 170 VAL A O 1
ATOM 1379 N N . ASN A 1 171 ? -4.277 11.469 -2.846 1 93.44 171 ASN A N 1
ATOM 1380 C CA . ASN A 1 171 ? -3.027 11.711 -2.133 1 93.44 171 ASN A CA 1
ATOM 1381 C C . ASN A 1 171 ? -3.109 12.961 -1.258 1 93.44 171 ASN A C 1
ATOM 1383 O O . ASN A 1 171 ? -3.9 13.859 -1.533 1 93.44 171 ASN A O 1
ATOM 1387 N N . TYR A 1 172 ? -2.324 12.898 -0.233 1 94.94 172 TYR A N 1
ATOM 1388 C CA . TYR A 1 172 ? -2.275 14.109 0.573 1 94.94 172 TYR A CA 1
ATOM 1389 C C . TYR A 1 172 ? -0.838 14.477 0.923 1 94.94 172 TYR A C 1
ATOM 1391 O O . TYR A 1 172 ? 0.037 13.609 0.967 1 94.94 172 TYR A O 1
ATOM 1399 N N . LEU A 1 173 ? -0.643 15.75 1.109 1 94.25 173 LEU A N 1
ATOM 1400 C CA . LEU A 1 173 ? 0.609 16.359 1.541 1 94.25 173 LEU A CA 1
ATOM 1401 C C . LEU A 1 173 ? 0.354 17.453 2.58 1 94.25 173 LEU A C 1
ATOM 1403 O O . LEU A 1 173 ? -0.452 18.359 2.352 1 94.25 173 LEU A O 1
ATOM 1407 N N . VAL A 1 174 ? 1.035 17.328 3.697 1 93.44 174 VAL A N 1
ATOM 1408 C CA . VAL A 1 174 ? 0.851 18.328 4.746 1 93.44 174 VAL A CA 1
ATOM 1409 C C . VAL A 1 174 ? 2.162 19.062 4.988 1 93.44 174 VAL A C 1
ATOM 1411 O O . VAL A 1 174 ? 3.223 18.453 5.105 1 93.44 174 VAL A O 1
ATOM 1414 N N . ASN A 1 175 ? 2.006 20.281 4.961 1 90.88 175 ASN A N 1
ATOM 1415 C CA . ASN A 1 175 ? 3.061 21.141 5.484 1 90.88 175 ASN A CA 1
ATOM 1416 C C . ASN A 1 175 ? 2.846 21.453 6.961 1 90.88 175 ASN A C 1
ATOM 1418 O O . ASN A 1 175 ? 2.014 22.297 7.309 1 90.88 175 ASN A O 1
ATOM 1422 N N . LYS A 1 176 ? 3.66 20.906 7.754 1 87.81 176 LYS A N 1
ATOM 1423 C CA . LYS A 1 176 ? 3.432 20.922 9.195 1 87.81 176 LYS A CA 1
ATOM 1424 C C . LYS A 1 176 ? 3.584 22.328 9.758 1 87.81 176 LYS A C 1
ATOM 1426 O O . LYS A 1 176 ? 2.938 22.688 10.742 1 87.81 176 LYS A O 1
ATOM 1431 N N . THR A 1 177 ? 4.422 23.109 9.133 1 84.19 177 THR A N 1
ATOM 1432 C CA . THR A 1 177 ? 4.676 24.469 9.625 1 84.19 177 THR A CA 1
ATOM 1433 C C . THR A 1 177 ? 3.445 25.344 9.438 1 84.19 177 THR A C 1
ATOM 1435 O O . THR A 1 177 ? 3.352 26.422 10.031 1 84.19 177 THR A O 1
ATOM 1438 N N . GLN A 1 178 ? 2.566 24.891 8.703 1 85.31 178 GLN A N 1
ATOM 1439 C CA . GLN A 1 178 ? 1.387 25.688 8.391 1 85.31 178 GLN A CA 1
ATOM 1440 C C . GLN A 1 178 ? 0.172 25.203 9.18 1 85.31 178 GLN A C 1
ATOM 1442 O O . GLN A 1 178 ? -0.958 25.609 8.891 1 85.31 178 GLN A O 1
ATOM 1447 N N . CYS A 1 179 ? 0.406 24.344 10.07 1 89.94 179 CYS A N 1
ATOM 1448 C CA . CYS A 1 179 ? -0.655 23.781 10.891 1 89.94 179 CYS A CA 1
ATOM 1449 C C . CYS A 1 179 ? -0.543 24.266 12.336 1 89.94 179 CYS A C 1
ATOM 1451 O O . CYS A 1 179 ? 0.437 24.906 12.695 1 89.94 179 CYS A O 1
ATOM 1453 N N . LYS A 1 180 ? -1.589 24.094 13.047 1 84.88 180 LYS A N 1
ATOM 1454 C CA . LYS A 1 180 ? -1.604 24.438 14.469 1 84.88 180 LYS A CA 1
ATOM 1455 C C . LYS A 1 180 ? -1.479 23.188 15.336 1 84.88 180 LYS A C 1
ATOM 1457 O O . LYS A 1 180 ? -2.094 22.156 15.039 1 84.88 180 LYS A O 1
ATOM 1462 N N . CYS A 1 181 ? -0.493 23.234 16.219 1 77.81 181 CYS A N 1
ATOM 1463 C CA . CYS A 1 181 ? -0.373 22.141 17.172 1 77.81 181 CYS A CA 1
ATOM 1464 C C . CYS A 1 181 ? -1.368 22.297 18.312 1 77.81 181 CYS A C 1
ATOM 1466 O O . CYS A 1 181 ? -1.642 23.422 18.75 1 77.81 181 CYS A O 1
ATOM 1468 N N . LEU A 1 182 ? -1.981 21.219 18.516 1 67.62 182 LEU A N 1
ATOM 1469 C CA . LEU A 1 182 ? -2.797 21.312 19.719 1 67.62 182 LEU A CA 1
ATOM 1470 C C . LEU A 1 182 ? -1.922 21.359 20.969 1 67.62 182 LEU A C 1
ATOM 1472 O O . LEU A 1 182 ? -0.784 20.875 20.953 1 67.62 182 LEU A O 1
ATOM 1476 N N . GLU A 1 183 ? -2.162 22.219 21.938 1 58.56 183 GLU A N 1
ATOM 1477 C CA . GLU A 1 183 ? -1.447 22.672 23.125 1 58.56 183 GLU A CA 1
ATOM 1478 C C . GLU A 1 183 ? -0.405 21.656 23.578 1 58.56 183 GLU A C 1
ATOM 1480 O O . GLU A 1 183 ? 0.649 22.031 24.094 1 58.56 183 GLU A O 1
ATOM 1485 N N . THR A 1 184 ? -0.697 20.531 23.562 1 51.5 184 THR A N 1
ATOM 1486 C CA . THR A 1 184 ? 0.202 19.656 24.328 1 51.5 184 THR A CA 1
ATOM 1487 C C . THR A 1 184 ? 1.434 19.312 23.5 1 51.5 184 THR A C 1
ATOM 1489 O O . THR A 1 184 ? 2.285 18.531 23.938 1 51.5 184 THR A O 1
ATOM 1492 N N . SER A 1 185 ? 1.398 19.844 22.312 1 52.5 185 SER A N 1
ATOM 1493 C CA . SER A 1 185 ? 2.502 19.188 21.625 1 52.5 185 SER A CA 1
ATOM 1494 C C . SER A 1 185 ? 3.678 20.141 21.438 1 52.5 185 SER A C 1
ATOM 1496 O O . SER A 1 185 ? 3.514 21.25 20.906 1 52.5 185 SER A O 1
ATOM 1498 N N . ASP A 1 186 ? 4.578 20.25 22.328 1 49.53 186 ASP A N 1
ATOM 1499 C CA . ASP A 1 186 ? 5.77 21.078 22.484 1 49.53 186 ASP A CA 1
ATOM 1500 C C . ASP A 1 186 ? 6.434 21.328 21.125 1 49.53 186 ASP A C 1
ATOM 1502 O O . ASP A 1 186 ? 7.16 22.312 20.969 1 49.53 186 ASP A O 1
ATOM 1506 N N . GLN A 1 187 ? 6.887 20.266 20.312 1 49 187 GLN A N 1
ATOM 1507 C CA . GLN A 1 187 ? 7.938 20.422 19.312 1 49 187 GLN A CA 1
ATOM 1508 C C . GLN A 1 187 ? 7.469 19.953 17.938 1 49 187 GLN A C 1
ATOM 1510 O O . GLN A 1 187 ? 7.363 18.75 17.703 1 49 187 GLN A O 1
ATOM 1515 N N . PHE A 1 188 ? 6.766 20.891 17.281 1 52.47 188 PHE A N 1
ATOM 1516 C CA . PHE A 1 188 ? 6.484 20.438 15.922 1 52.47 188 PHE A CA 1
ATOM 1517 C C . PHE A 1 188 ? 7.766 20.375 15.102 1 52.47 188 PHE A C 1
ATOM 1519 O O . PHE A 1 188 ? 8.609 21.266 15.18 1 52.47 188 PHE A O 1
ATOM 1526 N N . MET A 1 189 ? 8.047 19.219 14.602 1 61 189 MET A N 1
ATOM 1527 C CA . MET A 1 189 ? 9.156 19.125 13.664 1 61 189 MET A CA 1
ATOM 1528 C C . MET A 1 189 ? 8.82 19.828 12.359 1 61 189 MET A C 1
ATOM 1530 O O . MET A 1 189 ? 7.699 19.734 11.859 1 61 189 MET A O 1
ATOM 1534 N N . ASP A 1 190 ? 9.516 20.844 11.906 1 75.12 190 ASP A N 1
ATOM 1535 C CA . ASP A 1 190 ? 9.484 21.453 10.578 1 75.12 190 ASP A CA 1
ATOM 1536 C C . ASP A 1 190 ? 9.523 20.375 9.484 1 75.12 190 ASP A C 1
ATOM 1538 O O . ASP A 1 190 ? 10.07 19.297 9.695 1 75.12 190 ASP A O 1
ATOM 1542 N N . GLY A 1 191 ? 8.633 20.672 8.477 1 88.19 191 GLY A N 1
ATOM 1543 C CA . GLY A 1 191 ? 8.742 19.781 7.328 1 88.19 191 GLY A CA 1
ATOM 1544 C C . GLY A 1 191 ? 7.395 19.391 6.75 1 88.19 191 GLY A C 1
ATOM 1545 O O . GLY A 1 191 ? 6.391 20.078 6.984 1 88.19 191 GLY A O 1
ATOM 1546 N N . ILE A 1 192 ? 7.52 18.469 5.836 1 91.69 192 ILE A N 1
ATOM 1547 C CA . ILE A 1 192 ? 6.344 17.984 5.129 1 91.69 192 ILE A CA 1
ATOM 1548 C C . ILE A 1 192 ? 6.188 16.484 5.375 1 91.69 192 ILE A C 1
ATOM 1550 O O . ILE A 1 192 ? 7.156 15.797 5.723 1 91.69 192 ILE A O 1
ATOM 1554 N N . ALA A 1 193 ? 4.98 16.047 5.27 1 91.62 193 ALA A N 1
ATOM 1555 C CA . ALA A 1 193 ? 4.641 14.625 5.262 1 91.62 193 ALA A CA 1
ATOM 1556 C C . ALA A 1 193 ? 3.555 14.328 4.234 1 91.62 193 ALA A C 1
ATOM 1558 O O . ALA A 1 193 ? 2.777 15.211 3.867 1 91.62 193 ALA A O 1
ATOM 1559 N N . GLY A 1 194 ? 3.609 13.117 3.758 1 92.62 194 GLY A N 1
ATOM 1560 C CA . GLY A 1 194 ? 2.604 12.75 2.777 1 92.62 194 GLY A CA 1
ATOM 1561 C C . GLY A 1 194 ? 2.416 11.25 2.656 1 92.62 194 GLY A C 1
ATOM 1562 O O . GLY A 1 194 ? 3.244 10.469 3.137 1 92.62 194 GLY A O 1
ATOM 1563 N N . ASP A 1 195 ? 1.296 10.906 2.061 1 92.62 195 ASP A N 1
ATOM 1564 C CA . ASP A 1 195 ? 0.921 9.516 1.792 1 92.62 195 ASP A CA 1
ATOM 1565 C C . ASP A 1 195 ? -0.265 9.445 0.833 1 92.62 195 ASP A C 1
ATOM 1567 O O . ASP A 1 195 ? -0.724 10.469 0.326 1 92.62 195 ASP A O 1
ATOM 1571 N N . THR A 1 196 ? -0.616 8.312 0.502 1 89.12 196 THR A N 1
ATOM 1572 C CA . THR A 1 196 ? -1.821 8.016 -0.267 1 89.12 196 THR A CA 1
ATOM 1573 C C . THR A 1 196 ? -2.91 7.441 0.633 1 89.12 196 THR A C 1
ATOM 1575 O O . THR A 1 196 ? -2.631 6.625 1.512 1 89.12 196 THR A O 1
ATOM 1578 N N . VAL A 1 197 ? -4.102 7.887 0.343 1 89.44 197 VAL A N 1
ATOM 1579 C CA . VAL A 1 197 ? -5.223 7.312 1.08 1 89.44 197 VAL A CA 1
ATOM 1580 C C . VAL A 1 197 ? -5.516 5.906 0.557 1 89.44 197 VAL A C 1
ATOM 1582 O O . VAL A 1 197 ? -6.035 5.746 -0.549 1 89.44 197 VAL A O 1
ATOM 1585 N N . LYS A 1 198 ? -5.238 4.961 1.356 1 81.69 198 LYS A N 1
ATOM 1586 C CA . LYS A 1 198 ? -5.391 3.572 0.93 1 81.69 198 LYS A CA 1
ATOM 1587 C C . LYS A 1 198 ? -6.793 3.055 1.239 1 81.69 198 LYS A C 1
ATOM 1589 O O . LYS A 1 198 ? -7.418 2.402 0.401 1 81.69 198 LYS A O 1
ATOM 1594 N N . SER A 1 199 ? -7.203 3.324 2.377 1 83.94 199 SER A N 1
ATOM 1595 C CA . SER A 1 199 ? -8.547 3.016 2.857 1 83.94 199 SER A CA 1
ATOM 1596 C C . SER A 1 199 ? -9.086 4.137 3.736 1 83.94 199 SER A C 1
ATOM 1598 O O . SER A 1 199 ? -8.32 4.914 4.305 1 83.94 199 SER A O 1
ATOM 1600 N N . PHE A 1 200 ? -10.367 4.234 3.625 1 87.19 200 PHE A N 1
ATOM 1601 C CA . PHE A 1 200 ? -10.969 5.293 4.426 1 87.19 200 PHE A CA 1
ATOM 1602 C C . PHE A 1 200 ? -12.312 4.852 4.992 1 87.19 200 PHE A C 1
ATOM 1604 O O . PHE A 1 200 ? -12.906 3.879 4.52 1 87.19 200 PHE A O 1
ATOM 1611 N N . LYS A 1 201 ? -12.664 5.609 6 1 84.12 201 LYS A N 1
ATOM 1612 C CA . LYS A 1 201 ? -13.961 5.441 6.656 1 84.12 201 LYS A CA 1
ATOM 1613 C C . LYS A 1 201 ? -14.68 6.777 6.809 1 84.12 201 LYS A C 1
ATOM 1615 O O . LYS A 1 201 ? -14.039 7.809 7.031 1 84.12 201 LYS A O 1
ATOM 1620 N N . LEU A 1 202 ? -15.93 6.699 6.598 1 84.06 202 LEU A N 1
ATOM 1621 C CA . LEU A 1 202 ? -16.766 7.848 6.941 1 84.06 202 LEU A CA 1
ATOM 1622 C C . LEU A 1 202 ? -17.297 7.723 8.367 1 84.06 202 LEU A C 1
ATOM 1624 O O . LEU A 1 202 ? -17.984 6.754 8.695 1 84.06 202 LEU A O 1
ATOM 1628 N N . THR A 1 203 ? -17 8.719 9.133 1 79.12 203 THR A N 1
ATOM 1629 C CA . THR A 1 203 ? -17.453 8.703 10.516 1 79.12 203 THR A CA 1
ATOM 1630 C C . THR A 1 203 ? -18.891 9.219 10.625 1 79.12 203 THR A C 1
ATOM 1632 O O . THR A 1 203 ? -19.438 9.758 9.656 1 79.12 203 THR A O 1
ATOM 1635 N N . LYS A 1 204 ? -19.375 9.125 11.805 1 74.5 204 LYS A N 1
ATOM 1636 C CA . LYS A 1 204 ? -20.75 9.516 12.047 1 74.5 204 LYS A CA 1
ATOM 1637 C C . LYS A 1 204 ? -20.953 11.008 11.836 1 74.5 204 LYS A C 1
ATOM 1639 O O . LYS A 1 204 ? -22.016 11.445 11.375 1 74.5 204 LYS A O 1
ATOM 1644 N N . ASP A 1 205 ? -19.953 11.688 12.148 1 78.75 205 ASP A N 1
ATOM 1645 C CA . ASP A 1 205 ? -20.078 13.141 12.023 1 78.75 205 ASP A CA 1
ATOM 1646 C C . ASP A 1 205 ? -19.812 13.594 10.594 1 78.75 205 ASP A C 1
ATOM 1648 O O . ASP A 1 205 ? -19.797 14.789 10.312 1 78.75 205 ASP A O 1
ATOM 1652 N N . GLY A 1 206 ? -19.594 12.602 9.734 1 82.56 206 GLY A N 1
ATOM 1653 C CA . GLY A 1 206 ? -19.438 12.922 8.328 1 82.56 206 GLY A CA 1
ATOM 1654 C C . GLY A 1 206 ? -17.984 13.172 7.938 1 82.56 206 GLY A C 1
ATOM 1655 O O . GLY A 1 206 ? -17.703 13.492 6.781 1 82.56 206 GLY A O 1
ATOM 1656 N N . SER A 1 207 ? -17.109 12.945 8.859 1 89.38 207 SER A N 1
ATOM 1657 C CA . SER A 1 207 ? -15.695 13.117 8.547 1 89.38 207 SER A CA 1
ATOM 1658 C C . SER A 1 207 ? -15.133 11.883 7.844 1 89.38 207 SER A C 1
ATOM 1660 O O . SER A 1 207 ? -15.625 10.766 8.055 1 89.38 207 SER A O 1
ATOM 1662 N N . ILE A 1 208 ? -14.172 12.188 6.996 1 92.12 208 ILE A N 1
ATOM 1663 C CA . ILE A 1 208 ? -13.398 11.094 6.418 1 92.12 208 ILE A CA 1
ATOM 1664 C C . ILE A 1 208 ? -12.227 10.742 7.332 1 92.12 208 ILE A C 1
ATOM 1666 O O . ILE A 1 208 ? -11.453 11.625 7.711 1 92.12 208 ILE A O 1
ATOM 1670 N N . GLU A 1 209 ? -12.18 9.539 7.707 1 90.19 209 GLU A N 1
ATOM 1671 C CA . GLU A 1 209 ? -11.078 9.055 8.539 1 90.19 209 GLU A CA 1
ATOM 1672 C C . GLU A 1 209 ? -10.211 8.047 7.777 1 90.19 209 GLU A C 1
ATOM 1674 O O . GLU A 1 209 ? -10.734 7.152 7.117 1 90.19 209 GLU A O 1
ATOM 1679 N N . PHE A 1 210 ? -8.953 8.234 7.82 1 90.69 210 PHE A N 1
ATOM 1680 C CA . PHE A 1 210 ? -7.984 7.281 7.293 1 90.69 210 PHE A CA 1
ATOM 1681 C C . PHE A 1 210 ? -6.684 7.34 8.078 1 90.69 210 PHE A C 1
ATOM 1683 O O . PHE A 1 210 ?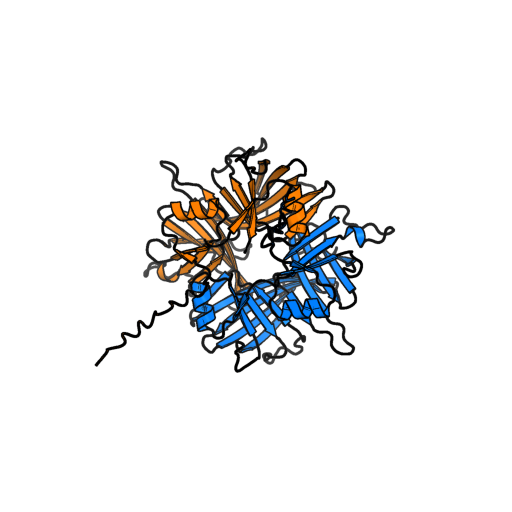 -6.52 8.188 8.961 1 90.69 210 PHE A O 1
ATOM 1690 N N . SER A 1 211 ? -5.773 6.367 7.762 1 89.06 211 SER A N 1
ATOM 1691 C CA . SER A 1 211 ? -4.547 6.336 8.555 1 89.06 211 SER A CA 1
ATOM 1692 C C . SER A 1 211 ? -3.336 6 7.688 1 89.06 211 SER A C 1
ATOM 1694 O O . SER A 1 211 ? -3.486 5.508 6.566 1 89.06 211 SER A O 1
ATOM 1696 N N . SER A 1 212 ? -2.291 6.418 8.25 1 86.06 212 SER A N 1
ATOM 1697 C CA . SER A 1 212 ? -0.977 6.012 7.758 1 86.06 212 SER A CA 1
ATOM 1698 C C . SER A 1 212 ? -0.148 5.367 8.867 1 86.06 212 SER A C 1
ATOM 1700 O O . SER A 1 212 ? -0.204 5.793 10.016 1 86.06 212 SER A O 1
ATOM 1702 N N . ASP A 1 213 ? 0.583 4.336 8.492 1 78.62 213 ASP A N 1
ATOM 1703 C CA . ASP A 1 213 ? 1.444 3.627 9.438 1 78.62 213 ASP A CA 1
ATOM 1704 C C . ASP A 1 213 ? 2.844 3.432 8.859 1 78.62 213 ASP A C 1
ATOM 1706 O O . ASP A 1 213 ? 2.998 3.146 7.672 1 78.62 213 ASP A O 1
ATOM 1710 N N . SER A 1 214 ? 3.783 3.684 9.75 1 75.31 214 SER A N 1
ATOM 1711 C CA . SER A 1 214 ? 5.184 3.516 9.375 1 75.31 214 SER A CA 1
ATOM 1712 C C . SER A 1 214 ? 6.016 3.027 10.555 1 75.31 214 SER A C 1
ATOM 1714 O O . SER A 1 214 ? 5.781 3.432 11.695 1 75.31 214 SER A O 1
ATOM 1716 N N . THR A 1 215 ? 6.824 2.141 10.305 1 74 215 THR A N 1
ATOM 1717 C CA . THR A 1 215 ? 7.844 1.752 11.266 1 74 215 THR A CA 1
ATOM 1718 C C . THR A 1 215 ? 9.219 2.262 10.844 1 74 215 THR A C 1
ATOM 1720 O O . THR A 1 215 ? 9.688 1.953 9.742 1 74 215 THR A O 1
ATOM 1723 N N . THR A 1 216 ? 9.711 3.098 11.602 1 71.44 216 THR A N 1
ATOM 1724 C CA . THR A 1 216 ? 10.984 3.707 11.242 1 71.44 216 THR A CA 1
ATOM 1725 C C . THR A 1 216 ? 12 3.561 12.375 1 71.44 216 THR A C 1
ATOM 1727 O O . THR A 1 216 ? 11.625 3.305 13.516 1 71.44 216 THR A O 1
ATOM 1730 N N . VAL A 1 217 ? 13.219 3.646 11.906 1 68.75 217 VAL A N 1
ATOM 1731 C CA . VAL A 1 217 ? 14.289 3.699 12.898 1 68.75 217 VAL A CA 1
ATOM 1732 C C . VAL A 1 217 ? 14.555 5.148 13.289 1 68.75 217 VAL A C 1
ATOM 1734 O O . VAL A 1 217 ? 14.695 6.02 12.43 1 68.75 217 VAL A O 1
ATOM 1737 N N . PHE A 1 218 ? 14.477 5.355 14.547 1 62.62 218 PHE A N 1
ATOM 1738 C CA . PHE A 1 218 ? 14.914 6.648 15.055 1 62.62 218 PHE A CA 1
ATOM 1739 C C . PHE A 1 218 ? 16.422 6.656 15.289 1 62.62 218 PHE A C 1
ATOM 1741 O O . PHE A 1 218 ? 16.906 6.02 16.219 1 62.62 218 PHE A O 1
ATOM 1748 N N . PRO A 1 219 ? 17.109 7.309 14.352 1 59.88 219 PRO A N 1
ATOM 1749 C CA . PRO A 1 219 ? 18.562 7.191 14.328 1 59.88 219 PRO A CA 1
ATOM 1750 C C . PRO A 1 219 ? 19.203 7.566 15.656 1 59.88 219 PRO A C 1
ATOM 1752 O O . PRO A 1 219 ? 20.234 7.008 16.031 1 59.88 219 PRO A O 1
ATOM 1755 N N . ILE A 1 220 ? 18.609 8.555 16.359 1 58.5 220 ILE A N 1
ATOM 1756 C CA . ILE A 1 220 ? 19.25 9.023 17.578 1 58.5 220 ILE A CA 1
ATOM 1757 C C . ILE A 1 220 ? 19.234 7.91 18.625 1 58.5 220 ILE A C 1
ATOM 1759 O O . ILE A 1 220 ? 20.219 7.699 19.328 1 58.5 220 ILE A O 1
ATOM 1763 N N . ALA A 1 221 ? 18.188 7.164 18.641 1 60.47 221 ALA A N 1
ATOM 1764 C CA . ALA A 1 221 ? 18.031 6.148 19.688 1 60.47 221 ALA A CA 1
ATOM 1765 C C . ALA A 1 221 ? 18.234 4.746 19.125 1 60.47 221 ALA A C 1
ATOM 1767 O O . ALA A 1 221 ? 18.328 3.775 19.875 1 60.47 221 ALA A O 1
ATOM 1768 N N . TRP A 1 222 ? 18.406 4.68 17.891 1 64.12 222 TRP A N 1
ATOM 1769 C CA . TRP A 1 222 ? 18.578 3.412 17.188 1 64.12 222 TRP A CA 1
ATOM 1770 C C . TRP A 1 222 ? 17.5 2.416 17.594 1 64.12 222 TRP A C 1
ATOM 1772 O O . TRP A 1 222 ? 17.797 1.253 17.875 1 64.12 222 TRP A O 1
ATOM 1782 N N . THR A 1 223 ? 16.391 2.979 17.766 1 67 223 THR A N 1
ATOM 1783 C CA . THR A 1 223 ? 15.227 2.16 18.078 1 67 223 THR A CA 1
ATOM 1784 C C . THR A 1 223 ? 14.148 2.303 17.016 1 67 223 THR A C 1
ATOM 1786 O O . THR A 1 223 ? 14.031 3.354 16.375 1 67 223 THR A O 1
ATOM 1789 N N . TYR A 1 224 ? 13.555 1.144 16.938 1 69.81 224 TYR A N 1
ATOM 1790 C CA . TYR A 1 224 ? 12.398 1.226 16.062 1 69.81 224 TYR A CA 1
ATOM 1791 C C . TYR A 1 224 ? 11.227 1.908 16.75 1 69.81 224 TYR A C 1
ATOM 1793 O O . TYR A 1 224 ? 10.969 1.668 17.938 1 69.81 224 TYR A O 1
ATOM 1801 N N . ILE A 1 225 ? 10.688 2.754 15.945 1 73.75 225 ILE A N 1
ATOM 1802 C CA . ILE A 1 225 ? 9.422 3.344 16.391 1 73.75 225 ILE A CA 1
ATOM 1803 C C . ILE A 1 225 ? 8.352 3.135 15.32 1 73.75 225 ILE A C 1
ATOM 1805 O O . ILE A 1 225 ? 8.633 3.23 14.125 1 73.75 225 ILE A O 1
ATOM 1809 N N . ARG A 1 226 ? 7.281 2.711 15.812 1 77.75 226 ARG A N 1
ATOM 1810 C CA . ARG A 1 226 ? 6.113 2.67 14.938 1 77.75 226 ARG A CA 1
ATOM 1811 C C . ARG A 1 226 ? 5.297 3.953 15.055 1 77.75 226 ARG A C 1
ATOM 1813 O O . ARG A 1 226 ? 4.965 4.383 16.156 1 77.75 226 ARG A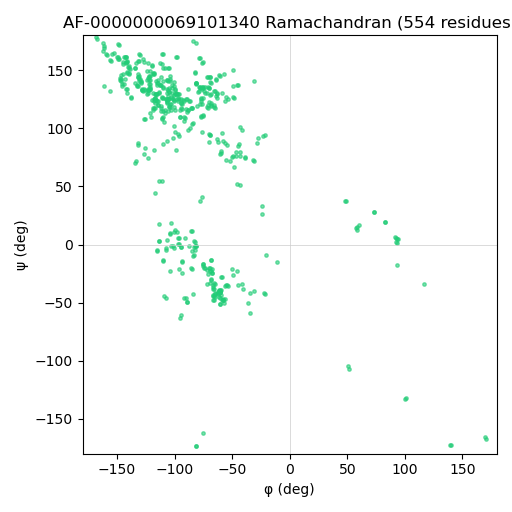 O 1
ATOM 1820 N N . VAL A 1 227 ? 5.125 4.531 13.914 1 80.19 227 VAL A N 1
ATOM 1821 C CA . VAL A 1 227 ? 4.383 5.785 13.859 1 80.19 227 VAL A CA 1
ATOM 1822 C C . VAL A 1 227 ? 3.051 5.574 13.148 1 80.19 227 VAL A C 1
ATOM 1824 O O . VAL A 1 227 ? 3.02 5.137 11.992 1 80.19 227 VAL A O 1
ATOM 1827 N N . ILE A 1 228 ? 2.002 5.801 13.898 1 82.81 228 ILE A N 1
ATOM 1828 C CA . ILE A 1 228 ? 0.66 5.711 13.328 1 82.81 228 ILE A CA 1
ATOM 1829 C C . ILE A 1 228 ? 0.001 7.086 13.336 1 82.81 228 ILE A C 1
ATOM 1831 O O . ILE A 1 228 ? -0.086 7.734 14.383 1 82.81 228 ILE A O 1
ATOM 1835 N N . THR A 1 229 ? -0.394 7.508 12.211 1 87.5 229 THR A N 1
ATOM 1836 C CA . THR A 1 229 ? -1.116 8.766 12.102 1 87.5 229 THR A CA 1
ATOM 1837 C C . THR A 1 229 ? -2.551 8.531 11.641 1 87.5 229 THR A C 1
ATOM 1839 O O . THR A 1 229 ? -2.779 7.961 10.57 1 87.5 229 THR A O 1
ATOM 1842 N N . VAL A 1 230 ? -3.453 8.938 12.445 1 88.56 230 VAL A N 1
ATOM 1843 C CA . VAL A 1 230 ? -4.859 8.938 12.062 1 88.56 230 VAL A CA 1
ATOM 1844 C C . VAL A 1 230 ? -5.254 10.328 11.562 1 88.56 230 VAL A C 1
ATOM 1846 O O . VAL A 1 230 ? -4.992 11.336 12.234 1 88.56 230 VAL A O 1
ATOM 1849 N N . VAL A 1 231 ? -5.844 10.375 10.445 1 92.38 231 VAL A N 1
ATOM 1850 C CA . VAL A 1 231 ? -6.207 11.633 9.805 1 92.38 231 VAL A CA 1
ATOM 1851 C C . VAL A 1 231 ? -7.73 11.75 9.711 1 92.38 231 VAL A C 1
ATOM 1853 O O . VAL A 1 231 ? -8.406 10.812 9.273 1 92.38 231 VAL A O 1
ATOM 1856 N N . ASN A 1 232 ? -8.203 12.875 10.156 1 92.81 232 ASN A N 1
ATOM 1857 C CA . ASN A 1 232 ? -9.617 13.18 10.031 1 92.81 232 ASN A CA 1
ATOM 1858 C C . ASN A 1 232 ? -9.844 14.43 9.172 1 92.81 232 ASN A C 1
ATOM 1860 O O . ASN A 1 232 ? -9.367 15.508 9.508 1 92.81 232 ASN A O 1
ATOM 1864 N N . VAL A 1 233 ? -10.508 14.195 8.094 1 95.62 233 VAL A N 1
ATOM 1865 C CA . VAL A 1 233 ? -10.922 15.32 7.258 1 95.62 233 VAL A CA 1
ATOM 1866 C C . VAL A 1 233 ? -12.336 15.75 7.629 1 95.62 233 VAL A C 1
ATOM 1868 O O . VAL A 1 233 ? -13.297 15.016 7.387 1 95.62 233 VAL A O 1
ATOM 1871 N N . HIS A 1 234 ? -12.438 16.938 8.078 1 95.12 234 HIS A N 1
ATOM 1872 C CA . HIS A 1 234 ? -13.711 17.406 8.609 1 95.12 234 HIS A CA 1
ATOM 1873 C C . HIS A 1 234 ? -14.477 18.234 7.566 1 95.12 234 HIS A C 1
ATOM 1875 O O . HIS A 1 234 ? -13.867 18.812 6.668 1 95.12 234 HIS A O 1
ATOM 1881 N N . SER A 1 235 ? -15.797 18.359 7.832 1 94.06 235 SER A N 1
ATOM 1882 C CA . SER A 1 235 ? -16.688 19.016 6.883 1 94.06 235 SER A CA 1
ATOM 1883 C C . SER A 1 235 ? -16.391 20.516 6.801 1 94.06 235 SER A C 1
ATOM 1885 O O . SER A 1 235 ? -16.734 21.156 5.812 1 94.06 235 SER A O 1
ATOM 1887 N N . ASN A 1 236 ? -15.773 21.062 7.84 1 93.81 236 ASN A N 1
ATOM 1888 C CA . ASN A 1 236 ? -15.453 22.484 7.844 1 93.81 236 ASN A CA 1
ATOM 1889 C C . ASN A 1 236 ? -14.125 22.766 7.148 1 93.81 236 ASN A C 1
ATOM 1891 O O . ASN A 1 236 ? -13.547 23.844 7.316 1 93.81 236 ASN A O 1
ATOM 1895 N N . ASN A 1 237 ? -13.57 21.797 6.457 1 94.62 237 ASN A N 1
ATOM 1896 C CA . ASN A 1 237 ? -12.367 21.906 5.645 1 94.62 237 ASN A CA 1
ATOM 1897 C C . ASN A 1 237 ? -11.117 22.016 6.508 1 94.62 237 ASN A C 1
ATOM 1899 O O . ASN A 1 237 ? -10.141 22.672 6.121 1 94.62 237 ASN A O 1
ATOM 1903 N N . THR A 1 238 ? -11.211 21.453 7.68 1 94.38 238 THR A N 1
ATOM 1904 C CA . THR A 1 238 ? -10.023 21.25 8.508 1 94.38 238 THR A CA 1
ATOM 1905 C C . THR A 1 238 ? -9.648 19.781 8.578 1 94.38 238 THR A C 1
ATOM 1907 O O . THR A 1 238 ? -10.5 18.906 8.391 1 94.38 238 THR A O 1
ATOM 1910 N N . VAL A 1 239 ? -8.391 19.625 8.766 1 95.12 239 VAL A N 1
ATOM 1911 C CA . VAL A 1 239 ? -7.855 18.266 8.859 1 95.12 239 VAL A CA 1
ATOM 1912 C C . VAL A 1 239 ? -7.105 18.094 10.18 1 95.12 239 VAL A C 1
ATOM 1914 O O . VAL A 1 239 ? -6.27 18.922 10.539 1 95.12 239 VAL A O 1
ATOM 1917 N N . THR A 1 240 ? -7.426 17.047 10.898 1 91.94 240 THR A N 1
ATOM 1918 C CA . THR A 1 240 ? -6.715 16.703 12.125 1 91.94 240 THR A CA 1
ATOM 1919 C C . THR A 1 240 ? -5.797 15.508 11.914 1 91.94 240 THR A C 1
ATOM 1921 O O . THR A 1 240 ? -6.234 14.469 11.398 1 91.94 240 THR A O 1
ATOM 1924 N N . PHE A 1 241 ? -4.574 15.711 12.234 1 90.62 241 PHE A N 1
ATOM 1925 C CA . PHE A 1 241 ? -3.598 14.625 12.273 1 90.62 241 PHE A CA 1
ATOM 1926 C C . PHE A 1 241 ? -3.287 14.219 13.703 1 90.62 241 PHE A C 1
ATOM 1928 O O . PHE A 1 241 ? -2.811 15.039 14.5 1 90.62 241 PHE A O 1
ATOM 1935 N N . SER A 1 242 ? -3.568 13.008 14.023 1 88.25 242 SER A N 1
ATOM 1936 C CA . SER A 1 242 ? -3.199 12.438 15.312 1 88.25 242 SER A CA 1
ATOM 1937 C C . SER A 1 242 ? -2.115 11.375 15.156 1 88.25 242 SER A C 1
ATOM 1939 O O . SER A 1 242 ? -2.385 10.273 14.68 1 88.25 242 SER A O 1
ATOM 1941 N N . THR A 1 243 ? -0.964 11.734 15.594 1 84.88 243 THR A N 1
ATOM 1942 C CA . THR A 1 243 ? 0.174 10.844 15.414 1 84.88 243 THR A CA 1
ATOM 1943 C C . THR A 1 243 ? 0.583 10.211 16.734 1 84.88 243 THR A C 1
ATOM 1945 O O . THR A 1 243 ? 0.823 10.922 17.719 1 84.88 243 THR A O 1
ATOM 1948 N N . SER A 1 244 ? 0.622 8.945 16.719 1 80.88 244 SER A N 1
ATOM 1949 C CA . SER A 1 244 ? 1.083 8.18 17.875 1 80.88 244 SER A CA 1
ATOM 1950 C C . SER A 1 244 ? 2.369 7.422 17.562 1 80.88 244 SER A C 1
ATOM 1952 O O . SER A 1 244 ? 2.518 6.871 16.469 1 80.88 244 SER A O 1
ATOM 1954 N N . ARG A 1 245 ? 3.174 7.484 18.531 1 79.12 245 ARG A N 1
ATOM 1955 C CA . ARG A 1 245 ? 4.414 6.727 18.422 1 79.12 245 ARG A CA 1
ATOM 1956 C C . ARG A 1 245 ? 4.434 5.555 19.391 1 79.12 245 ARG A C 1
ATOM 1958 O O . ARG A 1 245 ? 4.172 5.723 20.594 1 79.12 245 ARG A O 1
ATOM 1965 N N . PHE A 1 246 ? 4.711 4.371 18.812 1 73 246 PHE A N 1
ATOM 1966 C CA . PHE A 1 246 ? 4.73 3.146 19.609 1 73 246 PHE A CA 1
ATOM 1967 C C . PHE A 1 246 ? 6.125 2.535 19.625 1 73 246 PHE A C 1
ATOM 1969 O O . PHE A 1 246 ? 6.824 2.531 18.609 1 73 246 PHE A O 1
ATOM 1976 N N . ASP A 1 247 ? 6.375 2.043 20.875 1 66.56 247 ASP A N 1
ATOM 1977 C CA . ASP A 1 247 ? 7.527 1.149 20.938 1 66.56 247 ASP A CA 1
ATOM 1978 C C . ASP A 1 247 ? 7.25 -0.154 20.188 1 66.56 247 ASP A C 1
ATOM 1980 O O . ASP A 1 247 ? 6.191 -0.762 20.359 1 66.56 247 ASP A O 1
ATOM 1984 N N . THR A 1 248 ? 8.148 -0.569 19.297 1 62.22 248 THR A N 1
ATOM 1985 C CA . THR A 1 248 ? 7.867 -1.714 18.438 1 62.22 248 THR A CA 1
ATOM 1986 C C . THR A 1 248 ? 7.965 -3.018 19.234 1 62.22 248 THR A C 1
ATOM 1988 O O . THR A 1 248 ? 7.457 -4.055 18.797 1 62.22 248 THR A O 1
ATOM 1991 N N . VAL A 1 249 ? 8.664 -2.955 20.359 1 57.28 249 VAL A N 1
ATOM 1992 C CA . VAL A 1 249 ? 8.852 -4.164 21.156 1 57.28 249 VAL A CA 1
ATOM 1993 C C . VAL A 1 249 ? 7.707 -4.305 22.156 1 57.28 249 VAL A C 1
ATOM 1995 O O . VAL A 1 249 ? 7.051 -5.348 22.219 1 57.28 249 VAL A O 1
ATOM 1998 N N . THR A 1 250 ? 7.531 -3.221 22.797 1 58.91 250 THR A N 1
ATOM 1999 C CA . THR A 1 250 ? 6.551 -3.293 23.875 1 58.91 250 THR A CA 1
ATOM 2000 C C . THR A 1 250 ? 5.172 -2.863 23.375 1 58.91 250 THR A C 1
ATOM 2002 O O . THR A 1 250 ? 4.16 -3.121 24.031 1 58.91 250 THR A O 1
ATOM 2005 N N . LEU A 1 251 ? 5.113 -2.264 22.25 1 60.28 251 LEU A N 1
ATOM 2006 C CA . LEU A 1 251 ? 3.904 -1.695 21.656 1 60.28 251 LEU A CA 1
ATOM 2007 C C . LEU A 1 251 ? 3.285 -0.656 22.578 1 60.28 251 LEU A C 1
ATOM 2009 O O . LEU A 1 251 ? 2.111 -0.312 22.438 1 60.28 251 LEU A O 1
ATOM 2013 N N . GLU A 1 252 ? 4.086 -0.227 23.562 1 65.31 252 GLU A N 1
ATOM 2014 C CA . GLU A 1 252 ? 3.617 0.861 24.422 1 65.31 252 GLU A CA 1
ATOM 2015 C C . GLU A 1 252 ? 3.674 2.199 23.688 1 65.31 252 GLU A C 1
ATOM 2017 O O . GLU A 1 252 ? 4.633 2.479 22.969 1 65.31 252 GLU A O 1
ATOM 2022 N N . LYS A 1 253 ? 2.553 2.885 23.812 1 68.69 253 LYS A N 1
ATOM 2023 C CA . LYS A 1 253 ? 2.475 4.215 23.219 1 68.69 253 LYS A CA 1
ATOM 2024 C C . LYS A 1 253 ? 3.342 5.211 23.984 1 68.69 253 LYS A C 1
ATOM 2026 O O . LYS A 1 253 ? 3.322 5.242 25.219 1 68.69 253 LYS A O 1
ATOM 2031 N N . SER A 1 254 ? 4.09 6.027 23.188 1 69.25 254 SER A N 1
ATOM 2032 C CA . SER A 1 254 ? 5.012 6.953 23.828 1 69.25 254 SER A CA 1
ATOM 2033 C C . SER A 1 254 ? 4.52 8.391 23.703 1 69.25 254 SER A C 1
ATOM 2035 O O . SER A 1 254 ? 4.707 9.195 24.625 1 69.25 254 SER A O 1
ATOM 2037 N N . THR A 1 255 ? 4.113 8.75 22.656 1 73.38 255 THR A N 1
ATOM 2038 C CA . THR A 1 255 ? 3.686 10.133 22.453 1 73.38 255 THR A CA 1
ATOM 2039 C C . THR A 1 255 ? 2.543 10.203 21.438 1 73.38 255 THR A C 1
ATOM 2041 O O . THR A 1 255 ? 2.469 9.383 20.516 1 73.38 255 THR A O 1
ATOM 2044 N N . ASN A 1 256 ? 1.642 11.109 21.781 1 76.25 256 ASN A N 1
ATOM 2045 C CA . ASN A 1 256 ? 0.563 11.453 20.875 1 76.25 256 ASN A CA 1
ATOM 2046 C C . ASN A 1 256 ? 0.612 12.93 20.469 1 76.25 256 ASN A C 1
ATOM 2048 O O . ASN A 1 256 ? 0.536 13.812 21.328 1 76.25 256 ASN A O 1
ATOM 2052 N N . ASP A 1 257 ? 0.827 13.164 19.25 1 79.94 257 ASP A N 1
ATOM 2053 C CA . ASP A 1 257 ? 0.856 14.516 18.703 1 79.94 257 ASP A CA 1
ATOM 2054 C C . ASP A 1 257 ? -0.352 14.773 17.812 1 79.94 257 ASP A C 1
ATOM 2056 O O . ASP A 1 257 ? -0.761 13.898 17.047 1 79.94 257 ASP A O 1
ATOM 2060 N N . MET A 1 258 ? -0.895 15.945 18.062 1 85.69 258 MET A N 1
ATOM 2061 C CA . MET A 1 258 ? -2.047 16.297 17.234 1 85.69 258 MET A CA 1
ATOM 2062 C C . MET A 1 258 ? -1.808 17.609 16.5 1 85.69 258 MET A C 1
ATOM 2064 O O . MET A 1 258 ? -1.339 18.578 17.094 1 85.69 258 MET A O 1
ATOM 2068 N N . LEU A 1 259 ? -2.088 17.625 15.25 1 88.5 259 LEU A N 1
ATOM 2069 C CA . LEU A 1 259 ? -2.039 18.797 14.398 1 88.5 259 LEU A CA 1
ATOM 2070 C C . LEU A 1 259 ? -3.398 19.078 13.758 1 88.5 259 LEU A C 1
ATOM 2072 O O . LEU A 1 259 ? -4.09 18.141 13.344 1 88.5 259 LEU A O 1
ATOM 2076 N N . ILE A 1 260 ? -3.715 20.328 13.742 1 91.69 260 ILE A N 1
ATOM 2077 C CA . ILE A 1 260 ? -4.902 20.75 13.008 1 91.69 260 ILE A CA 1
ATOM 2078 C C . ILE A 1 260 ? -4.504 21.688 11.875 1 91.69 260 ILE A C 1
ATOM 2080 O O . ILE A 1 260 ? -3.82 22.688 12.094 1 91.69 260 ILE A O 1
ATOM 2084 N N . CYS A 1 261 ? -4.938 21.328 10.703 1 93.44 261 CYS A N 1
ATOM 2085 C CA . CYS A 1 261 ? -4.555 22.062 9.508 1 93.44 261 CYS A CA 1
ATOM 2086 C C . CYS A 1 261 ? -5.773 22.391 8.648 1 93.44 261 CYS A C 1
ATOM 2088 O O . CYS A 1 261 ? -6.707 21.578 8.57 1 93.44 261 CYS A O 1
ATOM 2090 N N . PRO A 1 262 ? -5.73 23.562 8.008 1 94.19 262 PRO A N 1
ATOM 2091 C CA . PRO A 1 262 ? -6.742 23.766 6.969 1 94.19 262 PRO A CA 1
ATOM 2092 C C . PRO A 1 262 ? -6.438 23 5.684 1 94.19 262 PRO A C 1
ATOM 2094 O O . PRO A 1 262 ? -5.281 22.656 5.43 1 94.19 262 PRO A O 1
ATOM 2097 N N . ILE A 1 263 ? -7.461 22.734 4.926 1 94.75 263 ILE A N 1
ATOM 2098 C CA . ILE A 1 263 ? -7.238 22.234 3.57 1 94.75 263 ILE A CA 1
ATOM 2099 C C . ILE A 1 263 ? -6.707 23.375 2.689 1 94.75 263 ILE A C 1
ATOM 2101 O O . ILE A 1 263 ? -7.262 24.469 2.68 1 94.75 263 ILE A O 1
ATOM 2105 N N . HIS A 1 264 ? -5.656 23.031 2.033 1 90.69 264 HIS A N 1
ATOM 2106 C CA . HIS A 1 264 ? -5.035 24 1.136 1 90.69 264 HIS A CA 1
ATOM 2107 C C . HIS A 1 264 ? -5.98 24.391 0.002 1 90.69 264 HIS A C 1
ATOM 2109 O O . HIS A 1 264 ? -6.562 23.516 -0.649 1 90.69 264 HIS A O 1
ATOM 2115 N N . THR A 1 265 ? -6.102 25.656 -0.16 1 86.81 265 THR A N 1
ATOM 2116 C CA . THR A 1 265 ? -6.824 26.203 -1.298 1 86.81 265 THR A CA 1
ATOM 2117 C C . THR A 1 265 ? -5.996 27.281 -1.995 1 86.81 265 THR A C 1
ATOM 2119 O O . THR A 1 265 ? -4.934 27.672 -1.506 1 86.81 265 THR A O 1
ATOM 2122 N N . ALA A 1 266 ? -6.445 27.547 -3.203 1 76.69 266 ALA A N 1
ATOM 2123 C CA . ALA A 1 266 ? -5.773 28.641 -3.918 1 76.69 266 ALA A CA 1
ATOM 2124 C C . ALA A 1 266 ? -5.754 29.906 -3.082 1 76.69 266 ALA A C 1
ATOM 2126 O O . ALA A 1 266 ? -4.766 30.656 -3.092 1 76.69 266 ALA A O 1
ATOM 2127 N N . SER A 1 267 ? -6.746 30.109 -2.375 1 73.56 267 SER A N 1
ATOM 2128 C CA . SER A 1 267 ? -6.879 31.328 -1.576 1 73.56 267 SER A CA 1
ATOM 2129 C C . SER A 1 267 ? -6.18 31.188 -0.228 1 73.56 267 SER A C 1
ATOM 2131 O O . SER A 1 267 ? -5.855 32.188 0.42 1 73.56 267 SER A O 1
ATOM 2133 N N . SER A 1 268 ? -5.945 30 0.22 1 72.81 268 SER A N 1
ATOM 2134 C CA . SER A 1 268 ? -5.234 29.719 1.465 1 72.81 268 SER A CA 1
ATOM 2135 C C . SER A 1 268 ? -4.148 28.672 1.262 1 72.81 268 SER A C 1
ATOM 2137 O O . SER A 1 268 ? -4.375 27.484 1.477 1 72.81 268 SER A O 1
ATOM 2139 N N . PRO A 1 269 ? -3.041 29.219 0.863 1 75.12 269 PRO A N 1
ATOM 2140 C CA . PRO A 1 269 ? -1.98 28.281 0.485 1 75.12 269 PRO A CA 1
ATOM 2141 C C . PRO A 1 269 ? -1.285 27.656 1.693 1 75.12 269 PRO A C 1
ATOM 2143 O O . PRO A 1 269 ? -0.056 27.703 1.79 1 75.12 269 PRO A O 1
ATOM 2146 N N . GLN A 1 270 ? -2.131 27.328 2.684 1 81.06 270 GLN A N 1
ATOM 2147 C CA . GLN A 1 270 ? -1.58 26.688 3.879 1 81.06 270 GLN A CA 1
ATOM 2148 C C . GLN A 1 270 ? -2.256 25.359 4.152 1 81.06 270 GLN A C 1
ATOM 2150 O O . GLN A 1 270 ? -3.359 25.094 3.668 1 81.06 270 GLN A O 1
ATOM 2155 N N . GLY A 1 271 ? -1.376 24.531 4.754 1 90.69 271 GLY A N 1
ATOM 2156 C CA . GLY A 1 271 ? -1.954 23.344 5.371 1 90.69 271 GLY A CA 1
ATOM 2157 C C . GLY A 1 271 ? -1.805 22.094 4.52 1 90.69 271 GLY A C 1
ATOM 2158 O O . GLY A 1 271 ? -0.709 21.781 4.043 1 90.69 271 GLY A O 1
ATOM 2159 N N . VAL A 1 272 ? -2.922 21.375 4.391 1 95 272 VAL A N 1
ATOM 2160 C CA . VAL A 1 272 ? -2.877 20.062 3.762 1 95 272 VAL A CA 1
ATOM 2161 C C . VAL A 1 272 ? -3.348 20.156 2.312 1 95 272 VAL A C 1
ATOM 2163 O O . VAL A 1 272 ? -4.402 20.734 2.035 1 95 272 VAL A O 1
ATOM 2166 N N . LYS A 1 273 ? -2.598 19.656 1.451 1 94.06 273 LYS A N 1
ATOM 2167 C CA . LYS A 1 273 ? -2.965 19.516 0.045 1 94.06 273 LYS A CA 1
ATOM 2168 C C . LYS A 1 273 ? -3.484 18.109 -0.246 1 94.06 273 LYS A C 1
ATOM 2170 O O . LYS A 1 273 ? -2.828 17.125 0.082 1 94.06 273 LYS A O 1
ATOM 2175 N N . PHE A 1 274 ? -4.668 18.078 -0.818 1 95.38 274 PHE A N 1
ATOM 2176 C CA . PHE A 1 274 ? -5.191 16.844 -1.392 1 95.38 274 PHE A CA 1
ATOM 2177 C C . PHE A 1 274 ? -5.164 16.891 -2.914 1 95.38 274 PHE A C 1
ATOM 2179 O O . PHE A 1 274 ? -5.445 17.938 -3.506 1 95.38 274 PHE A O 1
ATOM 2186 N N . PHE A 1 275 ? -4.84 15.781 -3.51 1 92.19 275 PHE A N 1
ATOM 2187 C CA . PHE A 1 275 ? -4.824 15.789 -4.969 1 92.19 275 PHE A CA 1
ATOM 2188 C C . PHE A 1 275 ? -5.035 14.391 -5.52 1 92.19 275 PHE A C 1
ATOM 2190 O O . PHE A 1 275 ? -4.836 13.398 -4.809 1 92.19 275 PHE A O 1
ATOM 2197 N N . VAL A 1 276 ? -5.492 14.359 -6.789 1 88.75 276 VAL A N 1
ATOM 2198 C CA . VAL A 1 276 ? -5.672 13.133 -7.559 1 88.75 276 VAL A CA 1
ATOM 2199 C C . VAL A 1 276 ? -4.82 13.195 -8.828 1 88.75 276 VAL A C 1
ATOM 2201 O O . VAL A 1 276 ? -4.664 14.258 -9.43 1 88.75 276 VAL A O 1
ATOM 2204 N N . ASN A 1 277 ? -4.277 12.031 -9.109 1 76.75 277 ASN A N 1
ATOM 2205 C CA . ASN A 1 277 ? -3.58 11.938 -10.391 1 76.75 277 ASN A CA 1
ATOM 2206 C C . ASN A 1 277 ? -4.562 11.797 -11.547 1 76.75 277 ASN A C 1
ATOM 2208 O O . ASN A 1 277 ? -5.492 10.992 -11.484 1 76.75 277 ASN A O 1
ATOM 2212 N N . VAL A 1 278 ? -4.406 12.742 -12.516 1 73.31 278 VAL A N 1
ATOM 2213 C CA . VAL A 1 278 ? -5.285 12.727 -13.68 1 73.31 278 VAL A CA 1
ATOM 2214 C C . VAL A 1 278 ? -4.504 12.273 -14.906 1 73.31 278 VAL A C 1
ATOM 2216 O O . VAL A 1 278 ? -3.346 12.656 -15.086 1 73.31 278 VAL A O 1
ATOM 2219 N N . ASN A 1 279 ? -4.738 11.078 -15.578 1 59.12 279 ASN A N 1
ATOM 2220 C CA . ASN A 1 279 ? -4.09 10.672 -16.828 1 59.12 279 ASN A CA 1
ATOM 2221 C C . ASN A 1 279 ? -4.465 11.602 -17.984 1 59.12 279 ASN A C 1
ATOM 2223 O O . ASN A 1 279 ? -5.605 12.062 -18.062 1 59.12 279 ASN A O 1
ATOM 2227 N N . MET B 1 1 ? -33.469 38.75 -42.156 1 30.84 1 MET B N 1
ATOM 2228 C CA . MET B 1 1 ? -33.219 38.5 -40.75 1 30.84 1 MET B CA 1
ATOM 2229 C C . MET B 1 1 ? -32.656 37.094 -40.562 1 30.84 1 MET B C 1
ATOM 2231 O O . MET B 1 1 ? -33.375 36.094 -40.719 1 30.84 1 MET B O 1
ATOM 2235 N N . PHE B 1 2 ? -31.359 36.844 -40.906 1 39.19 2 PHE B N 1
ATOM 2236 C CA . PHE B 1 2 ? -30.578 35.594 -40.844 1 39.19 2 PHE B CA 1
ATOM 2237 C C . PHE B 1 2 ? -30.281 35.219 -39.375 1 39.19 2 PHE B C 1
ATOM 2239 O O . PHE B 1 2 ? -29.672 35.969 -38.656 1 39.19 2 PHE B O 1
ATOM 2246 N N . ILE B 1 3 ? -31.125 34.344 -38.75 1 34.25 3 ILE B N 1
ATOM 2247 C CA . ILE B 1 3 ? -30.953 33.75 -37.438 1 34.25 3 ILE B CA 1
ATOM 2248 C C . ILE B 1 3 ? -29.719 32.875 -37.438 1 34.25 3 ILE B C 1
ATOM 2250 O O . ILE B 1 3 ? -29.656 31.891 -38.188 1 34.25 3 ILE B O 1
ATOM 2254 N N . VAL B 1 4 ? -28.562 33.438 -37.094 1 32.38 4 VAL B N 1
ATOM 2255 C CA . VAL B 1 4 ? -27.359 32.688 -36.75 1 32.38 4 VAL B CA 1
ATOM 2256 C C . VAL B 1 4 ? -27.625 31.75 -35.562 1 32.38 4 VAL B C 1
ATOM 2258 O O . VAL B 1 4 ? -27.953 32.219 -34.469 1 32.38 4 VAL B O 1
ATOM 2261 N N . TYR B 1 5 ? -28.062 30.547 -35.875 1 30.23 5 TYR B N 1
ATOM 2262 C CA . TYR B 1 5 ? -28.062 29.453 -34.875 1 30.23 5 TYR B CA 1
ATOM 2263 C C . TYR B 1 5 ? -26.641 29.172 -34.375 1 30.23 5 TYR B C 1
ATOM 2265 O O . TYR B 1 5 ? -25.781 28.75 -35.156 1 30.23 5 TYR B O 1
ATOM 2273 N N . LEU B 1 6 ? -26.234 30.047 -33.469 1 27.53 6 LEU B N 1
ATOM 2274 C CA . LEU B 1 6 ? -25.031 29.672 -32.719 1 27.53 6 LEU B CA 1
ATOM 2275 C C . LEU B 1 6 ? -25.234 28.312 -32.031 1 27.53 6 LEU B C 1
ATOM 2277 O O . LEU B 1 6 ? -26.125 28.156 -31.203 1 27.53 6 LEU B O 1
ATOM 2281 N N . ASN B 1 7 ? -24.938 27.281 -32.75 1 27.3 7 ASN B N 1
ATOM 2282 C CA . ASN B 1 7 ? -24.719 25.969 -32.125 1 27.3 7 ASN B CA 1
ATOM 2283 C C . ASN B 1 7 ? -23.641 26.016 -31.047 1 27.3 7 ASN B C 1
ATOM 2285 O O . ASN B 1 7 ? -22.469 26.203 -31.344 1 27.3 7 ASN B O 1
ATOM 2289 N N . LEU B 1 8 ? -24 26.641 -29.906 1 27.33 8 LEU B N 1
ATOM 2290 C CA . LEU B 1 8 ? -23.141 26.406 -28.75 1 27.33 8 LEU B CA 1
ATOM 2291 C C . LEU B 1 8 ? -22.891 24.922 -28.547 1 27.33 8 LEU B C 1
ATOM 2293 O O . LEU B 1 8 ? -23.797 24.188 -28.141 1 27.33 8 LEU B O 1
ATOM 2297 N N . GLY B 1 9 ? -22.062 24.328 -29.344 1 23.8 9 GLY B N 1
ATOM 2298 C CA . GLY B 1 9 ? -21.5 23.031 -28.984 1 23.8 9 GLY B CA 1
ATOM 2299 C C . GLY B 1 9 ? -21.031 22.969 -27.547 1 23.8 9 GLY B C 1
ATOM 2300 O O . GLY B 1 9 ? -20.125 23.703 -27.156 1 23.8 9 GLY B O 1
ATOM 2301 N N . TRP B 1 10 ? -21.938 22.672 -26.656 1 24.12 10 TRP B N 1
ATOM 2302 C CA . TRP B 1 10 ? -21.562 22.234 -25.312 1 24.12 10 TRP B CA 1
ATOM 2303 C C . TRP B 1 10 ? -20.406 21.234 -25.375 1 24.12 10 TRP B C 1
ATOM 2305 O O . TRP B 1 10 ? -20.562 20.125 -25.906 1 24.12 10 TRP B O 1
ATOM 2315 N N . VAL B 1 11 ? -19.219 21.75 -25.609 1 25.25 11 VAL B N 1
ATOM 2316 C CA . VAL B 1 11 ? -18.062 20.906 -25.328 1 25.25 11 VAL B CA 1
ATOM 2317 C C . VAL B 1 11 ? -18.219 20.25 -23.969 1 25.25 11 VAL B C 1
ATOM 2319 O O . VAL B 1 11 ? -18.266 20.938 -22.938 1 25.25 11 VAL B O 1
ATOM 2322 N N . ILE B 1 12 ? -18.953 19.25 -23.922 1 27.2 12 ILE B N 1
ATOM 2323 C CA . ILE B 1 12 ? -18.828 18.344 -22.781 1 27.2 12 ILE B CA 1
ATOM 2324 C C . ILE B 1 12 ? -17.344 18.203 -22.406 1 27.2 12 ILE B C 1
ATOM 2326 O O . ILE B 1 12 ? -16.531 17.734 -23.203 1 27.2 12 ILE B O 1
ATOM 2330 N N . TRP B 1 13 ? -16.797 19.25 -21.75 1 28.03 13 TRP B N 1
ATOM 2331 C CA . TRP B 1 13 ? -15.531 19.047 -21.062 1 28.03 13 TRP B CA 1
ATOM 2332 C C . TRP B 1 13 ? -15.414 17.609 -20.547 1 28.03 13 TRP B C 1
ATOM 2334 O O . TRP B 1 13 ? -16.125 17.219 -19.625 1 28.03 13 TRP B O 1
ATOM 2344 N N . THR B 1 14 ? -15.234 16.719 -21.484 1 32.56 14 THR B N 1
ATOM 2345 C CA . THR B 1 14 ? -14.719 15.398 -21.125 1 32.56 14 THR B CA 1
ATOM 2346 C C . THR B 1 14 ? -13.539 15.516 -20.172 1 32.56 14 THR B C 1
ATOM 2348 O O . THR B 1 14 ? -12.438 15.914 -20.578 1 32.56 14 THR B O 1
ATOM 2351 N N . THR B 1 15 ? -13.641 16.203 -19.109 1 33.56 15 THR B N 1
ATOM 2352 C CA . THR B 1 15 ? -12.586 16.078 -18.109 1 33.56 15 THR B CA 1
ATOM 2353 C C . THR B 1 15 ? -11.922 14.703 -18.203 1 33.56 15 THR B C 1
ATOM 2355 O O . THR B 1 15 ? -12.609 13.68 -18.234 1 33.56 15 THR B O 1
ATOM 2358 N N . ASP B 1 16 ? -10.938 14.562 -18.922 1 39.25 16 ASP B N 1
ATOM 2359 C CA . ASP B 1 16 ? -10.078 13.391 -19 1 39.25 16 ASP B CA 1
ATOM 2360 C C . ASP B 1 16 ? -10.148 12.57 -17.719 1 39.25 16 ASP B C 1
ATOM 2362 O O . ASP B 1 16 ? -9.297 12.711 -16.844 1 39.25 16 ASP B O 1
ATOM 2366 N N . CYS B 1 17 ? -11.211 12.602 -16.969 1 45.38 17 CYS B N 1
ATOM 2367 C CA . CYS B 1 17 ? -11.617 11.93 -15.742 1 45.38 17 CYS B CA 1
ATOM 2368 C C . CYS B 1 17 ? -11.258 10.445 -15.789 1 45.38 17 CYS B C 1
ATOM 2370 O O . CYS B 1 17 ? -11.484 9.781 -16.797 1 45.38 17 CYS B O 1
ATOM 2372 N N . GLN B 1 18 ? -10.25 10.102 -15.172 1 56.06 18 GLN B N 1
ATOM 2373 C CA . GLN B 1 18 ? -10.141 8.68 -14.852 1 56.06 18 GLN B CA 1
ATOM 2374 C C . GLN B 1 18 ? -11.508 8.008 -14.875 1 56.06 18 GLN B C 1
ATOM 2376 O O . GLN B 1 18 ? -12.422 8.422 -14.164 1 56.06 18 GLN B O 1
ATOM 2381 N N . ARG B 1 19 ? -11.836 7.379 -16.141 1 67.69 19 ARG B N 1
ATOM 2382 C CA . ARG B 1 19 ? -13.156 6.766 -16.297 1 67.69 19 ARG B CA 1
ATOM 2383 C C . ARG B 1 19 ? -13.281 5.52 -15.43 1 67.69 19 ARG B C 1
ATOM 2385 O O . ARG B 1 19 ? -12.508 4.57 -15.578 1 67.69 19 ARG B O 1
ATOM 2392 N N . PHE B 1 20 ? -13.773 5.684 -14.336 1 80.25 20 PHE B N 1
ATOM 2393 C CA . PHE B 1 20 ? -14.227 4.559 -13.531 1 80.25 20 PHE B CA 1
ATOM 2394 C C . PHE B 1 20 ? -15.602 4.082 -13.984 1 80.25 20 PHE B C 1
ATOM 2396 O O . PHE B 1 20 ? -16.516 4.891 -14.172 1 80.25 20 PHE B O 1
ATOM 2403 N N . ILE B 1 21 ? -15.602 2.854 -14.383 1 86.44 21 ILE B N 1
ATOM 2404 C CA . ILE B 1 21 ? -16.859 2.236 -14.773 1 86.44 21 ILE B CA 1
ATOM 2405 C C . ILE B 1 21 ? -17.391 1.377 -13.625 1 86.44 21 ILE B C 1
ATOM 2407 O O . ILE B 1 21 ? -16.641 0.621 -13.008 1 86.44 21 ILE B O 1
ATOM 2411 N N . PRO B 1 22 ? -18.656 1.561 -13.398 1 86.75 22 PRO B N 1
ATOM 2412 C CA . PRO B 1 22 ? -19.234 0.699 -12.359 1 86.75 22 PRO B CA 1
ATOM 2413 C C . PRO B 1 22 ? -19.203 -0.78 -12.734 1 86.75 22 PRO B C 1
ATOM 2415 O O . PRO B 1 22 ? -19.375 -1.124 -13.906 1 86.75 22 PRO B O 1
ATOM 2418 N N . VAL B 1 23 ? -18.938 -1.62 -11.758 1 89.69 23 VAL B N 1
ATOM 2419 C CA . VAL B 1 23 ? -18.953 -3.07 -11.914 1 89.69 23 VAL B CA 1
ATOM 2420 C C . VAL B 1 23 ? -20.266 -3.629 -11.367 1 89.69 23 VAL B C 1
ATOM 2422 O O . VAL B 1 23 ? -20.562 -3.502 -10.172 1 89.69 23 VAL B O 1
ATOM 2425 N N . HIS B 1 24 ? -21.031 -4.383 -12.203 1 86.69 24 HIS B N 1
ATOM 2426 C CA . HIS B 1 24 ? -22.406 -4.688 -11.82 1 86.69 24 HIS B CA 1
ATOM 2427 C C . HIS B 1 24 ? -22.594 -6.184 -11.602 1 86.69 24 HIS B C 1
ATOM 2429 O O . HIS B 1 24 ? -23.672 -6.625 -11.219 1 86.69 24 HIS B O 1
ATOM 2435 N N . SER B 1 25 ? -21.672 -6.965 -11.836 1 87.31 25 SER B N 1
ATOM 2436 C CA . SER B 1 25 ? -21.797 -8.406 -11.625 1 87.31 25 SER B CA 1
ATOM 2437 C C . SER B 1 25 ? -20.484 -9.008 -11.133 1 87.31 25 SER B C 1
ATOM 2439 O O . SER B 1 25 ? -19.422 -8.422 -11.336 1 87.31 25 SER B O 1
ATOM 2441 N N . TYR B 1 26 ? -20.656 -10.188 -10.57 1 88.75 26 TYR B N 1
ATOM 2442 C CA . TYR B 1 26 ? -19.453 -10.883 -10.133 1 88.75 26 TYR B CA 1
ATOM 2443 C C . TYR B 1 26 ? -18.578 -11.273 -11.32 1 88.75 26 TYR B C 1
ATOM 2445 O O . TYR B 1 26 ? -17.359 -11.18 -11.258 1 88.75 26 TYR B O 1
ATOM 2453 N N . ASP B 1 27 ? -19.25 -11.688 -12.398 1 90.31 27 ASP B N 1
ATOM 2454 C CA . ASP B 1 27 ? -18.484 -12.078 -13.578 1 90.31 27 ASP B CA 1
ATOM 2455 C C . ASP B 1 27 ? -17.641 -10.914 -14.109 1 90.31 27 ASP B C 1
ATOM 2457 O O . ASP B 1 27 ? -16.5 -11.102 -14.5 1 90.31 27 ASP B O 1
ATOM 2461 N N . SER B 1 28 ? -18.234 -9.789 -14.086 1 90.62 28 SER B N 1
ATOM 2462 C CA . SER B 1 28 ? -17.5 -8.609 -14.523 1 90.62 28 SER B CA 1
ATOM 2463 C C . SER B 1 28 ? -16.359 -8.281 -13.562 1 90.62 28 SER B C 1
ATOM 2465 O O . SER B 1 28 ? -15.258 -7.934 -13.984 1 90.62 28 SER B O 1
ATOM 2467 N N . LEU B 1 29 ? -16.656 -8.367 -12.305 1 91.69 29 LEU B N 1
ATOM 2468 C CA . LEU B 1 29 ? -15.602 -8.141 -11.32 1 91.69 29 LEU B CA 1
ATOM 2469 C C . LEU B 1 29 ? -14.438 -9.109 -11.531 1 91.69 29 LEU B C 1
ATOM 2471 O O . LEU B 1 29 ? -13.281 -8.688 -11.617 1 91.69 29 LEU B O 1
ATOM 2475 N N . PHE B 1 30 ? -14.758 -10.352 -11.695 1 91.81 30 PHE B N 1
ATOM 2476 C CA . PHE B 1 30 ? -13.742 -11.375 -11.914 1 91.81 30 PHE B CA 1
ATOM 2477 C C . PHE B 1 30 ? -12.938 -11.078 -13.172 1 91.81 30 PHE B C 1
ATOM 2479 O O . PHE B 1 30 ? -11.711 -11.156 -13.172 1 91.81 30 PHE B O 1
ATOM 2486 N N . SER B 1 31 ? -13.594 -10.703 -14.164 1 91.69 31 SER B N 1
ATOM 2487 C CA . SER B 1 31 ? -12.938 -10.422 -15.43 1 91.69 31 SER B CA 1
ATOM 2488 C C . SER B 1 31 ? -11.992 -9.234 -15.312 1 91.69 31 SER B C 1
ATOM 2490 O O . SER B 1 31 ? -10.883 -9.266 -15.852 1 91.69 31 SER B O 1
ATOM 2492 N N . TYR B 1 32 ? -12.43 -8.242 -14.641 1 91.75 32 TYR B N 1
ATOM 2493 C CA . TYR B 1 32 ? -11.578 -7.074 -14.445 1 91.75 32 TYR B CA 1
ATOM 2494 C C . TYR B 1 32 ? -10.352 -7.43 -13.609 1 91.75 32 TYR B C 1
ATOM 2496 O O . TYR B 1 32 ? -9.227 -7.059 -13.953 1 91.75 32 TYR B O 1
ATOM 2504 N N . LEU B 1 33 ? -10.547 -8.141 -12.578 1 91.88 33 LEU B N 1
ATOM 2505 C CA . LEU B 1 33 ? -9.422 -8.57 -11.758 1 91.88 33 LEU B CA 1
ATOM 2506 C C . LEU B 1 33 ? -8.461 -9.438 -12.562 1 91.88 33 LEU B C 1
ATOM 2508 O O . LEU B 1 33 ? -7.246 -9.242 -12.5 1 91.88 33 LEU B O 1
ATOM 2512 N N . ALA B 1 34 ? -9.016 -10.281 -13.367 1 89.31 34 ALA B N 1
ATOM 2513 C CA . ALA B 1 34 ? -8.227 -11.219 -14.164 1 89.31 34 ALA B CA 1
ATOM 2514 C C . ALA B 1 34 ? -7.414 -10.484 -15.227 1 89.31 34 ALA B C 1
ATOM 2516 O O . ALA B 1 34 ? -6.395 -10.984 -15.695 1 89.31 34 ALA B O 1
ATOM 2517 N N . SER B 1 35 ? -7.867 -9.359 -15.578 1 88.44 35 SER B N 1
ATOM 2518 C CA . SER B 1 35 ? -7.156 -8.594 -16.594 1 88.44 35 SER B CA 1
ATOM 2519 C C . SER B 1 35 ? -6.195 -7.594 -15.953 1 88.44 35 SER B C 1
ATOM 2521 O O . SER B 1 35 ? -5.512 -6.844 -16.656 1 88.44 35 SER B O 1
ATOM 2523 N N . GLY B 1 36 ? -6.203 -7.562 -14.648 1 87.69 36 GLY B N 1
ATOM 2524 C CA . GLY B 1 36 ? -5.301 -6.664 -13.953 1 87.69 36 GLY B CA 1
ATOM 2525 C C . GLY B 1 36 ? -5.828 -5.25 -13.844 1 87.69 36 GLY B C 1
ATOM 2526 O O . GLY B 1 36 ? -5.059 -4.305 -13.664 1 87.69 36 GLY B O 1
ATOM 2527 N N . THR B 1 37 ? -7.121 -5.164 -14.023 1 89 37 THR B N 1
ATOM 2528 C CA . THR B 1 37 ? -7.738 -3.844 -13.93 1 89 37 THR B CA 1
ATOM 2529 C C . THR B 1 37 ? -7.84 -3.398 -12.469 1 89 37 THR B C 1
ATOM 2531 O O . THR B 1 37 ? -8.195 -4.191 -11.602 1 89 37 THR B O 1
ATOM 2534 N N . GLU B 1 38 ? -7.484 -2.17 -12.25 1 88.62 38 GLU B N 1
ATOM 2535 C CA . GLU B 1 38 ? -7.648 -1.602 -10.914 1 88.62 38 GLU B CA 1
ATOM 2536 C C . GLU B 1 38 ? -9.125 -1.497 -10.539 1 88.62 38 GLU B C 1
ATOM 2538 O O . GLU B 1 38 ? -9.93 -0.979 -11.312 1 88.62 38 GLU B O 1
ATOM 2543 N N . ILE B 1 39 ? -9.375 -1.969 -9.328 1 91 39 ILE B N 1
ATOM 2544 C CA . ILE B 1 39 ? -10.742 -1.937 -8.828 1 91 39 ILE B CA 1
ATOM 2545 C C . ILE B 1 39 ? -10.805 -1.126 -7.539 1 91 39 ILE B C 1
ATOM 2547 O O . ILE B 1 39 ? -9.953 -1.286 -6.656 1 91 39 ILE B O 1
ATOM 2551 N N . ARG B 1 40 ? -11.773 -0.284 -7.504 1 91 40 ARG B N 1
ATOM 2552 C CA . ARG B 1 40 ? -12.109 0.469 -6.301 1 91 40 ARG B CA 1
ATOM 2553 C C . ARG B 1 40 ? -13.461 0.031 -5.746 1 91 40 ARG B C 1
ATOM 2555 O O . ARG B 1 40 ? -14.297 -0.496 -6.484 1 91 40 ARG B O 1
ATOM 2562 N N . TYR B 1 41 ? -13.648 0.262 -4.445 1 88.31 41 TYR B N 1
ATOM 2563 C CA . TYR B 1 41 ? -14.898 -0.16 -3.83 1 88.31 41 TYR B CA 1
ATOM 2564 C C . TYR B 1 41 ? -15.336 0.822 -2.748 1 88.31 41 TYR B C 1
ATOM 2566 O O . TYR B 1 41 ? -14.516 1.576 -2.221 1 88.31 41 TYR B O 1
ATOM 2574 N N . ILE B 1 42 ? -16.609 0.812 -2.516 1 86.88 42 ILE B N 1
ATOM 2575 C CA . ILE B 1 42 ? -17.203 1.471 -1.355 1 86.88 42 ILE B CA 1
ATOM 2576 C C . ILE B 1 42 ? -18.344 0.615 -0.802 1 86.88 42 ILE B C 1
ATOM 2578 O O . ILE B 1 42 ? -19.141 0.055 -1.563 1 86.88 42 ILE B O 1
ATOM 2582 N N . PHE B 1 43 ? -18.344 0.457 0.52 1 81.81 43 PHE B N 1
ATOM 2583 C CA . PHE B 1 43 ? -19.453 -0.228 1.188 1 81.81 43 PHE B CA 1
ATOM 2584 C C . PHE B 1 43 ? -20 0.62 2.328 1 81.81 43 PHE B C 1
ATOM 2586 O O . PHE B 1 43 ? -19.234 1.194 3.107 1 81.81 43 PHE B O 1
ATOM 2593 N N . ASN B 1 44 ? -21.25 0.681 2.293 1 77.88 44 ASN B N 1
ATOM 2594 C CA . ASN B 1 44 ? -21.969 1.317 3.391 1 77.88 44 ASN B CA 1
ATOM 2595 C C . ASN B 1 44 ? -22.531 0.286 4.367 1 77.88 44 ASN B C 1
ATOM 2597 O O . ASN B 1 44 ? -23.641 -0.193 4.195 1 77.88 44 ASN B O 1
ATOM 2601 N N . VAL B 1 45 ? -21.875 0.036 5.391 1 71.06 45 VAL B N 1
ATOM 2602 C CA . VAL B 1 45 ? -22.219 -1.038 6.32 1 71.06 45 VAL B CA 1
ATOM 2603 C C . VAL B 1 45 ? -23.5 -0.694 7.059 1 71.06 45 VAL B C 1
ATOM 2605 O O . VAL B 1 45 ? -24.297 -1.582 7.391 1 71.06 45 VAL B O 1
ATOM 2608 N N . SER B 1 46 ? -23.672 0.54 7.293 1 71 46 SER B N 1
ATOM 2609 C CA . SER B 1 46 ? -24.875 0.949 8.008 1 71 46 SER B CA 1
ATOM 2610 C C . SER B 1 46 ? -26.141 0.531 7.25 1 71 46 SER B C 1
ATOM 2612 O O . SER B 1 46 ? -27.188 0.281 7.859 1 71 46 SER B O 1
ATOM 2614 N N . SER B 1 47 ? -25.984 0.455 6.008 1 74.38 47 SER B N 1
ATOM 2615 C CA . SER B 1 47 ? -27.141 0.087 5.188 1 74.38 47 SER B CA 1
ATOM 2616 C C . SER B 1 47 ? -27.328 -1.426 5.145 1 74.38 47 SER B C 1
ATOM 2618 O O . SER B 1 47 ? -28.344 -1.917 4.668 1 74.38 47 SER B O 1
ATOM 2620 N N . CYS B 1 48 ? -26.344 -2.107 5.672 1 71.75 48 CYS B N 1
ATOM 2621 C CA . CYS B 1 48 ? -26.375 -3.566 5.613 1 71.75 48 CYS B CA 1
ATOM 2622 C C . CYS B 1 48 ? -26.938 -4.152 6.902 1 71.75 48 CYS B C 1
ATOM 2624 O O . CYS B 1 48 ? -27.25 -5.34 6.969 1 71.75 48 CYS B O 1
ATOM 2626 N N . VAL B 1 49 ? -26.875 -3.355 7.891 1 68.38 49 VAL B N 1
ATOM 2627 C CA . VAL B 1 49 ? -27.297 -3.842 9.195 1 68.38 49 VAL B CA 1
ATOM 2628 C C . VAL B 1 49 ? -28.828 -3.875 9.258 1 68.38 49 VAL B C 1
ATOM 2630 O O . VAL B 1 49 ? -29.484 -2.93 8.828 1 68.38 49 VAL B O 1
ATOM 2633 N N . GLU B 1 50 ? -29.266 -5.098 9.555 1 62.97 50 GLU B N 1
ATOM 2634 C CA . GLU B 1 50 ? -30.703 -5.219 9.766 1 62.97 50 GLU B CA 1
ATOM 2635 C C . GLU B 1 50 ? -31.156 -4.387 10.961 1 62.97 50 GLU B C 1
ATOM 2637 O O . GLU B 1 50 ? -30.469 -4.301 11.969 1 62.97 50 GLU B O 1
ATOM 2642 N N . PRO B 1 51 ? -32.156 -3.527 10.711 1 59 51 PRO B N 1
ATOM 2643 C CA . PRO B 1 51 ? -32.656 -2.611 11.742 1 59 51 PRO B CA 1
ATOM 2644 C C . PRO B 1 51 ? -32.75 -3.266 13.117 1 59 51 PRO B C 1
ATOM 2646 O O . PRO B 1 51 ? -32.531 -2.607 14.141 1 59 51 PRO B O 1
ATOM 2649 N N . ASP B 1 52 ? -33.125 -4.461 13.211 1 59.84 52 ASP B N 1
ATOM 2650 C CA . ASP B 1 52 ? -33.406 -5.082 14.5 1 59.84 52 ASP B CA 1
ATOM 2651 C C . ASP B 1 52 ? -32.125 -5.559 15.164 1 59.84 52 ASP B C 1
ATOM 2653 O O . ASP B 1 52 ? -32.125 -5.992 16.312 1 59.84 52 ASP B O 1
ATOM 2657 N N . ASN B 1 53 ? -31.047 -5.457 14.508 1 53.22 53 ASN B N 1
ATOM 2658 C CA . ASN B 1 53 ? -29.766 -5.883 15.062 1 53.22 53 ASN B CA 1
ATOM 2659 C C . ASN B 1 53 ? -28.672 -4.84 14.82 1 53.22 53 ASN B C 1
ATOM 2661 O O . ASN B 1 53 ? -27.875 -4.973 13.898 1 53.22 53 ASN B O 1
ATOM 2665 N N . PRO B 1 54 ? -28.922 -3.83 15.547 1 51.88 54 PRO B N 1
ATOM 2666 C CA . PRO B 1 54 ? -27.922 -2.787 15.32 1 51.88 54 PRO B CA 1
ATOM 2667 C C . PRO B 1 54 ? -26.484 -3.295 15.492 1 51.88 54 PRO B C 1
ATOM 2669 O O . PRO B 1 54 ? -26.219 -4.121 16.375 1 51.88 54 PRO B O 1
ATOM 2672 N N . PRO B 1 55 ? -25.797 -3.053 14.445 1 51.59 55 PRO B N 1
ATOM 2673 C CA . PRO B 1 55 ? -24.438 -3.535 14.609 1 51.59 55 PRO B CA 1
ATOM 2674 C C . PRO B 1 55 ? -23.812 -3.094 15.93 1 51.59 55 PRO B C 1
ATOM 2676 O O . PRO B 1 55 ? -24.109 -2.006 16.422 1 51.59 55 PRO B O 1
ATOM 2679 N N . GLN B 1 56 ? -23.391 -4.09 16.547 1 49.28 56 GLN B N 1
ATOM 2680 C CA . GLN B 1 56 ? -22.703 -3.789 17.781 1 49.28 56 GLN B CA 1
ATOM 2681 C C . GLN B 1 56 ? -21.703 -2.654 17.594 1 49.28 56 GLN B C 1
ATOM 2683 O O . GLN B 1 56 ? -21.25 -2.037 18.562 1 49.28 56 GLN B O 1
ATOM 2688 N N . TYR B 1 57 ? -21.391 -2.578 16.422 1 47.06 57 TYR B N 1
ATOM 2689 C CA . TYR B 1 57 ? -20.391 -1.534 16.219 1 47.06 57 TYR B CA 1
ATOM 2690 C C . TYR B 1 57 ? -21.047 -0.234 15.773 1 47.06 57 TYR B C 1
ATOM 2692 O O . TYR B 1 57 ? -21.812 -0.221 14.805 1 47.06 57 TYR B O 1
ATOM 2700 N N . LYS B 1 58 ? -21.312 0.518 16.688 1 46 58 LYS B N 1
ATOM 2701 C CA . LYS B 1 58 ? -22.062 1.767 16.594 1 46 58 LYS B CA 1
ATOM 2702 C C . LYS B 1 58 ? -21.594 2.594 15.398 1 46 58 LYS B C 1
ATOM 2704 O O . LYS B 1 58 ? -22.391 3.303 14.781 1 46 58 LYS B O 1
ATOM 2709 N N . ASP B 1 59 ? -20.297 2.531 15.102 1 48.91 59 ASP B N 1
ATOM 2710 C CA . ASP B 1 59 ? -19.812 3.605 14.234 1 48.91 59 ASP B CA 1
ATOM 2711 C C . ASP B 1 59 ? -19.391 3.062 12.875 1 48.91 59 ASP B C 1
ATOM 2713 O O . ASP B 1 59 ? -18.562 3.67 12.195 1 48.91 59 ASP B O 1
ATOM 2717 N N . ILE B 1 60 ? -19.922 1.741 12.602 1 54.84 60 ILE B N 1
ATOM 2718 C CA . ILE B 1 60 ? -19.266 1.297 11.375 1 54.84 60 ILE B CA 1
ATOM 2719 C C . ILE B 1 60 ? -19.891 2.004 10.172 1 54.84 60 ILE B C 1
ATOM 2721 O O . ILE B 1 60 ? -21.047 1.726 9.812 1 54.84 60 ILE B O 1
ATOM 2725 N N . PRO B 1 61 ? -19.25 3.119 9.703 1 64.12 61 PRO B N 1
ATOM 2726 C CA . PRO B 1 61 ? -19.672 3.967 8.578 1 64.12 61 PRO B CA 1
ATOM 2727 C C . PRO B 1 61 ? -19.406 3.318 7.223 1 64.12 61 PRO B C 1
ATOM 2729 O O . PRO B 1 61 ? -19.172 2.109 7.145 1 64.12 61 PRO B O 1
ATOM 2732 N N . THR B 1 62 ? -19.406 4.047 6.246 1 75.06 62 THR B N 1
ATOM 2733 C CA . THR B 1 62 ? -19 3.857 4.855 1 75.06 62 THR B CA 1
ATOM 2734 C C . THR B 1 62 ? -17.484 3.77 4.738 1 75.06 62 THR B C 1
ATOM 2736 O O . THR B 1 62 ? -16.766 4.578 5.328 1 75.06 62 TH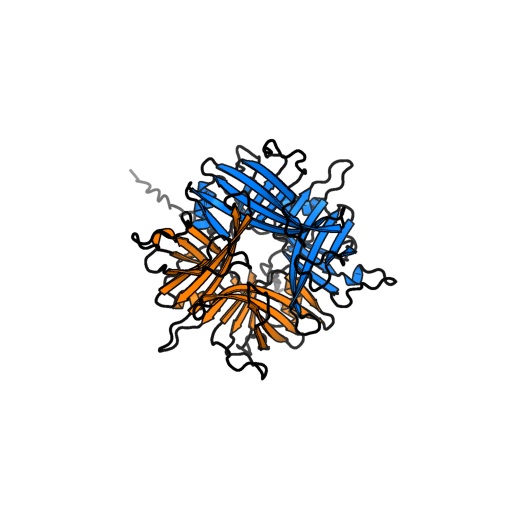R B O 1
ATOM 2739 N N . PHE B 1 63 ? -17.078 2.602 4.207 1 79.94 63 PHE B N 1
ATOM 2740 C CA . PHE B 1 63 ? -15.648 2.467 3.975 1 79.94 63 PHE B CA 1
ATOM 2741 C C . PHE B 1 63 ? -15.367 2.15 2.51 1 79.94 63 PHE B C 1
ATOM 2743 O O . PHE B 1 63 ? -16.25 1.677 1.79 1 79.94 63 PHE B O 1
ATOM 2750 N N . GLY B 1 64 ? -14.188 2.48 2.102 1 84.5 64 GLY B N 1
ATOM 2751 C CA . GLY B 1 64 ? -13.773 2.256 0.726 1 84.5 64 GLY B CA 1
ATOM 2752 C C . GLY B 1 64 ? -12.266 2.273 0.542 1 84.5 64 GLY B C 1
ATOM 2753 O O . GLY B 1 64 ? -11.523 2.527 1.492 1 84.5 64 GLY B O 1
ATOM 2754 N N . GLY B 1 65 ? -11.898 1.881 -0.655 1 86.81 65 GLY B N 1
ATOM 2755 C CA . GLY B 1 65 ? -10.484 1.827 -0.999 1 86.81 65 GLY B CA 1
ATOM 2756 C C . GLY B 1 65 ? -10.227 1.146 -2.328 1 86.81 65 GLY B C 1
ATOM 2757 O O . GLY B 1 65 ? -11.102 1.095 -3.191 1 86.81 65 GLY B O 1
ATOM 2758 N N . LYS B 1 66 ? -9.008 0.863 -2.523 1 87.25 66 LYS B N 1
ATOM 2759 C CA . LYS B 1 66 ? -8.523 0.118 -3.684 1 87.25 66 LYS B CA 1
ATOM 2760 C C . LYS B 1 66 ? -8.266 -1.343 -3.33 1 87.25 66 LYS B C 1
ATOM 2762 O O . LYS B 1 66 ? -7.715 -1.64 -2.268 1 87.25 66 LYS B O 1
ATOM 2767 N N . ILE B 1 67 ? -8.703 -2.182 -4.238 1 88.25 67 ILE B N 1
ATOM 2768 C CA . ILE B 1 67 ? -8.312 -3.576 -4.047 1 88.25 67 ILE B CA 1
ATOM 2769 C C . ILE B 1 67 ? -6.863 -3.773 -4.48 1 88.25 67 ILE B C 1
ATOM 2771 O O . ILE B 1 67 ? -6.543 -3.666 -5.668 1 88.25 67 ILE B O 1
ATOM 2775 N N . ASN B 1 68 ? -6.035 -3.994 -3.521 1 84.69 68 ASN B N 1
ATOM 2776 C CA . ASN B 1 68 ? -4.633 -4.234 -3.834 1 84.69 68 ASN B CA 1
ATOM 2777 C C . ASN B 1 68 ? -4.328 -5.727 -3.949 1 84.69 68 ASN B C 1
ATOM 2779 O O . ASN B 1 68 ? -3.979 -6.211 -5.027 1 84.69 68 ASN B O 1
ATOM 2783 N N . HIS B 1 69 ? -4.539 -6.375 -2.912 1 88 69 HIS B N 1
ATOM 2784 C CA . HIS B 1 69 ? -4.367 -7.824 -2.9 1 88 69 HIS B CA 1
ATOM 2785 C C . HIS B 1 69 ? -5.715 -8.539 -2.902 1 88 69 HIS B C 1
ATOM 2787 O O . HIS B 1 69 ? -6.621 -8.172 -2.152 1 88 69 HIS B O 1
ATOM 2793 N N . PHE B 1 70 ? -5.758 -9.547 -3.766 1 89.81 70 PHE B N 1
ATOM 2794 C CA . PHE B 1 70 ? -7.012 -10.289 -3.824 1 89.81 70 PHE B CA 1
ATOM 2795 C C . PHE B 1 70 ? -6.762 -11.75 -4.184 1 89.81 70 PHE B C 1
ATOM 2797 O O . PHE B 1 70 ? -5.699 -12.094 -4.711 1 89.81 70 PHE B O 1
ATOM 2804 N N . ASP B 1 71 ? -7.754 -12.539 -3.852 1 87.62 71 ASP B N 1
ATOM 2805 C CA . ASP B 1 71 ? -7.969 -13.898 -4.328 1 87.62 71 ASP B CA 1
ATOM 2806 C C . ASP B 1 71 ? -9.383 -14.07 -4.883 1 87.62 71 ASP B C 1
ATOM 2808 O O . ASP B 1 71 ? -10.352 -13.609 -4.277 1 87.62 71 ASP B O 1
ATOM 2812 N N . ALA B 1 72 ? -9.422 -14.727 -6.098 1 90.06 72 ALA B N 1
ATOM 2813 C CA . ALA B 1 72 ? -10.742 -14.852 -6.711 1 90.06 72 ALA B CA 1
ATOM 2814 C C . ALA B 1 72 ? -10.867 -16.156 -7.488 1 90.06 72 ALA B C 1
ATOM 2816 O O . ALA B 1 72 ? -9.914 -16.594 -8.141 1 90.06 72 ALA B O 1
ATOM 2817 N N . SER B 1 73 ? -12.031 -16.672 -7.383 1 89 73 SER B N 1
ATOM 2818 C CA . SER B 1 73 ? -12.383 -17.828 -8.188 1 89 73 SER B CA 1
ATOM 2819 C C . SER B 1 73 ? -13.539 -17.516 -9.133 1 89 73 SER B C 1
ATOM 2821 O O . SER B 1 73 ? -14.414 -16.719 -8.805 1 89 73 SER B O 1
ATOM 2823 N N . PRO B 1 74 ? -13.492 -18.156 -10.281 1 88 74 PRO B N 1
ATOM 2824 C CA . PRO B 1 74 ? -14.586 -17.906 -11.227 1 88 74 PRO B CA 1
ATOM 2825 C C . PRO B 1 74 ? -15.859 -18.688 -10.859 1 88 74 PRO B C 1
ATOM 2827 O O . PRO B 1 74 ? -15.805 -19.625 -10.055 1 88 74 PRO B O 1
ATOM 2830 N N . ASN B 1 75 ? -16.984 -18.172 -11.43 1 85.62 75 ASN B N 1
ATOM 2831 C CA . ASN B 1 75 ? -18.203 -18.984 -11.406 1 85.62 75 ASN B CA 1
ATOM 2832 C C . ASN B 1 75 ? -18.031 -20.25 -12.227 1 85.62 75 ASN B C 1
ATOM 2834 O O . ASN B 1 75 ? -17.609 -20.203 -13.383 1 85.62 75 ASN B O 1
ATOM 2838 N N . SER B 1 76 ? -18.141 -21.312 -11.516 1 79.06 76 SER B N 1
ATOM 2839 C CA . SER B 1 76 ? -18.031 -22.594 -12.227 1 79.06 76 SER B CA 1
ATOM 2840 C C . SER B 1 76 ? -19.234 -23.484 -11.953 1 79.06 76 SER B C 1
ATOM 2842 O O . SER B 1 76 ? -19.328 -24.109 -10.891 1 79.06 76 SER B O 1
ATOM 2844 N N . GLY B 1 77 ? -20.109 -23.625 -13.008 1 74.12 77 GLY B N 1
ATOM 2845 C CA . GLY B 1 77 ? -21.266 -24.5 -12.844 1 74.12 77 GLY B CA 1
ATOM 2846 C C . GLY B 1 77 ? -22.062 -24.203 -11.586 1 74.12 77 GLY B C 1
ATOM 2847 O O . GLY B 1 77 ? -22.641 -23.141 -11.445 1 74.12 77 GLY B O 1
ATOM 2848 N N . ASP B 1 78 ? -21.75 -25.266 -10.617 1 73.62 78 ASP B N 1
ATOM 2849 C CA . ASP B 1 78 ? -22.578 -25.234 -9.414 1 73.62 78 ASP B CA 1
ATOM 2850 C C . ASP B 1 78 ? -21.844 -24.516 -8.281 1 73.62 78 ASP B C 1
ATOM 2852 O O . ASP B 1 78 ? -22.422 -24.297 -7.207 1 73.62 78 ASP B O 1
ATOM 2856 N N . LYS B 1 79 ? -20.672 -24.094 -8.609 1 78.56 79 LYS B N 1
ATOM 2857 C CA . LYS B 1 79 ? -19.938 -23.422 -7.543 1 78.56 79 LYS B CA 1
ATOM 2858 C C . LYS B 1 79 ? -19.891 -21.906 -7.777 1 78.56 79 LYS B C 1
ATOM 2860 O O . LYS B 1 79 ? -19.344 -21.453 -8.781 1 78.56 79 LYS B O 1
ATOM 2865 N N . PRO B 1 80 ? -20.406 -21.219 -6.816 1 81.69 80 PRO B N 1
ATOM 2866 C CA . PRO B 1 80 ? -20.344 -19.766 -6.977 1 81.69 80 PRO B CA 1
ATOM 2867 C C . PRO B 1 80 ? -18.922 -19.234 -6.891 1 81.69 80 PRO B C 1
ATOM 2869 O O . PRO B 1 80 ? -18.109 -19.734 -6.105 1 81.69 80 PRO B O 1
ATOM 2872 N N . GLY B 1 81 ? -18.672 -18.266 -7.809 1 85.06 81 GLY B N 1
ATOM 2873 C CA . GLY B 1 81 ? -17.406 -17.547 -7.684 1 85.06 81 GLY B CA 1
ATOM 2874 C C . GLY B 1 81 ? -17.266 -16.812 -6.363 1 85.06 81 GLY B C 1
ATOM 2875 O O . GLY B 1 81 ? -18.25 -16.312 -5.82 1 85.06 81 GLY B O 1
ATOM 2876 N N . GLN B 1 82 ? -16 -16.812 -5.902 1 83.19 82 GLN B N 1
ATOM 2877 C CA . GLN B 1 82 ? -15.711 -16.125 -4.652 1 83.19 82 GLN B CA 1
ATOM 2878 C C . GLN B 1 82 ? -14.477 -15.234 -4.789 1 83.19 82 GLN B C 1
ATOM 2880 O O . GLN B 1 82 ? -13.516 -15.602 -5.477 1 83.19 82 GLN B O 1
ATOM 2885 N N . SER B 1 83 ? -14.617 -14.109 -4.238 1 85.31 83 SER B N 1
ATOM 2886 C CA . SER B 1 83 ? -13.461 -13.227 -4.152 1 85.31 83 SER B CA 1
ATOM 2887 C C . SER B 1 83 ? -13.258 -12.711 -2.727 1 85.31 83 SER B C 1
ATOM 2889 O O . SER B 1 83 ? -14.227 -12.477 -2.004 1 85.31 83 SER B O 1
ATOM 2891 N N . SER B 1 84 ? -12.008 -12.656 -2.369 1 84.25 84 SER B N 1
ATOM 2892 C CA . SER B 1 84 ? -11.68 -12.094 -1.065 1 84.25 84 SER B CA 1
ATOM 2893 C C . SER B 1 84 ? -10.578 -11.039 -1.184 1 84.25 84 SER B C 1
ATOM 2895 O O . SER B 1 84 ? -9.656 -11.188 -1.988 1 84.25 84 SER B O 1
ATOM 2897 N N . PHE B 1 85 ? -10.695 -10.062 -0.445 1 83.75 85 PHE B N 1
ATOM 2898 C CA . PHE B 1 85 ? -9.664 -9.047 -0.251 1 83.75 85 PHE B CA 1
ATOM 2899 C C . PHE B 1 85 ? -9.789 -8.406 1.125 1 83.75 85 PHE B C 1
ATOM 2901 O O . PHE B 1 85 ? -10.75 -8.664 1.854 1 83.75 85 PHE B O 1
ATOM 2908 N N . ASN B 1 86 ? -8.734 -7.738 1.482 1 77.12 86 ASN B N 1
ATOM 2909 C CA . ASN B 1 86 ? -8.758 -7.09 2.789 1 77.12 86 ASN B CA 1
ATOM 2910 C C . ASN B 1 86 ? -8.094 -5.719 2.75 1 77.12 86 ASN B C 1
ATOM 2912 O O . ASN B 1 86 ? -7.254 -5.457 1.887 1 77.12 86 ASN B O 1
ATOM 2916 N N . ASP B 1 87 ? -8.602 -5.012 3.656 1 74.88 87 ASP B N 1
ATOM 2917 C CA . ASP B 1 87 ? -7.992 -3.725 3.979 1 74.88 87 ASP B CA 1
ATOM 2918 C C . ASP B 1 87 ? -7.98 -3.484 5.484 1 74.88 87 ASP B C 1
ATOM 2920 O O . ASP B 1 87 ? -8.68 -4.176 6.234 1 74.88 87 ASP B O 1
ATOM 2924 N N . ALA B 1 88 ? -7.086 -2.729 5.867 1 68.69 88 ALA B N 1
ATOM 2925 C CA . ALA B 1 88 ? -7.023 -2.389 7.285 1 68.69 88 ALA B CA 1
ATOM 2926 C C . ALA B 1 88 ? -6.672 -0.916 7.48 1 68.69 88 ALA B C 1
ATOM 2928 O O . ALA B 1 88 ? -6 -0.315 6.641 1 68.69 88 ALA B O 1
ATOM 2929 N N . GLN B 1 89 ? -7.242 -0.402 8.539 1 71.94 89 GLN B N 1
ATOM 2930 C CA . GLN B 1 89 ? -6.891 0.97 8.891 1 71.94 89 GLN B CA 1
ATOM 2931 C C . GLN B 1 89 ? -6.82 1.148 10.406 1 71.94 89 GLN B C 1
ATOM 2933 O O . GLN B 1 89 ? -7.613 0.557 11.141 1 71.94 89 GLN B O 1
ATOM 2938 N N . PHE B 1 90 ? -5.879 1.931 10.703 1 72.38 90 PHE B N 1
ATOM 2939 C CA . PHE B 1 90 ? -5.82 2.346 12.102 1 72.38 90 PHE B CA 1
ATOM 2940 C C . PHE B 1 90 ? -6.836 3.449 12.383 1 72.38 90 PHE B C 1
ATOM 2942 O O . PHE B 1 90 ? -7.02 4.352 11.562 1 72.38 90 PHE B O 1
ATOM 2949 N N . ILE B 1 91 ? -7.535 3.336 13.453 1 71.19 91 ILE B N 1
ATOM 2950 C CA . ILE B 1 91 ? -8.531 4.32 13.859 1 71.19 91 ILE B CA 1
ATOM 2951 C C . ILE B 1 91 ? -8.312 4.703 15.32 1 71.19 91 ILE B C 1
ATOM 2953 O O . ILE B 1 91 ? -7.652 3.979 16.062 1 71.19 91 ILE B O 1
ATOM 2957 N N . HIS B 1 92 ? -8.852 5.887 15.602 1 66.38 92 HIS B N 1
ATOM 2958 C CA . HIS B 1 92 ? -8.867 6.254 17.016 1 66.38 92 HIS B CA 1
ATOM 2959 C C . HIS B 1 92 ? -9.883 5.414 17.797 1 66.38 92 HIS B C 1
ATOM 2961 O O . HIS B 1 92 ? -11.047 5.324 17.406 1 66.38 92 HIS B O 1
ATOM 2967 N N . GLY B 1 93 ? -9.289 4.672 18.719 1 60.06 93 GLY B N 1
ATOM 2968 C CA . GLY B 1 93 ? -10.188 3.959 19.609 1 60.06 93 GLY B CA 1
ATOM 2969 C C . GLY B 1 93 ? -10.719 4.824 20.734 1 60.06 93 GLY B C 1
ATOM 2970 O O . GLY B 1 93 ? -10.688 6.055 20.641 1 60.06 93 GLY B O 1
ATOM 2971 N N . LYS B 1 94 ? -11.477 4.324 21.75 1 52.78 94 LYS B N 1
ATOM 2972 C CA . LYS B 1 94 ? -12.133 5.016 22.859 1 52.78 94 LYS B CA 1
ATOM 2973 C C . LYS B 1 94 ? -11.125 5.809 23.688 1 52.78 94 LYS B C 1
ATOM 2975 O O . LYS B 1 94 ? -11.406 6.93 24.109 1 52.78 94 LYS B O 1
ATOM 2980 N N . THR B 1 95 ? -10.109 5.27 24.078 1 48.97 95 THR B N 1
ATOM 2981 C CA . THR B 1 95 ? -9.203 5.93 25.016 1 48.97 95 THR B CA 1
ATOM 2982 C C . THR B 1 95 ? -7.891 6.301 24.344 1 48.97 95 THR B C 1
ATOM 2984 O O . THR B 1 95 ? -6.812 6.098 24.906 1 48.97 95 THR B O 1
ATOM 2987 N N . TYR B 1 96 ? -8.07 6.996 23.312 1 52.47 96 TYR B N 1
ATOM 2988 C CA . TYR B 1 96 ? -6.902 7.492 22.594 1 52.47 96 TYR B CA 1
ATOM 2989 C C . TYR B 1 96 ? -6.016 6.34 22.141 1 52.47 96 TYR B C 1
ATOM 2991 O O . TYR B 1 96 ? -4.836 6.539 21.844 1 52.47 96 TYR B O 1
ATOM 2999 N N . ASN B 1 97 ? -6.645 5.27 22.281 1 60.59 97 ASN B N 1
ATOM 3000 C CA . ASN B 1 97 ? -5.949 4.102 21.766 1 60.59 97 ASN B CA 1
ATOM 3001 C C . ASN B 1 97 ? -6.125 3.975 20.25 1 60.59 97 ASN B C 1
ATOM 3003 O O . ASN B 1 97 ? -7.09 4.496 19.688 1 60.59 97 ASN B O 1
ATOM 3007 N N . ILE B 1 98 ? -5.043 3.643 19.688 1 64.5 98 ILE B N 1
ATOM 3008 C CA . ILE B 1 98 ? -5.094 3.365 18.25 1 64.5 98 ILE B CA 1
ATOM 3009 C C . ILE B 1 98 ? -5.426 1.893 18.016 1 64.5 98 ILE B C 1
ATOM 3011 O O . ILE B 1 98 ? -4.789 1.008 18.594 1 64.5 98 ILE B O 1
ATOM 3015 N N . ASP B 1 99 ? -6.559 1.741 17.422 1 66 99 ASP B N 1
ATOM 3016 C CA . ASP B 1 99 ? -7.004 0.402 17.047 1 66 99 ASP B CA 1
ATOM 3017 C C . ASP B 1 99 ? -6.844 0.171 15.547 1 66 99 ASP B C 1
ATOM 3019 O O . ASP B 1 99 ? -6.895 1.118 14.758 1 66 99 ASP B O 1
ATOM 3023 N N . LYS B 1 100 ? -6.457 -1.062 15.25 1 71.38 100 LYS B N 1
ATOM 3024 C CA . LYS B 1 100 ? -6.438 -1.421 13.836 1 71.38 100 LYS B CA 1
ATOM 3025 C C . LYS B 1 100 ? -7.73 -2.119 13.43 1 71.38 100 LYS B C 1
ATOM 3027 O O . LYS B 1 100 ? -8.039 -3.205 13.93 1 71.38 100 LYS B O 1
ATOM 3032 N N . GLU B 1 101 ? -8.422 -1.524 12.617 1 71.75 101 GLU B N 1
ATOM 3033 C CA . GLU B 1 101 ? -9.68 -2.055 12.109 1 71.75 101 GLU B CA 1
ATOM 3034 C C . GLU B 1 101 ? -9.469 -2.797 10.789 1 71.75 101 GLU B C 1
ATOM 3036 O O . GLU B 1 101 ? -8.883 -2.254 9.852 1 71.75 101 GLU B O 1
ATOM 3041 N N . LEU B 1 102 ? -9.852 -4.047 10.789 1 72.38 102 LEU B N 1
ATOM 3042 C CA . LEU B 1 102 ? -9.703 -4.867 9.594 1 72.38 102 LEU B CA 1
ATOM 3043 C C . LEU B 1 102 ? -11.023 -4.957 8.828 1 72.38 102 LEU B C 1
ATOM 3045 O O . LEU B 1 102 ? -12.078 -5.172 9.43 1 72.38 102 LEU B O 1
ATOM 3049 N N . TYR B 1 103 ? -10.891 -4.684 7.527 1 72.69 103 TYR B N 1
ATOM 3050 C CA . TYR B 1 103 ? -12 -4.891 6.602 1 72.69 103 TYR B CA 1
ATOM 3051 C C . TYR B 1 103 ? -11.719 -6.062 5.668 1 72.69 103 TYR B C 1
ATOM 3053 O O . TYR B 1 103 ? -10.781 -6.016 4.867 1 72.69 103 TYR B O 1
ATOM 3061 N N . THR B 1 104 ? -12.5 -7.098 5.941 1 75.94 104 THR B N 1
ATOM 3062 C CA . THR B 1 104 ? -12.359 -8.258 5.07 1 75.94 104 THR B CA 1
ATOM 3063 C C . THR B 1 104 ? -13.617 -8.453 4.227 1 75.94 104 THR B C 1
ATOM 3065 O O . THR B 1 104 ? -14.734 -8.32 4.73 1 75.94 104 THR B O 1
ATOM 3068 N N . PHE B 1 105 ? -13.336 -8.75 2.984 1 75.88 105 PHE B N 1
ATOM 3069 C CA . PHE B 1 105 ? -14.422 -8.906 2.02 1 75.88 105 PHE B CA 1
ATOM 3070 C C . PHE B 1 105 ? -14.414 -10.312 1.429 1 75.88 105 PHE B C 1
ATOM 3072 O O . PHE B 1 105 ? -13.375 -10.805 0.986 1 75.88 105 PHE B O 1
ATOM 3079 N N . TRP B 1 106 ? -15.562 -10.805 1.635 1 77.06 106 TRP B N 1
ATOM 3080 C CA . TRP B 1 106 ? -15.859 -12.055 0.935 1 77.06 106 TRP B CA 1
ATOM 3081 C C . TRP B 1 106 ? -17.078 -11.898 0.028 1 77.06 106 TRP B C 1
ATOM 3083 O O . TRP B 1 106 ? -18.188 -11.641 0.504 1 77.06 106 TRP B O 1
ATOM 3093 N N . ILE B 1 107 ? -16.781 -11.922 -1.237 1 78.38 107 ILE B N 1
ATOM 3094 C CA . ILE B 1 107 ? -17.828 -11.719 -2.227 1 78.38 107 ILE B CA 1
ATOM 3095 C C . ILE B 1 107 ? -18.156 -13.047 -2.912 1 78.38 107 ILE B C 1
ATOM 3097 O O . ILE B 1 107 ? -17.25 -13.727 -3.412 1 78.38 107 ILE B O 1
ATOM 3101 N N . GLU B 1 108 ? -19.375 -13.352 -2.791 1 76.88 108 GLU B N 1
ATOM 3102 C CA . GLU B 1 108 ? -19.906 -14.477 -3.553 1 76.88 108 GLU B CA 1
ATOM 3103 C C . GLU B 1 108 ? -20.859 -14.008 -4.645 1 76.88 108 GLU B C 1
ATOM 3105 O O . GLU B 1 108 ? -21.531 -12.984 -4.496 1 76.88 108 GLU B O 1
ATOM 3110 N N . ASN B 1 109 ? -20.797 -14.641 -5.84 1 72.88 109 ASN B N 1
ATOM 3111 C CA . ASN B 1 109 ? -21.547 -14.266 -7.031 1 72.88 109 ASN B CA 1
ATOM 3112 C C . ASN B 1 109 ? -22.938 -13.727 -6.676 1 72.88 109 ASN B C 1
ATOM 3114 O O . ASN B 1 109 ? -23.438 -12.805 -7.324 1 72.88 109 ASN B O 1
ATOM 3118 N N . ASP B 1 110 ? -23.578 -14.32 -5.785 1 63.62 110 ASP B N 1
ATOM 3119 C CA . ASP B 1 110 ? -24.953 -13.859 -5.543 1 63.62 110 ASP B CA 1
ATOM 3120 C C . ASP B 1 110 ? -25.031 -13 -4.285 1 63.62 110 ASP B C 1
ATOM 3122 O O . ASP B 1 110 ? -26.094 -12.5 -3.932 1 63.62 110 ASP B O 1
ATOM 3126 N N . THR B 1 111 ? -23.844 -12.852 -3.625 1 63.25 111 THR B N 1
ATOM 3127 C CA . THR B 1 111 ? -23.906 -12.102 -2.379 1 63.25 111 THR B CA 1
ATOM 3128 C C . THR B 1 111 ? -22.547 -11.508 -2.035 1 63.25 111 THR B C 1
ATOM 3130 O O . THR B 1 111 ? -21.516 -11.992 -2.51 1 63.25 111 THR B O 1
ATOM 3133 N N . ALA B 1 112 ? -22.516 -10.281 -1.704 1 60.75 112 ALA B N 1
ATOM 3134 C CA . ALA B 1 112 ? -21.297 -9.781 -1.068 1 60.75 112 ALA B CA 1
ATOM 3135 C C . ALA B 1 112 ? -21.422 -9.812 0.452 1 60.75 112 ALA B C 1
ATOM 3137 O O . ALA B 1 112 ? -22.406 -9.344 1.015 1 60.75 112 ALA B O 1
ATOM 3138 N N . LYS B 1 113 ? -20.609 -10.789 1.057 1 65.06 113 LYS B N 1
ATOM 3139 C CA . LYS B 1 113 ? -20.5 -10.734 2.512 1 65.06 113 LYS B CA 1
ATOM 3140 C C . LYS B 1 113 ? -19.281 -9.93 2.947 1 65.06 113 LYS B C 1
ATOM 3142 O O . LYS B 1 113 ? -18.188 -10.086 2.381 1 65.06 113 LYS B O 1
ATOM 3147 N N . VAL B 1 114 ? -19.5 -8.891 3.686 1 63.19 114 VAL B N 1
ATOM 3148 C CA . VAL B 1 114 ? -18.422 -8.102 4.254 1 63.19 114 VAL B CA 1
ATOM 3149 C C . VAL B 1 114 ? -18.25 -8.43 5.734 1 63.19 114 VAL B C 1
ATOM 3151 O O . VAL B 1 114 ? -19.234 -8.406 6.492 1 63.19 114 VAL B O 1
ATOM 3154 N N . PHE B 1 115 ? -17.172 -8.961 6.113 1 61.25 115 PHE B N 1
ATOM 3155 C CA . PHE B 1 115 ? -16.875 -9.227 7.516 1 61.25 115 PHE B CA 1
ATOM 3156 C C . PHE B 1 115 ? -16.047 -8.102 8.117 1 61.25 115 PHE B C 1
ATOM 3158 O O . PHE B 1 115 ? -15.125 -7.582 7.469 1 61.25 115 PHE B O 1
ATOM 3165 N N . TRP B 1 116 ? -16.75 -7.68 9.234 1 58.22 116 TRP B N 1
ATOM 3166 C CA . TRP B 1 116 ? -16.094 -6.594 9.961 1 58.22 116 TRP B CA 1
ATOM 3167 C C . TRP B 1 116 ? -15.539 -7.082 11.297 1 58.22 116 TRP B C 1
ATOM 3169 O O . TRP B 1 116 ? -16.234 -7.797 12.031 1 58.22 116 TRP B O 1
ATOM 3179 N N . ALA B 1 117 ? -14.398 -7.199 11.312 1 49.12 117 ALA B N 1
ATOM 3180 C CA . ALA B 1 117 ? -13.797 -7.555 12.594 1 49.12 117 ALA B CA 1
ATOM 3181 C C . ALA B 1 117 ? -13.977 -6.434 13.617 1 49.12 117 ALA B C 1
ATOM 3183 O O . ALA B 1 117 ? -14.023 -5.254 13.25 1 49.12 117 ALA B O 1
ATOM 3184 N N . LYS B 1 118 ? -14.688 -6.871 14.703 1 44.72 118 LYS B N 1
ATOM 3185 C CA . LYS B 1 118 ? -14.773 -5.961 15.836 1 44.72 118 LYS B CA 1
ATOM 3186 C C . LYS B 1 118 ? -13.523 -5.094 15.945 1 44.72 118 LYS B C 1
ATOM 3188 O O . LYS B 1 118 ? -12.422 -5.535 15.609 1 44.72 118 LYS B O 1
ATOM 3193 N N . PRO B 1 119 ? -14.07 -3.916 16.297 1 41.53 119 PRO B N 1
ATOM 3194 C CA . PRO B 1 119 ? -13.016 -2.977 16.703 1 41.53 119 PRO B CA 1
ATOM 3195 C C . PRO B 1 119 ? -12.148 -3.518 17.828 1 41.53 119 PRO B C 1
ATOM 3197 O O . PRO B 1 119 ? -12.648 -4.156 18.75 1 41.53 119 PRO B O 1
ATOM 3200 N N . GLY B 1 120 ? -10.953 -3.643 17.812 1 37.97 120 GLY B N 1
ATOM 3201 C CA . GLY B 1 120 ? -10.055 -4.219 18.797 1 37.97 120 GLY B CA 1
ATOM 3202 C C . GLY B 1 120 ? -9.328 -5.453 18.297 1 37.97 120 GLY B C 1
ATOM 3203 O O . GLY B 1 120 ? -8.586 -6.09 19.047 1 37.97 120 GLY B O 1
ATOM 3204 N N . LEU B 1 121 ? -10.141 -6.035 17.531 1 39.53 121 LEU B N 1
ATOM 3205 C CA . LEU B 1 121 ? -9.312 -7.156 17.094 1 39.53 121 LEU B CA 1
ATOM 3206 C C . LEU B 1 121 ? -8.062 -6.66 16.375 1 39.53 121 LEU B C 1
ATOM 3208 O O . LEU B 1 121 ? -8.156 -6.012 15.336 1 39.53 121 LEU B O 1
ATOM 3212 N N . PHE B 1 122 ? -7.387 -6.328 17.203 1 41.94 122 PHE B N 1
ATOM 3213 C CA . PHE B 1 122 ? -5.957 -6.266 16.906 1 41.94 122 PHE B CA 1
ATOM 3214 C C . PHE B 1 122 ? -5.438 -7.629 16.469 1 41.94 122 PHE B C 1
ATOM 3216 O O . PHE B 1 122 ? -6.051 -8.656 16.75 1 41.94 122 PHE B O 1
ATOM 3223 N N . GLU B 1 123 ? -4.727 -7.574 15.344 1 42.75 123 GLU B N 1
ATOM 3224 C CA . GLU B 1 123 ? -4.176 -8.883 14.984 1 42.75 123 GLU B CA 1
ATOM 3225 C C . GLU B 1 123 ? -4.336 -9.875 16.125 1 42.75 123 GLU B C 1
ATOM 3227 O O . GLU B 1 123 ? -4.5 -11.078 15.898 1 42.75 123 GLU B O 1
ATOM 3232 N N . ASN B 1 124 ? -4.633 -9.328 17.281 1 41.09 124 ASN B N 1
ATOM 3233 C CA . ASN B 1 124 ? -4.543 -10.203 18.453 1 41.09 124 ASN B CA 1
ATOM 3234 C C . ASN B 1 124 ? -5.922 -10.516 19.016 1 41.09 124 ASN B C 1
ATOM 3236 O O . ASN B 1 124 ? -6.035 -11.258 20 1 41.09 124 ASN B O 1
ATOM 3240 N N . ASP B 1 125 ? -7.074 -9.805 18.656 1 45.25 125 ASP B N 1
ATOM 3241 C CA . ASP B 1 125 ? -8.312 -10.18 19.328 1 45.25 125 ASP B CA 1
ATOM 3242 C C . ASP B 1 125 ? -9.352 -10.695 18.344 1 45.25 125 ASP B C 1
ATOM 3244 O O . ASP B 1 125 ? -10.094 -9.914 17.75 1 45.25 125 ASP B O 1
ATOM 3248 N N . THR B 1 126 ? -9.328 -11.82 17.953 1 47.44 126 THR B N 1
ATOM 3249 C CA . THR B 1 126 ? -10.156 -12.492 16.953 1 47.44 126 THR B CA 1
ATOM 3250 C C . THR B 1 126 ? -11.383 -13.125 17.625 1 47.44 126 THR B C 1
ATOM 3252 O O . THR B 1 126 ? -12.102 -13.906 16.984 1 47.44 126 THR B O 1
ATOM 3255 N N . SER B 1 127 ? -11.617 -12.93 18.844 1 52.69 127 SER B N 1
ATOM 3256 C CA . SER B 1 127 ? -12.656 -13.703 19.516 1 52.69 127 SER B CA 1
ATOM 3257 C C . SER B 1 127 ? -14.047 -13.281 19.047 1 52.69 127 SER B C 1
ATOM 3259 O O . SER B 1 127 ? -14.992 -14.062 19.141 1 52.69 127 SER B O 1
ATOM 3261 N N . THR B 1 128 ? -14.164 -12.023 18.578 1 55.19 128 THR B N 1
ATOM 3262 C CA . THR B 1 128 ? -15.531 -11.641 18.25 1 55.19 128 THR B CA 1
ATOM 3263 C C . THR B 1 128 ? -15.641 -11.195 16.797 1 55.19 128 THR B C 1
ATOM 3265 O O . THR B 1 128 ? -15.578 -10 16.5 1 55.19 128 THR B O 1
ATOM 3268 N N . LEU B 1 129 ? -15.586 -12.195 15.961 1 59.75 129 LEU B N 1
ATOM 3269 C CA . LEU B 1 129 ? -15.812 -11.922 14.547 1 59.75 129 LEU B CA 1
ATOM 3270 C C . LEU B 1 129 ? -17.297 -11.945 14.219 1 59.75 129 LEU B C 1
ATOM 3272 O O . LEU B 1 129 ? -18.016 -12.852 14.648 1 59.75 129 LEU B O 1
ATOM 3276 N N . SER B 1 130 ? -17.828 -10.758 13.766 1 61.94 130 SER B N 1
ATOM 3277 C CA . SER B 1 130 ? -19.172 -10.758 13.227 1 61.94 130 SER B CA 1
ATOM 3278 C C . SER B 1 130 ? -19.188 -10.32 11.766 1 61.94 130 SER B C 1
ATOM 3280 O O . SER B 1 130 ? -18.375 -9.5 11.352 1 61.94 130 SER B O 1
ATOM 3282 N N . GLY B 1 131 ? -19.844 -11.102 10.969 1 64.31 131 GLY B N 1
ATOM 3283 C CA . GLY B 1 131 ? -19.984 -10.758 9.562 1 64.31 131 GLY B CA 1
ATOM 3284 C C . GLY B 1 131 ? -21.328 -10.148 9.219 1 64.31 131 GLY B C 1
ATOM 3285 O O . GLY B 1 131 ? -22.328 -10.422 9.891 1 64.31 131 GLY B O 1
ATOM 3286 N N . LEU B 1 132 ? -21.219 -9.164 8.367 1 70.06 132 LEU B N 1
ATOM 3287 C CA . LEU B 1 132 ? -22.422 -8.57 7.816 1 70.06 132 LEU B CA 1
ATOM 3288 C C . LEU B 1 132 ? -22.547 -8.859 6.324 1 70.06 132 LEU B C 1
ATOM 3290 O O . LEU B 1 132 ? -21.531 -8.922 5.617 1 70.06 132 LEU B O 1
ATOM 3294 N N . TYR B 1 133 ? -23.766 -9.188 6.012 1 71.62 133 TYR B N 1
ATOM 3295 C CA . TYR B 1 133 ? -24.031 -9.352 4.59 1 71.62 133 TYR B CA 1
ATOM 3296 C C . TYR B 1 133 ? -24.453 -8.031 3.959 1 71.62 133 TYR B C 1
ATOM 3298 O O . TYR B 1 133 ? -25.438 -7.418 4.395 1 71.62 133 TYR B O 1
ATOM 3306 N N . CYS B 1 134 ? -23.609 -7.562 3.084 1 75.38 134 CYS B N 1
ATOM 3307 C CA . CYS B 1 134 ? -23.938 -6.402 2.271 1 75.38 134 CYS B CA 1
ATOM 3308 C C . CYS B 1 134 ? -24 -6.766 0.793 1 75.38 134 CYS B C 1
ATOM 3310 O O . CYS B 1 134 ? -23.078 -7.379 0.265 1 75.38 134 CYS B O 1
ATOM 3312 N N . SER B 1 135 ? -25.078 -6.508 0.154 1 76 135 SER B N 1
ATOM 3313 C CA . SER B 1 135 ? -25.203 -6.781 -1.274 1 76 135 SER B CA 1
ATOM 3314 C C . SER B 1 135 ? -24.891 -5.539 -2.104 1 76 135 SER B C 1
ATOM 3316 O O . SER B 1 135 ? -25.703 -4.602 -2.143 1 76 135 SER B O 1
ATOM 3318 N N . TRP B 1 136 ? -23.797 -5.551 -2.791 1 77.12 136 TRP B N 1
ATOM 3319 C CA . TRP B 1 136 ? -23.516 -4.395 -3.633 1 77.12 136 TRP B CA 1
ATOM 3320 C C . TRP B 1 136 ? -24.484 -4.324 -4.812 1 77.12 136 TRP B C 1
ATOM 3322 O O . TRP B 1 136 ? -24.719 -3.246 -5.355 1 77.12 136 TRP B O 1
ATOM 3332 N N . MET B 1 137 ? -25.094 -5.426 -5.129 1 73 137 MET B N 1
ATOM 3333 C CA . MET B 1 137 ? -26.078 -5.449 -6.211 1 73 137 MET B CA 1
ATOM 3334 C C . MET B 1 137 ? -27.359 -4.738 -5.789 1 73 137 MET B C 1
ATOM 3336 O O . MET B 1 137 ? -28.141 -4.301 -6.641 1 73 137 MET B O 1
ATOM 3340 N N . GLN B 1 138 ? -27.5 -4.684 -4.492 1 74.62 138 GLN B N 1
ATOM 3341 C CA . GLN B 1 138 ? -28.672 -3.992 -3.982 1 74.62 138 GLN B CA 1
ATOM 3342 C C . GLN B 1 138 ? -28.344 -2.559 -3.58 1 74.62 138 GLN B C 1
ATOM 3344 O O . GLN B 1 138 ? -29.094 -1.927 -2.838 1 74.62 138 GLN B O 1
ATOM 3349 N N . GLY B 1 139 ? -27.172 -2.119 -3.945 1 73.56 139 GLY B N 1
ATOM 3350 C CA . GLY B 1 139 ? -26.828 -0.724 -3.742 1 73.56 139 GLY B CA 1
ATOM 3351 C C . GLY B 1 139 ? -26.125 -0.474 -2.422 1 73.56 139 GLY B C 1
ATOM 3352 O O . GLY B 1 139 ? -25.844 0.674 -2.064 1 73.56 139 GLY B O 1
ATOM 3353 N N . ARG B 1 140 ? -25.859 -1.507 -1.646 1 78.31 140 ARG B N 1
ATOM 3354 C CA . ARG B 1 140 ? -25.234 -1.34 -0.338 1 78.31 140 ARG B CA 1
ATOM 3355 C C . ARG B 1 140 ? -23.719 -1.231 -0.467 1 78.31 140 ARG B C 1
ATOM 3357 O O . ARG B 1 140 ? -23.016 -1.059 0.531 1 78.31 140 ARG B O 1
ATOM 3364 N N . GLY B 1 141 ? -23.25 -1.35 -1.685 1 81.25 141 GLY B N 1
ATOM 3365 C CA . GLY B 1 141 ? -21.859 -1.188 -2.049 1 81.25 141 GLY B CA 1
ATOM 3366 C C . GLY B 1 141 ? -21.656 -0.931 -3.529 1 81.25 141 GLY B C 1
ATOM 3367 O O . GLY B 1 141 ? -22.609 -0.944 -4.305 1 81.25 141 GLY B O 1
ATOM 3368 N N . LYS B 1 142 ? -20.484 -0.581 -3.811 1 85.75 142 LYS B N 1
ATOM 3369 C CA . LYS B 1 142 ? -20.141 -0.324 -5.207 1 85.75 142 LYS B CA 1
ATOM 3370 C C . LYS B 1 142 ? -18.703 -0.711 -5.504 1 85.75 142 LYS B C 1
ATOM 3372 O O . LYS B 1 142 ? -17.828 -0.601 -4.637 1 85.75 142 LYS B O 1
ATOM 3377 N N . PHE B 1 143 ? -18.578 -1.173 -6.742 1 89.69 143 PHE B N 1
ATOM 3378 C CA . PHE B 1 143 ? -17.25 -1.378 -7.312 1 89.69 143 PHE B CA 1
ATOM 3379 C C . PHE B 1 143 ? -17.078 -0.547 -8.578 1 89.69 143 PHE B C 1
ATOM 3381 O O . PHE B 1 143 ? -18.016 -0.361 -9.344 1 89.69 143 PHE B O 1
ATOM 3388 N N . TRP B 1 144 ? -15.883 -0.053 -8.797 1 90.56 144 TRP B N 1
ATOM 3389 C CA . TRP B 1 144 ? -15.508 0.648 -10.016 1 90.56 144 TRP B CA 1
ATOM 3390 C C . TRP B 1 144 ? -14.227 0.073 -10.602 1 90.56 144 TRP B C 1
ATOM 3392 O O . TRP B 1 144 ? -13.289 -0.254 -9.867 1 90.56 144 TRP B O 1
ATOM 3402 N N . ALA B 1 145 ? -14.258 -0.039 -11.891 1 90.56 145 ALA B N 1
ATOM 3403 C CA . ALA B 1 145 ? -13.055 -0.447 -12.609 1 90.56 145 ALA B CA 1
ATOM 3404 C C . ALA B 1 145 ? -12.422 0.738 -13.336 1 90.56 145 ALA B C 1
ATOM 3406 O O . ALA B 1 145 ? -13.117 1.513 -14 1 90.56 145 ALA B O 1
ATOM 3407 N N . LYS B 1 146 ? -11.18 0.833 -13.172 1 87.44 146 LYS B N 1
ATOM 3408 C CA . LYS B 1 146 ? -10.438 1.835 -13.922 1 87.44 146 LYS B CA 1
ATOM 3409 C C . LYS B 1 146 ? -10.008 1.293 -15.289 1 87.44 146 LYS B C 1
ATOM 3411 O O . LYS B 1 146 ? -8.984 0.622 -15.398 1 87.44 146 LYS B O 1
ATOM 3416 N N . THR B 1 147 ? -10.68 1.6 -16.391 1 79.62 147 THR B N 1
ATOM 3417 C CA . THR B 1 147 ? -10.516 0.876 -17.641 1 79.62 147 THR B CA 1
ATOM 3418 C C . THR B 1 147 ? -9.633 1.659 -18.609 1 79.62 147 THR B C 1
ATOM 3420 O O . THR B 1 147 ? -9.211 1.13 -19.641 1 79.62 147 THR B O 1
ATOM 3423 N N . HIS B 1 148 ? -9.133 2.779 -18.391 1 72.31 148 HIS B N 1
ATOM 3424 C CA . HIS B 1 148 ? -8.469 3.574 -19.422 1 72.31 148 HIS B CA 1
ATOM 3425 C C . HIS B 1 148 ? -6.953 3.496 -19.281 1 72.31 148 HIS B C 1
ATOM 3427 O O . HIS B 1 148 ? -6.227 4.242 -19.938 1 72.31 148 HIS B O 1
ATOM 3433 N N . ILE B 1 149 ? -6.602 2.555 -18.609 1 72.5 149 ILE B N 1
ATOM 3434 C CA . ILE B 1 149 ? -5.152 2.484 -18.438 1 72.5 149 ILE B CA 1
ATOM 3435 C C . ILE B 1 149 ? -4.586 1.37 -19.312 1 72.5 149 ILE B C 1
ATOM 3437 O O . ILE B 1 149 ? -5.035 0.224 -19.234 1 72.5 149 ILE B O 1
ATOM 3441 N N . ARG B 1 150 ? -3.721 1.791 -20.219 1 79.94 150 ARG B N 1
ATOM 3442 C CA . ARG B 1 150 ? -3.02 0.798 -21.031 1 79.94 150 ARG B CA 1
ATOM 3443 C C . ARG B 1 150 ? -1.98 0.052 -20.203 1 79.94 150 ARG B C 1
ATOM 3445 O O . ARG B 1 150 ? -1.332 0.641 -19.328 1 79.94 150 ARG B O 1
ATOM 3452 N N . LYS B 1 151 ? -1.91 -1.237 -20.594 1 85.69 151 LYS B N 1
ATOM 3453 C CA . LYS B 1 151 ? -0.971 -2.096 -19.891 1 85.69 151 LYS B CA 1
ATOM 3454 C C . LYS B 1 151 ? 0.047 -2.713 -20.844 1 85.69 151 LYS B C 1
ATOM 3456 O O . LYS B 1 151 ? -0.29 -3.068 -21.969 1 85.69 151 LYS B O 1
ATOM 3461 N N . ARG B 1 152 ? 1.21 -2.666 -20.391 1 89.12 152 ARG B N 1
ATOM 3462 C CA . ARG B 1 152 ? 2.258 -3.412 -21.094 1 89.12 152 ARG B CA 1
ATOM 3463 C C . ARG B 1 152 ? 2.645 -4.664 -20.297 1 89.12 152 ARG B C 1
ATOM 3465 O O . ARG B 1 152 ? 3.014 -4.578 -19.125 1 89.12 152 ARG B O 1
ATOM 3472 N N . GLN B 1 153 ? 2.596 -5.691 -20.969 1 91.75 153 GLN B N 1
ATOM 3473 C CA . GLN B 1 153 ? 2.969 -6.957 -20.344 1 91.75 153 GLN B CA 1
ATOM 3474 C C . GLN B 1 153 ? 4.484 -7.145 -20.328 1 91.75 153 GLN B C 1
ATOM 3476 O O . GLN B 1 153 ? 5.156 -6.82 -21.312 1 91.75 153 GLN B O 1
ATOM 3481 N N . LEU B 1 154 ? 4.934 -7.641 -19.219 1 94.75 154 LEU B N 1
ATOM 3482 C CA . LEU B 1 154 ? 6.328 -8.055 -19.094 1 94.75 154 LEU B CA 1
ATOM 3483 C C . LEU B 1 154 ? 6.465 -9.562 -19.297 1 94.75 154 LEU B C 1
ATOM 3485 O O . LEU B 1 154 ? 5.797 -10.344 -18.625 1 94.75 154 LEU B O 1
ATOM 3489 N N . THR B 1 155 ? 7.367 -10 -20.156 1 94.25 155 THR B N 1
ATOM 3490 C CA . THR B 1 155 ? 7.309 -11.383 -20.594 1 94.25 155 THR B CA 1
ATOM 3491 C C . THR B 1 155 ? 8.523 -12.164 -20.094 1 94.25 155 THR B C 1
ATOM 3493 O O . THR B 1 155 ? 8.719 -13.32 -20.484 1 94.25 155 THR B O 1
ATOM 3496 N N . SER B 1 156 ? 9.336 -11.531 -19.344 1 95.12 156 SER B N 1
ATOM 3497 C CA . SER B 1 156 ? 10.5 -12.242 -18.828 1 95.12 156 SER B CA 1
ATOM 3498 C C . SER B 1 156 ? 10.922 -11.688 -17.469 1 95.12 156 SER B C 1
ATOM 3500 O O . SER B 1 156 ? 10.602 -10.547 -17.125 1 95.12 156 SER B O 1
ATOM 3502 N N . ALA B 1 157 ? 11.703 -12.531 -16.766 1 95.81 157 ALA B N 1
ATOM 3503 C CA . ALA B 1 157 ? 12.273 -12.102 -15.484 1 95.81 157 ALA B CA 1
ATOM 3504 C C . ALA B 1 157 ? 13.172 -10.883 -15.664 1 95.81 157 ALA B C 1
ATOM 3506 O O . ALA B 1 157 ? 13.18 -9.977 -14.828 1 95.81 157 ALA B O 1
ATOM 3507 N N . LYS B 1 158 ? 13.883 -10.891 -16.688 1 95.5 158 LYS B N 1
ATOM 3508 C CA . LYS B 1 158 ? 14.758 -9.758 -16.969 1 95.5 158 LYS B CA 1
ATOM 3509 C C . LYS B 1 158 ? 13.953 -8.469 -17.125 1 95.5 158 LYS B C 1
ATOM 3511 O O . LYS B 1 158 ? 14.344 -7.418 -16.609 1 95.5 158 LYS B O 1
ATOM 3516 N N . GLU B 1 159 ? 12.914 -8.531 -17.859 1 95.12 159 GLU B N 1
ATOM 3517 C CA . GLU B 1 159 ? 12.07 -7.355 -18.047 1 95.12 159 GLU B CA 1
ATOM 3518 C C . GLU B 1 159 ? 11.469 -6.883 -16.734 1 95.12 159 GLU B C 1
ATOM 3520 O O . GLU B 1 159 ? 11.367 -5.68 -16.484 1 95.12 159 GLU B O 1
ATOM 3525 N N . VAL B 1 160 ? 11.016 -7.832 -15.945 1 95.38 160 VAL B N 1
ATOM 3526 C CA . VAL B 1 160 ? 10.484 -7.492 -14.633 1 95.38 160 VAL B CA 1
ATOM 3527 C C . VAL B 1 160 ? 11.547 -6.762 -13.812 1 95.38 160 VAL B C 1
ATOM 3529 O O . VAL B 1 160 ? 11.297 -5.684 -13.273 1 95.38 160 VAL B O 1
ATOM 3532 N N . LYS B 1 161 ? 12.68 -7.305 -13.805 1 93.62 161 LYS B N 1
ATOM 3533 C CA . LYS B 1 161 ? 13.797 -6.711 -13.078 1 93.62 161 LYS B CA 1
ATOM 3534 C C . LYS B 1 161 ? 14.117 -5.316 -13.602 1 93.62 161 LYS B C 1
ATOM 3536 O O . LYS B 1 161 ? 14.211 -4.359 -12.828 1 93.62 161 LYS B O 1
ATOM 3541 N N . ASP B 1 162 ? 14.289 -5.152 -14.859 1 91.44 162 ASP B N 1
ATOM 3542 C CA . ASP B 1 162 ? 14.656 -3.875 -15.461 1 91.44 162 ASP B CA 1
ATOM 3543 C C . ASP B 1 162 ? 13.594 -2.812 -15.172 1 91.44 162 ASP B C 1
ATOM 3545 O O . ASP B 1 162 ? 13.922 -1.654 -14.914 1 91.44 162 ASP B O 1
ATOM 3549 N N . THR B 1 163 ? 12.391 -3.275 -15.242 1 90.75 163 THR B N 1
ATOM 3550 C CA . THR B 1 163 ? 11.297 -2.35 -14.984 1 90.75 163 THR B CA 1
ATOM 3551 C C . THR B 1 163 ? 11.312 -1.875 -13.539 1 90.75 163 THR B C 1
ATOM 3553 O O . THR B 1 163 ? 11.219 -0.676 -13.266 1 90.75 163 THR B O 1
ATOM 3556 N N . LEU B 1 164 ? 11.445 -2.756 -12.633 1 90.44 164 LEU B N 1
ATOM 3557 C CA . LEU B 1 164 ? 11.5 -2.406 -11.211 1 90.44 164 LEU B CA 1
ATOM 3558 C C . LEU B 1 164 ? 12.703 -1.515 -10.922 1 90.44 164 LEU B C 1
ATOM 3560 O O . LEU B 1 164 ? 12.586 -0.516 -10.211 1 90.44 164 LEU B O 1
ATOM 3564 N N . PHE B 1 165 ? 13.812 -1.798 -11.539 1 87.5 165 PHE B N 1
ATOM 3565 C CA . PHE B 1 165 ? 15.055 -1.085 -11.273 1 87.5 165 PHE B CA 1
ATOM 3566 C C . PHE B 1 165 ? 15.031 0.296 -11.922 1 87.5 165 PHE B C 1
ATOM 3568 O O . PHE B 1 165 ? 15.852 1.155 -11.586 1 87.5 165 PHE B O 1
ATOM 3575 N N . SER B 1 166 ? 14.141 0.465 -12.828 1 83.75 166 SER B N 1
ATOM 3576 C CA . SER B 1 166 ? 13.992 1.78 -13.438 1 83.75 166 SER B CA 1
ATOM 3577 C C . SER B 1 166 ? 12.859 2.572 -12.789 1 83.75 166 SER B C 1
ATOM 3579 O O . SER B 1 166 ? 12.469 3.629 -13.281 1 83.75 166 SER B O 1
ATOM 3581 N N . GLY B 1 167 ? 12.32 1.963 -11.727 1 81.06 167 GLY B N 1
ATOM 3582 C CA . GLY B 1 167 ? 11.312 2.682 -10.961 1 81.06 167 GLY B CA 1
ATOM 3583 C C . GLY B 1 167 ? 9.891 2.373 -11.398 1 81.06 167 GLY B C 1
ATOM 3584 O O . GLY B 1 167 ? 8.938 2.975 -10.906 1 81.06 167 GLY B O 1
ATOM 3585 N N . GLY B 1 168 ? 9.734 1.455 -12.32 1 83.19 168 GLY B N 1
ATOM 3586 C CA . GLY B 1 168 ? 8.398 1.092 -12.781 1 83.19 168 GLY B CA 1
ATOM 3587 C C . GLY B 1 168 ? 7.59 0.354 -11.734 1 83.19 168 GLY B C 1
ATOM 3588 O O . GLY B 1 168 ? 8.141 -0.431 -10.953 1 83.19 168 GLY B O 1
ATOM 3589 N N . GLU B 1 169 ? 6.289 0.629 -11.711 1 83.56 169 GLU B N 1
ATOM 3590 C CA . GLU B 1 169 ? 5.363 -0.125 -10.867 1 83.56 169 GLU B CA 1
ATOM 3591 C C . GLU B 1 169 ? 4.891 -1.394 -11.57 1 83.56 169 GLU B C 1
ATOM 3593 O O . GLU B 1 169 ? 4.199 -1.323 -12.594 1 83.56 169 GLU B O 1
ATOM 3598 N N . VAL B 1 170 ? 5.238 -2.426 -10.969 1 91.31 170 VAL B N 1
ATOM 3599 C CA . VAL B 1 170 ? 4.895 -3.701 -11.594 1 91.31 170 VAL B CA 1
ATOM 3600 C C . VAL B 1 170 ? 3.73 -4.344 -10.844 1 91.31 170 VAL B C 1
ATOM 3602 O O . VAL B 1 170 ? 3.734 -4.406 -9.609 1 91.31 170 VAL B O 1
ATOM 3605 N N . ASN B 1 171 ? 2.758 -4.77 -11.578 1 93.44 171 ASN B N 1
ATOM 3606 C CA . ASN B 1 171 ? 1.657 -5.59 -11.078 1 93.44 171 ASN B CA 1
ATOM 3607 C C . ASN B 1 171 ? 1.798 -7.043 -11.516 1 93.44 171 ASN B C 1
ATOM 3609 O O . ASN B 1 171 ? 2.434 -7.328 -12.531 1 93.44 171 ASN B O 1
ATOM 3613 N N . TYR B 1 172 ? 1.251 -7.879 -10.695 1 94.94 172 TYR B N 1
ATOM 3614 C CA . TYR B 1 172 ? 1.249 -9.273 -11.117 1 94.94 172 TYR B CA 1
ATOM 3615 C C . TYR B 1 172 ? -0.117 -9.906 -10.891 1 94.94 172 TYR B C 1
ATOM 3617 O O . TYR B 1 172 ? -0.874 -9.477 -10.023 1 94.94 172 TYR B O 1
ATOM 3625 N N . LEU B 1 173 ? -0.394 -10.883 -11.727 1 94.19 173 LEU B N 1
ATOM 3626 C CA . LEU B 1 173 ? -1.591 -11.719 -11.688 1 94.19 173 LEU B CA 1
ATOM 3627 C C . LEU B 1 173 ? -1.242 -13.18 -11.938 1 94.19 173 LEU B C 1
ATOM 3629 O O . LEU B 1 173 ? -0.589 -13.5 -12.938 1 94.19 173 LEU B O 1
ATOM 3633 N N . VAL B 1 174 ? -1.676 -14.016 -11.023 1 93.38 174 VAL B N 1
ATOM 3634 C CA . VAL B 1 174 ? -1.386 -15.438 -11.195 1 93.38 174 VAL B CA 1
ATOM 3635 C C . VAL B 1 174 ? -2.689 -16.219 -11.367 1 93.38 174 VAL B C 1
ATOM 3637 O O . VAL B 1 174 ? -3.641 -16.016 -10.609 1 93.38 174 VAL B O 1
ATOM 3640 N N . ASN B 1 175 ? -2.662 -16.953 -12.352 1 90.69 175 ASN B N 1
ATOM 3641 C CA . ASN B 1 175 ? -3.668 -18 -12.492 1 90.69 175 ASN B CA 1
ATOM 3642 C C . ASN B 1 175 ? -3.197 -19.312 -11.875 1 90.69 175 ASN B C 1
ATOM 3644 O O . ASN B 1 175 ? -2.398 -20.031 -12.477 1 90.69 175 ASN B O 1
ATOM 3648 N N . LYS B 1 176 ? -3.777 -19.656 -10.789 1 87.62 176 LYS B N 1
ATOM 3649 C CA . LYS B 1 176 ? -3.275 -20.75 -9.977 1 87.62 176 LYS B CA 1
ATOM 3650 C C . LYS B 1 176 ? -3.455 -22.094 -10.688 1 87.62 176 LYS B C 1
ATOM 3652 O O . LYS B 1 176 ? -2.662 -23.016 -10.492 1 87.62 176 LYS B O 1
ATOM 3657 N N . THR B 1 177 ? -4.473 -22.156 -11.484 1 83.94 177 THR B N 1
ATOM 3658 C CA . THR B 1 177 ? -4.762 -23.422 -12.172 1 83.94 177 THR B CA 1
ATOM 3659 C C . THR B 1 177 ? -3.68 -23.734 -13.203 1 83.94 177 THR B C 1
ATOM 3661 O O . THR B 1 177 ? -3.578 -24.859 -13.68 1 83.94 177 THR B O 1
ATOM 3664 N N . GLN B 1 178 ? -2.916 -22.797 -13.484 1 84.62 178 GLN B N 1
ATOM 3665 C CA . GLN B 1 178 ? -1.907 -22.969 -14.523 1 84.62 178 GLN B CA 1
ATOM 3666 C C . GLN B 1 178 ? -0.519 -23.156 -13.922 1 84.62 178 GLN B C 1
ATOM 3668 O O . GLN B 1 178 ? 0.488 -23.094 -14.625 1 84.62 178 GLN B O 1
ATOM 3673 N N . CYS B 1 179 ? -0.489 -23.328 -12.672 1 89.81 179 CYS B N 1
ATOM 3674 C CA . CYS B 1 179 ? 0.767 -23.5 -11.953 1 89.81 179 CYS B CA 1
ATOM 3675 C C . CYS B 1 179 ? 0.9 -24.922 -11.43 1 89.81 179 CYS B C 1
ATOM 3677 O O . CYS B 1 179 ? -0.045 -25.703 -11.508 1 89.81 179 CYS B O 1
ATOM 3679 N N . LYS B 1 180 ? 2.068 -25.25 -11.078 1 84.56 180 LYS B N 1
ATOM 3680 C CA . LYS B 1 180 ? 2.338 -26.562 -10.477 1 84.56 180 LYS B CA 1
ATOM 3681 C C . LYS B 1 180 ? 2.514 -26.438 -8.961 1 84.56 180 LYS B C 1
ATOM 3683 O O . LYS B 1 180 ? 3.156 -25.516 -8.477 1 84.56 180 LYS B O 1
ATOM 3688 N N . CYS B 1 181 ? 1.715 -27.266 -8.266 1 77.5 181 CYS B N 1
ATOM 3689 C CA . CYS B 1 181 ? 1.898 -27.312 -6.824 1 77.5 181 CYS B CA 1
ATOM 3690 C C . CYS B 1 181 ? 3.084 -28.188 -6.453 1 77.5 181 CYS B C 1
ATOM 3692 O O . CYS B 1 181 ? 3.332 -29.203 -7.102 1 77.5 181 CYS B O 1
ATOM 3694 N N . LEU B 1 182 ? 3.824 -27.594 -5.641 1 66.75 182 LEU B N 1
ATOM 3695 C CA . LEU B 1 182 ? 4.852 -28.5 -5.133 1 66.75 182 LEU B CA 1
ATOM 3696 C C . LEU B 1 182 ? 4.246 -29.547 -4.207 1 66.75 182 LEU B C 1
ATOM 3698 O O . LEU B 1 182 ? 3.18 -29.328 -3.625 1 66.75 182 LEU B O 1
ATOM 3702 N N . GLU B 1 183 ? 4.562 -30.828 -4.297 1 58 183 GLU B N 1
ATOM 3703 C CA . GLU B 1 183 ? 4.059 -32.094 -3.766 1 58 183 GLU B CA 1
ATOM 3704 C C . GLU B 1 183 ? 3.223 -31.859 -2.508 1 58 183 GLU B C 1
ATOM 3706 O O . GLU B 1 183 ? 2.275 -32.594 -2.244 1 58 183 GLU B O 1
ATOM 3711 N N . THR B 1 184 ? 3.594 -31.094 -1.697 1 51.28 184 THR B N 1
ATOM 3712 C CA . THR B 1 184 ? 2.957 -31.188 -0.389 1 51.28 184 THR B CA 1
ATOM 3713 C C . THR B 1 184 ? 1.61 -30.469 -0.385 1 51.28 184 THR B C 1
ATOM 3715 O O . THR B 1 184 ? 0.936 -30.422 0.646 1 51.28 184 THR B O 1
ATOM 3718 N N . SER B 1 185 ? 1.319 -29.906 -1.515 1 52.31 185 SER B N 1
ATOM 3719 C CA . SER B 1 185 ? 0.153 -29.078 -1.202 1 52.31 185 SER B CA 1
ATOM 3720 C C . SER B 1 185 ? -1.106 -29.641 -1.855 1 52.31 185 SER B C 1
ATOM 3722 O O . SER B 1 185 ? -1.137 -29.859 -3.068 1 52.31 185 SER B O 1
ATOM 3724 N N . ASP B 1 186 ? -1.795 -30.531 -1.274 1 49.88 186 ASP B N 1
ATOM 3725 C CA . ASP B 1 186 ? -2.996 -31.266 -1.647 1 49.88 186 ASP B CA 1
ATOM 3726 C C . ASP B 1 186 ? -3.965 -30.375 -2.432 1 49.88 186 ASP B C 1
ATOM 3728 O O . ASP B 1 186 ? -4.871 -30.891 -3.096 1 49.88 186 ASP B O 1
ATOM 3732 N N . GLN B 1 187 ? -4.344 -29.141 -2 1 49.28 187 GLN B N 1
ATOM 3733 C CA . GLN B 1 187 ? -5.605 -28.547 -2.434 1 49.28 187 GLN B CA 1
ATOM 3734 C C . GLN B 1 187 ? -5.387 -27.156 -3.02 1 49.28 187 GLN B C 1
ATOM 3736 O O . GLN B 1 187 ? -5.223 -26.172 -2.281 1 49.28 187 GLN B O 1
ATOM 3741 N N . PHE B 1 188 ? -4.898 -27.188 -4.297 1 52.53 188 PHE B N 1
ATOM 3742 C CA . PHE B 1 188 ? -4.875 -25.828 -4.824 1 52.53 188 PHE B CA 1
ATOM 3743 C C . PHE B 1 188 ? -6.289 -25.312 -5.07 1 52.53 188 PHE B C 1
ATOM 3745 O O . PHE B 1 188 ? -7.148 -26.062 -5.559 1 52.53 188 PHE B O 1
ATOM 3752 N N . MET B 1 189 ? -6.602 -24.219 -4.438 1 61.06 189 MET B N 1
ATOM 3753 C CA . MET B 1 189 ? -7.875 -23.562 -4.742 1 61.06 189 MET B CA 1
ATOM 3754 C C . MET B 1 189 ? -7.859 -22.969 -6.145 1 61.06 189 MET B C 1
ATOM 3756 O O . MET B 1 189 ? -6.848 -22.406 -6.57 1 61.06 189 MET B O 1
ATOM 3760 N N . ASP B 1 190 ? -8.703 -23.344 -7.062 1 74.88 190 ASP B N 1
ATOM 3761 C CA . ASP B 1 190 ? -8.984 -22.688 -8.336 1 74.88 190 ASP B CA 1
ATOM 3762 C C . ASP B 1 190 ? -9.133 -21.172 -8.164 1 74.88 190 ASP B C 1
ATOM 3764 O O . ASP B 1 190 ? -9.516 -20.703 -7.09 1 74.88 190 ASP B O 1
ATOM 3768 N N . GLY B 1 191 ? -8.477 -20.484 -9.195 1 88.25 191 GLY B N 1
ATOM 3769 C CA . GLY B 1 191 ? -8.719 -19.047 -9.18 1 88.25 191 GLY B CA 1
ATOM 3770 C C . GLY B 1 191 ? -7.484 -18.234 -9.508 1 88.25 191 GLY B C 1
ATOM 3771 O O . GLY B 1 191 ? -6.527 -18.75 -10.086 1 88.25 191 GLY B O 1
ATOM 3772 N N . ILE B 1 192 ? -7.691 -16.969 -9.328 1 91.75 192 ILE B N 1
ATOM 3773 C CA . ILE B 1 192 ? -6.641 -16 -9.617 1 91.75 192 ILE B CA 1
ATOM 3774 C C . ILE B 1 192 ? -6.285 -15.234 -8.344 1 91.75 192 ILE B C 1
ATOM 3776 O O . ILE B 1 192 ? -7.09 -15.164 -7.41 1 91.75 192 ILE B O 1
ATOM 3780 N N . ALA B 1 193 ? -5.094 -14.781 -8.312 1 91.69 193 ALA B N 1
ATOM 3781 C CA . ALA B 1 193 ? -4.617 -13.852 -7.285 1 91.69 193 ALA B CA 1
ATOM 3782 C C . ALA B 1 193 ? -3.734 -12.766 -7.898 1 91.69 193 ALA B C 1
ATOM 3784 O O . ALA B 1 193 ? -3.141 -12.969 -8.961 1 91.69 193 ALA B O 1
ATOM 3785 N N . GLY B 1 194 ? -3.756 -11.641 -7.254 1 92.69 194 GLY B N 1
ATOM 3786 C CA . GLY B 1 194 ? -2.934 -10.555 -7.77 1 92.69 194 GLY B CA 1
ATOM 3787 C C . GLY B 1 194 ? -2.633 -9.492 -6.73 1 92.69 194 GLY B C 1
ATOM 3788 O O . GLY B 1 194 ? -3.256 -9.461 -5.668 1 92.69 194 GLY B O 1
ATOM 3789 N N . ASP B 1 195 ? -1.646 -8.711 -7.062 1 92.88 195 ASP B N 1
ATOM 3790 C CA . ASP B 1 195 ? -1.202 -7.59 -6.238 1 92.88 195 ASP B CA 1
ATOM 3791 C C . ASP B 1 195 ? -0.237 -6.691 -7.012 1 92.88 195 ASP B C 1
ATOM 3793 O O . ASP B 1 195 ? -0.001 -6.902 -8.203 1 92.88 195 ASP B O 1
ATOM 3797 N N . THR B 1 196 ? 0.164 -5.691 -6.398 1 89.19 196 THR B N 1
ATOM 3798 C CA . THR B 1 196 ? 1.217 -4.805 -6.883 1 89.19 196 THR B CA 1
ATOM 3799 C C . THR B 1 196 ? 2.512 -5.031 -6.105 1 89.19 196 THR B C 1
ATOM 3801 O O . THR B 1 196 ? 2.486 -5.211 -4.887 1 89.19 196 THR B O 1
ATOM 3804 N N . VAL B 1 197 ? 3.576 -4.98 -6.852 1 89.94 197 VAL B N 1
ATOM 3805 C CA . VAL B 1 197 ? 4.867 -5.074 -6.18 1 89.94 197 VAL B CA 1
ATOM 3806 C C . VAL B 1 197 ? 5.184 -3.758 -5.477 1 89.94 197 VAL B C 1
ATOM 3808 O O . VAL B 1 197 ? 5.477 -2.754 -6.129 1 89.94 197 VAL B O 1
ATOM 3811 N N . LYS B 1 198 ? 5.176 -3.791 -4.207 1 82.69 198 LYS B N 1
ATOM 3812 C CA . LYS B 1 198 ? 5.375 -2.57 -3.432 1 82.69 198 LYS B CA 1
ATOM 3813 C C . LYS B 1 198 ? 6.852 -2.359 -3.105 1 82.69 198 LYS B C 1
ATOM 3815 O O . LYS B 1 198 ? 7.367 -1.249 -3.236 1 82.69 198 LYS B O 1
ATOM 3820 N N . SER B 1 199 ? 7.438 -3.367 -2.686 1 85.38 199 SER B N 1
ATOM 3821 C CA . SER B 1 199 ? 8.867 -3.422 -2.404 1 85.38 199 SER B CA 1
ATOM 3822 C C . SER B 1 199 ? 9.469 -4.758 -2.83 1 85.38 199 SER B C 1
ATOM 3824 O O . SER B 1 199 ? 8.758 -5.766 -2.908 1 85.38 199 SER B O 1
ATOM 3826 N N . PHE B 1 200 ? 10.688 -4.609 -3.227 1 88.12 200 PHE B N 1
ATOM 3827 C CA . PHE B 1 200 ? 11.336 -5.84 -3.676 1 88.12 200 PHE B CA 1
ATOM 3828 C C . PHE B 1 200 ? 12.805 -5.855 -3.27 1 88.12 200 PHE B C 1
ATOM 3830 O O . PHE B 1 200 ? 13.375 -4.82 -2.924 1 88.12 200 PHE B O 1
ATOM 3837 N N . LYS B 1 201 ? 13.305 -7.051 -3.301 1 86 201 LYS B N 1
ATOM 3838 C CA . LYS B 1 201 ? 14.727 -7.273 -3.08 1 86 201 LYS B CA 1
ATOM 3839 C C . LYS B 1 201 ? 15.312 -8.188 -4.152 1 86 201 LYS B C 1
ATOM 3841 O O . LYS B 1 201 ? 14.617 -9.062 -4.676 1 86 201 LYS B O 1
ATOM 3846 N N . LEU B 1 202 ? 16.5 -7.902 -4.438 1 85.75 202 LEU B N 1
ATOM 3847 C CA . LEU B 1 202 ? 17.266 -8.82 -5.273 1 85.75 202 LEU B CA 1
ATOM 3848 C C . LEU B 1 202 ? 18.078 -9.789 -4.418 1 85.75 202 LEU B C 1
ATOM 3850 O O . LEU B 1 202 ? 18.906 -9.359 -3.613 1 85.75 202 LEU B O 1
ATOM 3854 N N . THR B 1 203 ? 17.812 -11.023 -4.633 1 81.12 203 THR B N 1
ATOM 3855 C CA . THR B 1 203 ? 18.516 -12.039 -3.869 1 81.12 203 THR B CA 1
ATOM 3856 C C . THR B 1 203 ? 19.891 -12.312 -4.48 1 81.12 203 THR B C 1
ATOM 3858 O O . THR B 1 203 ? 20.188 -11.867 -5.594 1 81.12 203 THR B O 1
ATOM 3861 N N . LYS B 1 204 ? 20.609 -13.094 -3.768 1 76.5 204 LYS B N 1
ATOM 3862 C CA . LYS B 1 204 ? 21.969 -13.391 -4.188 1 76.5 204 LYS B CA 1
ATOM 3863 C C . LYS B 1 204 ? 21.984 -14.156 -5.508 1 76.5 204 LYS B C 1
ATOM 3865 O O . LYS B 1 204 ? 22.891 -13.977 -6.328 1 76.5 204 LYS B O 1
ATOM 3870 N N . ASP B 1 205 ? 21.031 -14.93 -5.652 1 80.19 205 ASP B N 1
ATOM 3871 C CA . ASP B 1 205 ? 20.984 -15.75 -6.863 1 80.19 205 ASP B CA 1
ATOM 3872 C C . ASP B 1 205 ? 20.406 -14.969 -8.031 1 80.19 205 ASP B C 1
ATOM 3874 O O . ASP B 1 205 ? 20.219 -15.516 -9.125 1 80.19 205 ASP B O 1
ATOM 3878 N N . GLY B 1 206 ? 20.094 -13.695 -7.77 1 84.75 206 GLY B N 1
ATOM 3879 C CA . GLY B 1 206 ? 19.625 -12.836 -8.852 1 84.75 206 GLY B CA 1
ATOM 3880 C C . GLY B 1 206 ? 18.109 -12.828 -8.992 1 84.75 206 GLY B C 1
ATOM 3881 O O . GLY B 1 206 ? 17.578 -12.18 -9.891 1 84.75 206 GLY B O 1
ATOM 3882 N N . SER B 1 207 ? 17.453 -13.484 -8.078 1 90 207 SER B N 1
ATOM 3883 C CA . SER B 1 207 ? 15.992 -13.477 -8.125 1 90 207 SER B CA 1
ATOM 3884 C C . SER B 1 207 ? 15.422 -12.211 -7.496 1 90 207 SER B C 1
ATOM 3886 O O . SER B 1 207 ? 16.031 -11.625 -6.605 1 90 207 SER B O 1
ATOM 3888 N N . ILE B 1 208 ? 14.297 -11.844 -8.094 1 93.06 208 ILE B N 1
ATOM 3889 C CA . ILE B 1 208 ? 13.531 -10.781 -7.445 1 93.06 208 ILE B CA 1
ATOM 3890 C C . ILE B 1 208 ? 12.602 -11.383 -6.391 1 93.06 208 ILE B C 1
ATOM 3892 O O . ILE B 1 208 ? 11.836 -12.297 -6.68 1 93.06 208 ILE B O 1
ATOM 3896 N N . GLU B 1 209 ? 12.742 -10.93 -5.219 1 90.88 209 GLU B N 1
ATOM 3897 C CA . GLU B 1 209 ? 11.883 -11.367 -4.129 1 90.88 209 GLU B CA 1
ATOM 3898 C C . GLU B 1 209 ? 10.992 -10.234 -3.633 1 90.88 209 GLU B C 1
ATOM 3900 O O . GLU B 1 209 ? 11.461 -9.109 -3.441 1 90.88 209 GLU B O 1
ATOM 3905 N N . PHE B 1 210 ? 9.742 -10.5 -3.52 1 91.25 210 PHE B N 1
ATOM 3906 C CA . PHE B 1 210 ? 8.781 -9.586 -2.912 1 91.25 210 PHE B CA 1
ATOM 3907 C C . PHE B 1 210 ? 7.664 -10.359 -2.217 1 91.25 210 PHE B C 1
ATOM 3909 O O . PHE B 1 210 ? 7.609 -11.586 -2.293 1 91.25 210 PHE B O 1
ATOM 3916 N N . SER B 1 211 ? 6.82 -9.586 -1.47 1 90 211 SER B N 1
ATOM 3917 C CA . SER B 1 211 ? 5.789 -10.305 -0.722 1 90 211 SER B CA 1
ATOM 3918 C C . SER B 1 211 ? 4.473 -9.531 -0.717 1 90 211 SER B C 1
ATOM 3920 O O . SER B 1 211 ? 4.449 -8.336 -1.021 1 90 211 SER B O 1
ATOM 3922 N N . SER B 1 212 ? 3.523 -10.305 -0.512 1 86.5 212 SER B N 1
ATOM 3923 C CA . SER B 1 212 ? 2.189 -9.789 -0.219 1 86.5 212 SER B CA 1
ATOM 3924 C C . SER B 1 212 ? 1.676 -10.32 1.116 1 86.5 212 SER B C 1
ATOM 3926 O O . SER B 1 212 ? 1.964 -11.453 1.494 1 86.5 212 SER B O 1
ATOM 3928 N N . ASP B 1 213 ? 0.96 -9.461 1.812 1 79.38 213 ASP B N 1
ATOM 3929 C CA . ASP B 1 213 ? 0.378 -9.82 3.102 1 79.38 213 ASP B CA 1
ATOM 3930 C C . ASP B 1 213 ? -1.089 -9.398 3.176 1 79.38 213 ASP B C 1
ATOM 3932 O O . ASP B 1 213 ? -1.46 -8.328 2.695 1 79.38 213 ASP B O 1
ATOM 3936 N N . SER B 1 214 ? -1.828 -10.328 3.709 1 75.62 214 SER B N 1
ATOM 3937 C CA . SER B 1 214 ? -3.256 -10.086 3.877 1 75.62 214 SER B CA 1
ATOM 3938 C C . SER B 1 214 ? -3.791 -10.758 5.133 1 75.62 214 SER B C 1
ATOM 3940 O O . SER B 1 214 ? -3.365 -11.867 5.48 1 75.62 214 SER B O 1
ATOM 3942 N N . THR B 1 215 ? -4.566 -10.078 5.777 1 73.69 215 THR B N 1
ATOM 3943 C CA . THR B 1 215 ? -5.332 -10.672 6.867 1 73.69 215 THR B CA 1
ATOM 3944 C C . THR B 1 215 ? -6.801 -10.812 6.484 1 73.69 215 THR B C 1
ATOM 3946 O O . THR B 1 215 ? -7.453 -9.828 6.129 1 73.69 215 THR B O 1
ATOM 3949 N N . THR B 1 216 ? -7.191 -11.992 6.418 1 70.56 216 THR B N 1
ATOM 3950 C CA . THR B 1 216 ? -8.562 -12.234 5.988 1 70.56 216 THR B CA 1
ATOM 3951 C C . THR B 1 216 ? -9.289 -13.133 6.984 1 70.56 216 THR B C 1
ATOM 3953 O O . THR B 1 216 ? -8.656 -13.773 7.824 1 70.56 216 THR B O 1
ATOM 3956 N N . VAL B 1 217 ? -10.586 -13.008 6.859 1 67.38 217 VAL B N 1
ATOM 3957 C CA . VAL B 1 217 ? -11.414 -13.93 7.625 1 67.38 217 VAL B CA 1
ATOM 3958 C C . VAL B 1 217 ? -11.695 -15.188 6.797 1 67.38 217 VAL B C 1
ATOM 3960 O O . VAL B 1 217 ? -12.07 -15.094 5.625 1 67.38 217 VAL B O 1
ATOM 3963 N N . PHE B 1 218 ? -11.359 -16.25 7.391 1 61.56 218 PHE B N 1
ATOM 3964 C CA . PHE B 1 218 ? -11.758 -17.516 6.785 1 61.56 218 PHE B CA 1
ATOM 3965 C C . PHE B 1 218 ? -13.188 -17.875 7.191 1 61.56 218 PHE B C 1
ATOM 3967 O O . PHE B 1 218 ? -13.43 -18.266 8.336 1 61.56 218 PHE B O 1
ATOM 3974 N N . PRO B 1 219 ? -14.102 -17.672 6.23 1 58.75 219 PRO B N 1
ATOM 3975 C CA . PRO B 1 219 ? -15.523 -17.75 6.57 1 58.75 219 PRO B CA 1
ATOM 3976 C C . PRO B 1 219 ? -15.898 -19.094 7.211 1 58.75 219 PRO B C 1
ATOM 3978 O O . PRO B 1 219 ? -16.781 -19.141 8.07 1 58.75 219 PRO B O 1
ATOM 3981 N N . ILE B 1 220 ? -15.242 -20.172 6.742 1 57.84 220 ILE B N 1
ATOM 3982 C CA . ILE B 1 220 ? -15.664 -21.469 7.234 1 57.84 220 ILE B CA 1
ATOM 3983 C C . ILE B 1 220 ? -15.352 -21.594 8.727 1 57.84 220 ILE B C 1
ATOM 3985 O O . ILE B 1 220 ? -16.156 -22.141 9.492 1 57.84 220 ILE B O 1
ATOM 3989 N N . ALA B 1 221 ? -14.281 -21.016 9.125 1 59.78 221 ALA B N 1
ATOM 3990 C CA . ALA B 1 221 ? -13.852 -21.156 10.516 1 59.78 221 ALA B CA 1
ATOM 3991 C C . ALA B 1 221 ? -14.062 -19.859 11.289 1 59.78 221 ALA B C 1
ATOM 3993 O O . ALA B 1 221 ? -13.93 -19.828 12.516 1 59.78 221 ALA B O 1
ATOM 3994 N N . TRP B 1 222 ? -14.492 -18.906 10.609 1 63.47 222 TRP B N 1
ATOM 3995 C CA . TRP B 1 222 ? -14.719 -17.594 11.195 1 63.47 222 TRP B CA 1
ATOM 3996 C C . TRP B 1 222 ? -13.516 -17.141 12.016 1 63.47 222 TRP B C 1
ATOM 3998 O O . TRP B 1 222 ? -13.664 -16.672 13.141 1 63.47 222 TRP B O 1
ATOM 4008 N N . THR B 1 223 ? -12.43 -17.484 11.5 1 66.12 223 THR B N 1
ATOM 4009 C CA . THR B 1 223 ? -11.18 -17.078 12.125 1 66.12 223 THR B CA 1
ATOM 4010 C C . THR B 1 223 ? -10.367 -16.188 11.172 1 66.12 223 THR B C 1
ATOM 4012 O O . THR B 1 223 ? -10.445 -16.344 9.953 1 66.12 223 THR B O 1
ATOM 4015 N N . TYR B 1 224 ? -9.711 -15.336 11.898 1 69.56 224 TYR B N 1
ATOM 4016 C CA . TYR B 1 224 ? -8.781 -14.547 11.094 1 69.56 224 TYR B CA 1
ATOM 4017 C C . TYR B 1 224 ? -7.535 -15.352 10.766 1 69.56 224 TYR B C 1
ATOM 4019 O O . TYR B 1 224 ? -7.016 -16.094 11.609 1 69.56 224 TYR B O 1
ATOM 4027 N N . ILE B 1 225 ? -7.254 -15.195 9.547 1 73.88 225 ILE B N 1
ATOM 4028 C CA . ILE B 1 225 ? -5.984 -15.766 9.109 1 73.88 225 ILE B CA 1
ATOM 4029 C C . ILE B 1 225 ? -5.145 -14.703 8.414 1 73.88 225 ILE B C 1
ATOM 4031 O O . ILE B 1 225 ? -5.676 -13.867 7.676 1 73.88 225 ILE B O 1
ATOM 4035 N N . ARG B 1 226 ? -3.973 -14.711 8.805 1 78.06 226 ARG B N 1
ATOM 4036 C CA . ARG B 1 226 ? -3.012 -13.891 8.07 1 78.06 226 ARG B CA 1
ATOM 4037 C C . ARG B 1 226 ? -2.297 -14.711 7.004 1 78.06 226 ARG B C 1
ATOM 4039 O O . ARG B 1 226 ? -1.786 -15.797 7.285 1 78.06 226 ARG B O 1
ATOM 4046 N N . VAL B 1 227 ? -2.404 -14.188 5.844 1 80.75 227 VAL B N 1
ATOM 4047 C CA . VAL B 1 227 ? -1.802 -14.875 4.703 1 80.75 227 VAL B CA 1
ATOM 4048 C C . VAL B 1 227 ? -0.624 -14.062 4.172 1 80.75 227 VAL B C 1
ATOM 4050 O O . VAL B 1 227 ? -0.784 -12.898 3.797 1 80.75 227 VAL B O 1
ATOM 4053 N N . ILE B 1 228 ? 0.512 -14.688 4.23 1 83.94 228 ILE B N 1
ATOM 4054 C CA . ILE B 1 228 ? 1.715 -14.062 3.689 1 83.94 228 ILE B CA 1
ATOM 4055 C C . ILE B 1 228 ? 2.229 -14.875 2.502 1 83.94 228 ILE B C 1
ATOM 4057 O O . ILE B 1 228 ? 2.459 -16.078 2.619 1 83.94 228 ILE B O 1
ATOM 4061 N N . THR B 1 229 ? 2.352 -14.242 1.424 1 88.06 229 THR B N 1
ATOM 4062 C CA . THR B 1 229 ? 2.912 -14.883 0.24 1 88.06 229 THR B CA 1
ATOM 4063 C C . THR B 1 229 ? 4.242 -14.242 -0.145 1 88.06 229 THR B C 1
ATOM 4065 O O . THR B 1 229 ? 4.305 -13.039 -0.4 1 88.06 229 THR B O 1
ATOM 4068 N N . VAL B 1 230 ? 5.234 -15.023 -0.148 1 89.31 230 VAL B N 1
ATOM 4069 C CA . VAL B 1 230 ? 6.527 -14.602 -0.668 1 89.31 230 VAL B CA 1
ATOM 4070 C C . VAL B 1 230 ? 6.68 -15.062 -2.117 1 89.31 230 VAL B C 1
ATOM 4072 O O . VAL B 1 230 ? 6.461 -16.234 -2.428 1 89.31 230 VAL B O 1
ATOM 4075 N N . VAL B 1 231 ? 7.043 -14.164 -2.959 1 92.69 231 VAL B N 1
ATOM 4076 C CA . VAL B 1 231 ? 7.148 -14.438 -4.391 1 92.69 231 VAL B CA 1
ATOM 4077 C C . VAL B 1 231 ? 8.602 -14.289 -4.84 1 92.69 231 VAL B C 1
ATOM 4079 O O . VAL B 1 231 ? 9.258 -13.297 -4.523 1 92.69 231 VAL B O 1
ATOM 4082 N N . ASN B 1 232 ? 9.039 -15.312 -5.516 1 93 232 ASN B N 1
ATOM 4083 C CA . ASN B 1 232 ? 10.375 -15.273 -6.113 1 93 232 ASN B CA 1
ATOM 4084 C C . ASN B 1 232 ? 10.305 -15.383 -7.633 1 93 232 ASN B C 1
ATOM 4086 O O . ASN B 1 232 ? 9.812 -16.375 -8.172 1 93 232 ASN B O 1
ATOM 4090 N N . VAL B 1 233 ? 10.758 -14.344 -8.242 1 95.88 233 VAL B N 1
ATOM 4091 C CA . VAL B 1 233 ? 10.883 -14.367 -9.695 1 95.88 233 VAL B CA 1
ATOM 4092 C C . VAL B 1 233 ? 12.297 -14.797 -10.078 1 95.88 233 VAL B C 1
ATOM 4094 O O . VAL B 1 233 ? 13.258 -14.047 -9.867 1 95.88 233 VAL B O 1
ATOM 4097 N N . HIS B 1 234 ? 12.375 -15.891 -10.727 1 95.38 234 HIS B N 1
ATOM 4098 C CA . HIS B 1 234 ? 13.68 -16.469 -11.023 1 95.38 234 HIS B CA 1
ATOM 4099 C C . HIS B 1 234 ? 14.133 -16.109 -12.43 1 95.38 234 HIS B C 1
ATOM 4101 O O . HIS B 1 234 ? 13.312 -15.844 -13.305 1 95.38 234 HIS B O 1
ATOM 4107 N N . SER B 1 235 ? 15.445 -16.266 -12.625 1 94.12 235 SER B N 1
ATOM 4108 C CA . SER B 1 235 ? 16.062 -15.867 -13.891 1 94.12 235 SER B CA 1
ATOM 4109 C C . SER B 1 235 ? 15.617 -16.781 -15.031 1 94.12 235 SER B C 1
ATOM 4111 O O . SER B 1 235 ? 15.695 -16.406 -16.203 1 94.12 235 SER B O 1
ATOM 4113 N N . ASN B 1 236 ? 15.18 -17.984 -14.68 1 93.75 236 ASN B N 1
ATOM 4114 C CA . ASN B 1 2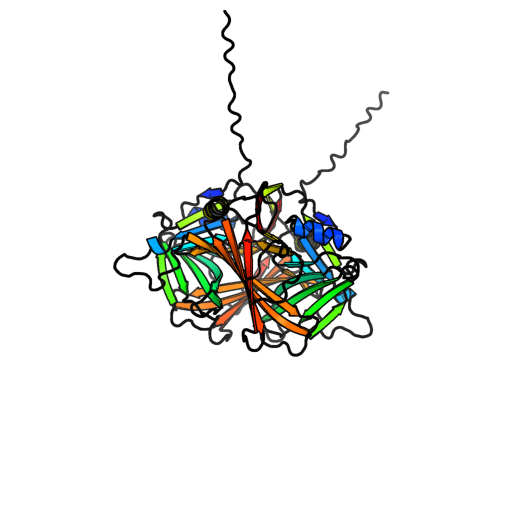36 ? 14.742 -18.922 -15.711 1 93.75 236 ASN B CA 1
ATOM 4115 C C . ASN B 1 236 ? 13.281 -18.688 -16.094 1 93.75 236 ASN B C 1
ATOM 4117 O O . ASN B 1 236 ? 12.641 -19.562 -16.688 1 93.75 236 ASN B O 1
ATOM 4121 N N . ASN B 1 237 ? 12.703 -17.609 -15.672 1 94.56 237 ASN B N 1
ATOM 4122 C CA . ASN B 1 237 ? 11.359 -17.156 -16.016 1 94.56 237 ASN B CA 1
ATOM 4123 C C . ASN B 1 237 ? 10.289 -18 -15.328 1 94.56 237 ASN B C 1
ATOM 4125 O O . ASN B 1 237 ? 9.211 -18.203 -15.875 1 94.56 237 ASN B O 1
ATOM 4129 N N . THR B 1 238 ? 10.664 -18.531 -14.203 1 94.12 238 THR B N 1
ATOM 4130 C CA . THR B 1 238 ? 9.688 -19.156 -13.32 1 94.12 238 THR B CA 1
ATOM 4131 C C . THR B 1 238 ? 9.484 -18.328 -12.062 1 94.12 238 THR B C 1
ATOM 4133 O O . THR B 1 238 ? 10.359 -17.547 -11.672 1 94.12 238 THR B O 1
ATOM 4136 N N . VAL B 1 239 ? 8.312 -18.484 -11.586 1 95 239 VAL B N 1
ATOM 4137 C CA . VAL B 1 239 ? 7.945 -17.75 -10.375 1 95 239 VAL B CA 1
ATOM 4138 C C . VAL B 1 239 ? 7.488 -18.734 -9.297 1 95 239 VAL B C 1
ATOM 4140 O O . VAL B 1 239 ? 6.664 -19.609 -9.555 1 95 239 VAL B O 1
ATOM 4143 N N . THR B 1 240 ? 8.047 -18.594 -8.109 1 91.94 240 THR B N 1
ATOM 4144 C CA . THR B 1 240 ? 7.621 -19.391 -6.961 1 91.94 240 THR B CA 1
ATOM 4145 C C . THR B 1 240 ? 6.797 -18.547 -5.992 1 91.94 240 THR B C 1
ATOM 4147 O O . THR B 1 240 ? 7.223 -17.469 -5.586 1 91.94 240 THR B O 1
ATOM 4150 N N . PHE B 1 241 ? 5.633 -19.047 -5.719 1 90.56 241 PHE B N 1
ATOM 4151 C CA . PHE B 1 241 ? 4.797 -18.484 -4.664 1 90.56 241 PHE B CA 1
ATOM 4152 C C . PHE B 1 241 ? 4.816 -19.359 -3.424 1 90.56 241 PHE B C 1
ATOM 4154 O O . PHE B 1 241 ? 4.43 -20.531 -3.48 1 90.56 241 PHE B O 1
ATOM 4161 N N . SER B 1 242 ? 5.277 -18.812 -2.355 1 88.38 242 SER B N 1
ATOM 4162 C CA . SER B 1 242 ? 5.23 -19.484 -1.062 1 88.38 242 SER B CA 1
ATOM 4163 C C . SER B 1 242 ? 4.246 -18.797 -0.117 1 88.38 242 SER B C 1
ATOM 4165 O O . SER B 1 242 ? 4.52 -17.719 0.388 1 88.38 242 SER B O 1
ATOM 4167 N N . THR B 1 243 ? 3.162 -19.453 0.108 1 85.38 243 THR B N 1
ATOM 4168 C CA . THR B 1 243 ? 2.102 -18.859 0.913 1 85.38 243 THR B CA 1
ATOM 4169 C C . THR B 1 243 ? 2.029 -19.531 2.285 1 85.38 243 THR B C 1
ATOM 4171 O O . THR B 1 243 ? 1.933 -20.75 2.387 1 85.38 243 THR B O 1
ATOM 4174 N N . SER B 1 244 ? 2.113 -18.703 3.266 1 82.38 244 SER B N 1
ATOM 4175 C CA . SER B 1 244 ? 1.968 -19.156 4.645 1 82.38 244 SER B CA 1
ATOM 4176 C C . SER B 1 244 ? 0.723 -18.562 5.293 1 82.38 244 SER B C 1
ATOM 4178 O O . SER B 1 244 ? 0.411 -17.391 5.09 1 82.38 244 SER B O 1
ATOM 4180 N N . ARG B 1 245 ? 0.113 -19.422 6.012 1 79.75 245 ARG B N 1
ATOM 4181 C CA . ARG B 1 245 ? -1.058 -18.984 6.762 1 79.75 245 ARG B CA 1
ATOM 4182 C C . ARG B 1 245 ? -0.777 -18.984 8.258 1 79.75 245 ARG B C 1
ATOM 4184 O O . ARG B 1 245 ? -0.327 -19.984 8.812 1 79.75 245 ARG B O 1
ATOM 4191 N N . PHE B 1 246 ? -1.037 -17.781 8.852 1 73.44 246 PHE B N 1
ATOM 4192 C CA . PHE B 1 246 ? -0.776 -17.609 10.273 1 73.44 246 PHE B CA 1
ATOM 4193 C C . PHE B 1 246 ? -2.072 -17.375 11.039 1 73.44 246 PHE B C 1
ATOM 4195 O O . PHE B 1 246 ? -2.961 -16.672 10.562 1 73.44 246 PHE B O 1
ATOM 4202 N N . ASP B 1 247 ? -2.023 -18.016 12.242 1 67.12 247 ASP B N 1
ATOM 4203 C CA . ASP B 1 247 ? -3.051 -17.609 13.203 1 67.12 247 ASP B CA 1
ATOM 4204 C C . ASP B 1 247 ? -2.809 -16.188 13.695 1 67.12 247 ASP B C 1
ATOM 4206 O O . ASP B 1 247 ? -1.686 -15.836 14.055 1 67.12 247 ASP B O 1
ATOM 4210 N N . THR B 1 248 ? -3.812 -15.32 13.641 1 62.34 248 THR B N 1
ATOM 4211 C CA . THR B 1 248 ? -3.605 -13.906 13.945 1 62.34 248 THR B CA 1
ATOM 4212 C C . THR B 1 248 ? -3.426 -13.695 15.445 1 62.34 248 THR B C 1
ATOM 4214 O O . THR B 1 248 ? -2.922 -12.656 15.867 1 62.34 248 THR B O 1
ATOM 4217 N N . VAL B 1 249 ? -3.883 -14.656 16.219 1 57.5 249 VAL B N 1
ATOM 4218 C CA . VAL B 1 249 ? -3.789 -14.523 17.672 1 57.5 249 VAL B CA 1
ATOM 4219 C C . VAL B 1 249 ? -2.461 -15.094 18.156 1 57.5 249 VAL B C 1
ATOM 4221 O O . VAL B 1 249 ? -1.707 -14.414 18.859 1 57.5 249 VAL B O 1
ATOM 4224 N N . THR B 1 250 ? -2.236 -16.234 17.703 1 59.22 250 THR B N 1
ATOM 4225 C CA . THR B 1 250 ? -1.058 -16.922 18.219 1 59.22 250 THR B CA 1
ATOM 4226 C C . THR B 1 250 ? 0.148 -16.688 17.312 1 59.22 250 THR B C 1
ATOM 4228 O O . THR B 1 250 ? 1.288 -16.938 17.719 1 59.22 250 THR B O 1
ATOM 4231 N N . LEU B 1 251 ? -0.091 -16.219 16.141 1 61.12 251 LEU B N 1
ATOM 4232 C CA . LEU B 1 251 ? 0.915 -16 15.102 1 61.12 251 LEU B CA 1
ATOM 4233 C C . LEU B 1 251 ? 1.607 -17.312 14.742 1 61.12 251 LEU B C 1
ATOM 4235 O O . LEU B 1 251 ? 2.711 -17.312 14.195 1 61.12 251 LEU B O 1
ATOM 4239 N N . GLU B 1 252 ? 0.973 -18.438 15.141 1 66.44 252 GLU B N 1
ATOM 4240 C CA . GLU B 1 252 ? 1.499 -19.734 14.734 1 66.44 252 GLU B CA 1
ATOM 4241 C C . GLU B 1 252 ? 1.161 -20.031 13.273 1 66.44 252 GLU B C 1
ATOM 4243 O O . GLU B 1 252 ? 0.052 -19.75 12.82 1 66.44 252 GLU B O 1
ATOM 4248 N N . LYS B 1 253 ? 2.223 -20.5 12.578 1 70.62 253 LYS B N 1
ATOM 4249 C CA . LYS B 1 253 ? 2.039 -20.891 11.18 1 70.62 253 LYS B CA 1
ATOM 4250 C C . LYS B 1 253 ? 1.28 -22.219 11.07 1 70.62 253 LYS B C 1
ATOM 4252 O O . LYS B 1 253 ? 1.566 -23.172 11.805 1 70.62 253 LYS B O 1
ATOM 4257 N N . SER B 1 254 ? 0.309 -22.203 10.125 1 70.31 254 SER B N 1
ATOM 4258 C CA . SER B 1 254 ? -0.522 -23.391 9.992 1 70.31 254 SER B CA 1
ATOM 4259 C C . SER B 1 254 ? -0.192 -24.156 8.719 1 70.31 254 SER B C 1
ATOM 4261 O O . SER B 1 254 ? -0.207 -25.391 8.703 1 70.31 254 SER B O 1
ATOM 4263 N N . THR B 1 255 ? -0.078 -23.531 7.719 1 73.94 255 THR B N 1
ATOM 4264 C CA . THR B 1 255 ? 0.166 -24.219 6.445 1 73.94 255 THR B CA 1
ATOM 4265 C C . THR B 1 255 ? 1.044 -23.359 5.539 1 73.94 255 THR B C 1
ATOM 4267 O O . THR B 1 255 ? 0.966 -22.125 5.574 1 73.94 255 THR B O 1
ATOM 4270 N N . ASN B 1 256 ? 1.929 -24.094 4.871 1 77.06 256 ASN B N 1
ATOM 4271 C CA . ASN B 1 256 ? 2.746 -23.484 3.824 1 77.06 256 ASN B CA 1
ATOM 4272 C C . ASN B 1 256 ? 2.467 -24.109 2.461 1 77.06 256 ASN B C 1
ATOM 4274 O O . ASN B 1 256 ? 2.604 -25.328 2.289 1 77.06 256 ASN B O 1
ATOM 4278 N N . ASP B 1 257 ? 1.998 -23.344 1.591 1 80.5 257 ASP B N 1
ATOM 4279 C CA . ASP B 1 257 ? 1.73 -23.781 0.224 1 80.5 257 ASP B CA 1
ATOM 4280 C C . ASP B 1 257 ? 2.709 -23.141 -0.759 1 80.5 257 ASP B C 1
ATOM 4282 O O . ASP B 1 257 ? 3.051 -21.969 -0.624 1 80.5 257 ASP B O 1
ATOM 4286 N N . MET B 1 258 ? 3.17 -24.016 -1.63 1 85.94 258 MET B N 1
ATOM 4287 C CA . MET B 1 258 ? 4.094 -23.5 -2.633 1 85.94 258 MET B CA 1
ATOM 4288 C C . MET B 1 258 ? 3.58 -23.781 -4.043 1 85.94 258 MET B C 1
ATOM 4290 O O . MET B 1 258 ? 3.133 -24.891 -4.332 1 85.94 258 MET B O 1
ATOM 4294 N N . LEU B 1 259 ? 3.615 -22.797 -4.855 1 88.56 259 LEU B N 1
ATOM 4295 C CA . LEU B 1 259 ? 3.279 -22.891 -6.273 1 88.56 259 LEU B CA 1
ATOM 4296 C C . LEU B 1 259 ? 4.453 -22.438 -7.137 1 88.56 259 LEU B C 1
ATOM 4298 O O . LEU B 1 259 ? 5.137 -21.469 -6.812 1 88.56 259 LEU B O 1
ATOM 4302 N N . ILE B 1 260 ? 4.641 -23.203 -8.172 1 91.44 260 ILE B N 1
ATOM 4303 C CA . ILE B 1 260 ? 5.617 -22.797 -9.172 1 91.44 260 ILE B CA 1
ATOM 4304 C C . ILE B 1 260 ? 4.918 -22.547 -10.508 1 91.44 260 ILE B C 1
ATOM 4306 O O . ILE B 1 260 ? 4.207 -23.422 -11.016 1 91.44 260 ILE B O 1
ATOM 4310 N N . CYS B 1 261 ? 5.141 -21.391 -11.023 1 93.25 261 CYS B N 1
ATOM 4311 C CA . CYS B 1 261 ? 4.457 -20.969 -12.242 1 93.25 261 CYS B CA 1
ATOM 4312 C C . CYS B 1 261 ? 5.445 -20.391 -13.25 1 93.25 261 CYS B C 1
ATOM 4314 O O . CYS B 1 261 ? 6.414 -19.734 -12.867 1 93.25 261 CYS B O 1
ATOM 4316 N N . PRO B 1 262 ? 5.164 -20.656 -14.531 1 94.06 262 PRO B N 1
ATOM 4317 C CA . PRO B 1 262 ? 5.926 -19.891 -15.523 1 94.06 262 PRO B CA 1
ATOM 4318 C C . PRO B 1 262 ? 5.449 -18.453 -15.656 1 94.06 262 PRO B C 1
ATOM 4320 O O . PRO B 1 262 ? 4.305 -18.141 -15.312 1 94.06 262 PRO B O 1
ATOM 4323 N N . ILE B 1 263 ? 6.328 -17.609 -16.141 1 94.5 263 ILE B N 1
ATOM 4324 C CA . ILE B 1 263 ? 5.891 -16.266 -16.531 1 94.5 263 ILE B CA 1
ATOM 4325 C C . ILE B 1 263 ? 5.086 -16.344 -17.828 1 94.5 263 ILE B C 1
ATOM 4327 O O . ILE B 1 263 ? 5.512 -17 -18.781 1 94.5 263 ILE B O 1
ATOM 4331 N N . HIS B 1 264 ? 3.977 -15.719 -17.75 1 90.56 264 HIS B N 1
ATOM 4332 C CA . HIS B 1 264 ? 3.1 -15.695 -18.922 1 90.56 264 HIS B CA 1
ATOM 4333 C C . HIS B 1 264 ? 3.758 -14.969 -20.094 1 90.56 264 HIS B C 1
ATOM 4335 O O . HIS B 1 264 ? 4.266 -13.859 -19.938 1 90.56 264 HIS B O 1
ATOM 4341 N N . THR B 1 265 ? 3.715 -15.633 -21.188 1 87 265 THR B N 1
ATOM 4342 C CA . THR B 1 265 ? 4.145 -15.039 -22.438 1 87 265 THR B CA 1
ATOM 4343 C C . THR B 1 265 ? 3.092 -15.25 -23.531 1 87 265 THR B C 1
ATOM 4345 O O . THR B 1 265 ? 2.102 -15.945 -23.312 1 87 265 THR B O 1
ATOM 4348 N N . ALA B 1 266 ? 3.287 -14.453 -24.562 1 76 266 ALA B N 1
ATOM 4349 C CA . ALA B 1 266 ? 2.387 -14.648 -25.688 1 76 266 ALA B CA 1
ATOM 4350 C C . ALA B 1 266 ? 2.402 -16.109 -26.156 1 76 266 ALA B C 1
ATOM 4352 O O . ALA B 1 266 ? 1.363 -16.656 -26.531 1 76 266 ALA B O 1
ATOM 4353 N N . SER B 1 267 ? 3.484 -16.688 -26.078 1 72 267 SER B N 1
ATOM 4354 C CA . SER B 1 267 ? 3.65 -18.062 -26.547 1 72 267 SER B CA 1
ATOM 4355 C C . SER B 1 267 ? 3.256 -19.062 -25.469 1 72 267 SER B C 1
ATOM 4357 O O . SER B 1 267 ? 2.98 -20.219 -25.766 1 72 267 SER B O 1
ATOM 4359 N N . SER B 1 268 ? 3.227 -18.656 -24.25 1 71.38 268 SER B N 1
ATOM 4360 C CA . SER B 1 268 ? 2.812 -19.5 -23.125 1 71.38 268 SER B CA 1
ATOM 4361 C C . SER B 1 268 ? 1.813 -18.766 -22.234 1 71.38 268 SER B C 1
ATOM 4363 O O . SER B 1 268 ? 2.199 -18.141 -21.25 1 71.38 268 SER B O 1
ATOM 4365 N N . PRO B 1 269 ? 0.596 -18.938 -22.672 1 73.06 269 PRO B N 1
ATOM 4366 C CA . PRO B 1 269 ? -0.421 -18.141 -21.969 1 73.06 269 PRO B CA 1
ATOM 4367 C C . PRO B 1 269 ? -0.802 -18.719 -20.609 1 73.06 269 PRO B C 1
ATOM 4369 O O . PRO B 1 269 ? -1.988 -18.828 -20.297 1 73.06 269 PRO B O 1
ATOM 4372 N N . GLN B 1 270 ? 0.26 -19.25 -19.969 1 80 270 GLN B N 1
ATOM 4373 C CA . GLN B 1 270 ? -0.002 -19.812 -18.641 1 80 270 GLN B CA 1
ATOM 4374 C C . GLN B 1 270 ? 0.851 -19.141 -17.578 1 80 270 GLN B C 1
ATOM 4376 O O . GLN B 1 270 ? 1.866 -18.516 -17.891 1 80 270 GLN B O 1
ATOM 4381 N N . GLY B 1 271 ? 0.19 -19.141 -16.391 1 90.5 271 GLY B N 1
ATOM 4382 C CA . GLY B 1 271 ? 0.985 -18.828 -15.219 1 90.5 271 GLY B CA 1
ATOM 4383 C C . GLY B 1 271 ? 0.798 -17.391 -14.742 1 90.5 271 GLY B C 1
ATOM 4384 O O . GLY B 1 271 ? -0.333 -16.938 -14.578 1 90.5 271 GLY B O 1
ATOM 4385 N N . VAL B 1 272 ? 1.932 -16.75 -14.492 1 95 272 VAL B N 1
ATOM 4386 C CA . VAL B 1 272 ? 1.892 -15.438 -13.859 1 95 272 VAL B CA 1
ATOM 4387 C C . VAL B 1 272 ? 2.051 -14.344 -14.914 1 95 272 VAL B C 1
ATOM 4389 O O . VAL B 1 272 ? 2.971 -14.398 -15.734 1 95 272 VAL B O 1
ATOM 4392 N N . LYS B 1 273 ? 1.2 -13.422 -14.898 1 94.06 273 LYS B N 1
ATOM 4393 C CA . LYS B 1 273 ? 1.291 -12.219 -15.719 1 94.06 273 LYS B CA 1
ATOM 4394 C C . LYS B 1 273 ? 1.874 -11.055 -14.922 1 94.06 273 LYS B C 1
ATOM 4396 O O . LYS B 1 273 ? 1.388 -10.734 -13.836 1 94.06 273 LYS B O 1
ATOM 4401 N N . PHE B 1 274 ? 2.93 -10.492 -15.484 1 95.44 274 PHE B N 1
ATOM 4402 C CA . PHE B 1 274 ? 3.443 -9.219 -14.992 1 95.44 274 PHE B CA 1
ATOM 4403 C C . PHE B 1 274 ? 3.109 -8.094 -15.961 1 95.44 274 PHE B C 1
ATOM 4405 O O . PHE B 1 274 ? 3.17 -8.273 -17.172 1 95.44 274 PHE B O 1
ATOM 4412 N N . PHE B 1 275 ? 2.779 -6.953 -15.398 1 92.38 275 PHE B N 1
ATOM 4413 C CA . PHE B 1 275 ? 2.471 -5.844 -16.297 1 92.38 275 PHE B CA 1
ATOM 4414 C C . PHE B 1 275 ? 2.691 -4.508 -15.594 1 92.38 275 PHE B C 1
ATOM 4416 O O . PHE B 1 275 ? 2.738 -4.445 -14.367 1 92.38 275 PHE B O 1
ATOM 4423 N N . VAL B 1 276 ? 2.873 -3.471 -16.438 1 88.88 276 VAL B N 1
ATOM 4424 C CA . VAL B 1 276 ? 3.004 -2.084 -16 1 88.88 276 VAL B CA 1
ATOM 4425 C C . VAL B 1 276 ? 1.917 -1.232 -16.656 1 88.88 276 VAL B C 1
ATOM 4427 O O . VAL B 1 276 ? 1.542 -1.467 -17.812 1 88.88 276 VAL B O 1
ATOM 4430 N N . ASN B 1 277 ? 1.438 -0.332 -15.828 1 77 277 ASN B N 1
ATOM 4431 C CA . ASN B 1 277 ? 0.519 0.643 -16.406 1 77 277 ASN B CA 1
ATOM 4432 C C . ASN B 1 277 ? 1.262 1.706 -17.203 1 77 277 ASN B C 1
ATOM 4434 O O . ASN B 1 277 ? 2.271 2.242 -16.75 1 77 277 ASN B O 1
ATOM 4438 N N . VAL B 1 278 ? 0.811 1.849 -18.484 1 74.06 278 VAL B N 1
ATOM 4439 C CA . VAL B 1 278 ? 1.436 2.834 -19.359 1 74.06 278 VAL B CA 1
ATOM 4440 C C . VAL B 1 278 ? 0.47 3.99 -19.625 1 74.06 278 VAL B C 1
ATOM 4442 O O . VAL B 1 278 ? -0.735 3.777 -19.766 1 74.06 278 VAL B O 1
ATOM 4445 N N . ASN B 1 279 ? 0.718 5.289 -19.188 1 59.12 279 ASN B N 1
ATOM 4446 C CA . ASN B 1 279 ? -0.12 6.441 -19.516 1 59.12 279 ASN B CA 1
ATOM 4447 C C . ASN B 1 279 ? -0.105 6.754 -21 1 59.12 279 ASN B C 1
ATOM 4449 O O . ASN B 1 279 ? 0.924 6.602 -21.656 1 59.12 279 ASN B O 1
#

pLDDT: mean 74.86, std 17.72, range [23.8, 95.88]

Solvent-accessible surface area (backbone atoms only — not comparable to full-atom values): 28983 Å² total; per-residue (Å²): 137,85,80,76,78,74,76,76,72,75,71,70,74,69,65,62,54,78,55,54,41,77,49,84,44,48,68,53,46,51,50,36,53,73,70,68,41,50,36,19,36,38,37,32,49,62,71,34,38,52,85,91,48,66,53,87,63,80,53,64,38,33,38,35,35,58,65,51,47,41,42,32,31,66,72,46,96,90,40,72,15,38,34,38,37,51,49,67,40,47,37,79,40,94,78,81,36,79,16,37,32,41,40,21,37,39,34,36,58,92,37,28,35,40,33,42,41,45,75,52,27,42,71,44,55,50,85,57,62,47,70,43,58,30,41,39,87,74,66,30,24,47,37,27,33,46,71,81,62,43,71,44,75,35,62,40,37,64,50,48,48,54,36,45,76,64,47,45,60,43,32,40,38,34,36,50,76,51,34,44,63,46,85,82,43,85,74,78,69,69,29,37,37,36,36,60,61,53,41,39,33,32,41,88,87,63,22,41,34,31,40,48,78,45,57,35,65,39,76,92,73,58,33,52,33,30,38,38,33,33,36,37,40,29,82,87,30,35,31,38,39,40,34,35,33,24,35,34,61,77,60,47,76,72,47,74,39,44,35,41,21,42,45,20,29,95,90,41,87,37,20,31,39,34,32,29,79,35,110,136,83,80,77,77,76,75,75,71,75,71,70,76,68,63,64,53,76,54,56,40,78,50,83,44,48,68,53,44,51,50,36,53,74,70,67,39,50,36,19,35,39,36,34,47,62,73,34,41,50,84,91,49,63,52,86,56,81,64,54,37,37,35,34,36,60,65,53,47,41,41,34,30,68,72,46,97,91,40,73,14,38,35,36,35,48,50,66,39,47,38,80,40,92,78,79,36,78,26,41,35,43,40,24,37,41,32,37,56,91,38,29,35,37,33,40,45,37,81,54,25,32,71,60,39,61,85,57,64,48,73,41,60,29,38,40,88,76,64,31,24,47,38,28,34,46,71,82,62,44,71,44,75,36,62,39,36,65,50,48,49,53,37,46,75,64,48,45,62,42,33,41,38,34,37,49,75,52,35,44,62,45,86,84,42,84,74,79,69,70,29,37,37,35,37,60,63,53,41,40,32,33,38,80,88,62,23,42,35,31,44,49,76,42,55,35,64,39,76,93,73,57,34,54,32,29,39,38,35,33,35,37,39,28,81,87,31,36,32,38,39,40,33,34,34,23,34,39,64,76,61,45,76,73,47,74,38,42,36,40,23,42,46,21,29,94,89,40,86,37,19,30,39,35,31,29,77,35,111